Protein AF-A0AA44EPC5-F1 (afdb_monomer)

Organism: NCBI:txid648995

Secondary structure (DSSP, 8-state):
--S-HHHHHHHHHHHHHHHHHH-S-HHHHHHHHHHHHHHHHHTTTT-S--HHHHHHHHHHHHHHHHHH--PPP------HHHHHHHHHTHHHHHHHHHHHHSS--HHHHHHHHT--HHHHHHHHHHTT--HHHHHHHHTS-HHHHHHHHHHHHHTSS-SEEEEEHHHHHHHHHTS-STT--HHHHHHHHHHHHHHHHHHHHTTSSEEEEEETTEEEEEESSPPS-HHHHHHHHHHHHHTT-PPPP-PPPP-----STT-HHHHHHHHHHHHHHH----SGGGGHHHHHHH-S-S--TTTHHHHHHHHT-TT-S-HHHHHHHHHTT--SHHHHHHHHHHHHHHHHHHHHHTT--SHHHHHHHHHHHH-HHHHHHHH-HHHHHHHHHHHHHHHT----HHHHHHHHHHHHHHHHHTSS-PPPHHHHHTTSPP-

Foldseek 3Di:
DQPFVVLLVVLLVQLLVCCVVPNQDLVVSLVSSVVVVVVCVVVCVRPDDDPVSSNVSSVVSSVCCNPPNDRPPPDPPDDPQNLLVLLVCLVVLQVVLCVVVVGSDLVSSCVVSVHDSVSSVVSCVVVVHDPLLVVLLVPDDPLLNQLVVLVCVLPVPHFKFKAFLQQSLCLSVVDHPPPDDPVVVVVSSVVVVVSQVSCCVSPSFKHWDDDDRMIIIGGRDYDPDNVSSVVRNVVCVVVVNGRRGDRDPDVPPCFLLNDLLNVLLLLLLVCLQVVPCPPVVSCVSLCVQQVLGSDCVVVNVLLVCLPPDPPDPHSLVSLCVCLVVDPPVSSSSSSNLVSVLSCQSNVLLNPDFASLSNSVSNCVSRVSLVSCLVPPQLNNLSSVVVSVVSVVPRGGCVVCVVVSVCVVVCCVVVVDPDDDPVSSVVRGDDD

Nearest PDB structures (foldseek):
  8sts-assembly2_A  TM=4.268E-01  e=1.816E+00  Human immunodeficiency virus type 1 BH10
  6c0r-assembly1_A  TM=3.926E-01  e=2.690E+00  Human immunodeficiency virus type 1 BH10
  1lw0-assembly1_B  TM=2.278E-01  e=8.280E-01  Human immunodeficiency virus 1
  6vug-assembly1_B  TM=3.689E-01  e=8.741E+00  Human immunodeficiency virus 1
  4kse-assembly1_B  TM=2.957E-01  e=3.985E+00  HIV-1 M:B_HXB2R

Radius of gyration: 32.88 Å; Cα contacts (8 Å, |Δi|>4): 455; chains: 1; bounding box: 72×62×93 Å

Sequence (431 aa):
MSDNPAAFDALRRVAYDFVKHHGKDPVSLEGACRDFMSISKADGSLGDISDVDVKRLIDEVVRWTIRKYNPPKRRPERHREERAATMILAPEFLEIASERYGKATVRNAARVSGQSKSTLARHLARQGISPRREAKIKQLPANTQKLLRILDETFDRRAEGVLLVAELLEAIWEAPTSGLPRSTLASRRKALGTMLTVVAKSNLGYHSVTKGDFVAVRRGRNFRSLSEAVVRIEDDCRKNRFVGVVVPRAVDKALFWDDPYILHMLEILEMSTTEHFYPPERLNSIFFFKRPLIDLTPLMPWLHRAHFSDYSSSIGYNLALLSDRILDPVVRRAASQVSLQLQKLASYCGPFRICVDAFDMVDYILDVMSHAKQYAPGSFCRLSYLRASLENRDETYEELREELRGMLALEQSGEWQAPDEQTLRCYLPEH

Structure (mmCIF, N/CA/C/O backbone):
data_AF-A0AA44EPC5-F1
#
_entry.id   AF-A0AA44EPC5-F1
#
loop_
_atom_site.group_PDB
_atom_site.id
_atom_site.type_symbol
_atom_site.label_atom_id
_atom_site.label_alt_id
_atom_site.label_comp_id
_atom_site.label_asym_id
_atom_site.label_entity_id
_atom_site.label_seq_id
_atom_site.pdbx_PDB_ins_code
_atom_site.Cartn_x
_atom_site.Cartn_y
_atom_site.Cartn_z
_atom_site.occupancy
_atom_site.B_iso_or_equiv
_atom_site.auth_seq_id
_atom_site.auth_comp_id
_atom_site.auth_asym_id
_atom_site.auth_atom_id
_atom_site.pdbx_PDB_model_num
ATOM 1 N N . MET A 1 1 ? 0.440 -31.750 -47.978 1.00 46.25 1 MET A N 1
ATOM 2 C CA . MET A 1 1 ? 1.541 -31.275 -47.113 1.00 46.25 1 MET A CA 1
ATOM 3 C C . MET A 1 1 ? 2.759 -31.173 -48.014 1.00 46.25 1 MET A C 1
ATOM 5 O O . MET A 1 1 ? 2.933 -32.093 -48.794 1.00 46.25 1 MET A O 1
ATOM 9 N N . SER A 1 2 ? 3.469 -30.039 -48.015 1.00 49.81 2 SER A N 1
ATOM 10 C CA . SER A 1 2 ? 4.598 -29.770 -48.929 1.00 49.81 2 SER A CA 1
ATOM 11 C C . SER A 1 2 ? 5.691 -30.834 -48.796 1.00 49.81 2 SER A C 1
ATOM 13 O O . SER A 1 2 ? 6.098 -31.132 -47.674 1.00 49.81 2 SER A O 1
ATOM 15 N N . ASP A 1 3 ? 6.193 -31.336 -49.925 1.00 61.97 3 ASP A N 1
ATOM 16 C CA . ASP A 1 3 ? 7.302 -32.299 -49.998 1.00 61.97 3 ASP A CA 1
ATOM 17 C C . ASP A 1 3 ? 8.666 -31.673 -49.618 1.00 61.97 3 ASP A C 1
ATOM 19 O O . ASP A 1 3 ? 9.670 -32.371 -49.518 1.00 61.97 3 ASP A O 1
ATOM 23 N N . ASN A 1 4 ? 8.704 -30.362 -49.326 1.00 72.50 4 ASN A N 1
ATOM 24 C CA . ASN A 1 4 ? 9.881 -29.647 -48.824 1.00 72.50 4 ASN A CA 1
ATOM 25 C C . ASN A 1 4 ? 9.519 -28.721 -47.634 1.00 72.50 4 ASN A C 1
ATOM 27 O O . ASN A 1 4 ? 9.103 -27.568 -47.828 1.00 72.50 4 ASN A O 1
ATOM 31 N N . PRO A 1 5 ? 9.648 -29.207 -46.382 1.00 78.88 5 PRO A N 1
ATOM 32 C CA . PRO A 1 5 ? 9.330 -28.444 -45.170 1.00 78.88 5 PRO A CA 1
ATOM 33 C C . PRO A 1 5 ? 10.236 -27.227 -44.943 1.00 78.88 5 PRO A C 1
ATOM 35 O O . PRO A 1 5 ? 9.778 -26.211 -44.420 1.00 78.88 5 PRO A O 1
ATOM 38 N N . ALA A 1 6 ? 11.504 -27.304 -45.359 1.00 79.25 6 ALA A N 1
ATOM 39 C CA . ALA A 1 6 ? 12.469 -26.219 -45.191 1.00 79.25 6 ALA A CA 1
ATOM 40 C C . ALA A 1 6 ? 12.102 -25.004 -46.057 1.00 79.25 6 ALA A C 1
ATOM 42 O O . ALA A 1 6 ? 12.092 -23.874 -45.565 1.00 79.25 6 ALA A O 1
ATOM 43 N N . ALA A 1 7 ? 11.704 -25.247 -47.311 1.00 81.19 7 ALA A N 1
ATOM 44 C CA . ALA A 1 7 ? 11.205 -24.208 -48.209 1.00 81.19 7 ALA A CA 1
ATOM 45 C C . ALA A 1 7 ? 9.929 -23.548 -47.674 1.00 81.19 7 ALA A C 1
ATOM 47 O O . ALA A 1 7 ? 9.804 -22.323 -47.697 1.00 81.19 7 ALA A O 1
ATOM 48 N N . PHE A 1 8 ? 9.004 -24.344 -47.127 1.00 85.88 8 PHE A N 1
ATOM 49 C CA . PHE A 1 8 ? 7.791 -23.820 -46.501 1.00 85.88 8 PHE A CA 1
ATOM 50 C C . PHE A 1 8 ? 8.106 -22.901 -45.314 1.00 85.88 8 PHE A C 1
ATOM 52 O O . PHE A 1 8 ? 7.561 -21.801 -45.223 1.00 85.88 8 PHE A O 1
ATOM 59 N N . ASP A 1 9 ? 8.987 -23.325 -44.405 1.00 86.44 9 ASP A N 1
ATOM 60 C CA . ASP A 1 9 ? 9.321 -22.539 -43.219 1.00 86.44 9 ASP A CA 1
ATOM 61 C C . ASP A 1 9 ? 10.069 -21.246 -43.553 1.00 86.44 9 ASP A C 1
ATOM 63 O O . ASP A 1 9 ? 9.791 -20.208 -42.943 1.00 86.44 9 ASP A O 1
ATOM 67 N N . ALA A 1 10 ? 10.972 -21.284 -44.533 1.00 86.56 10 ALA A N 1
ATOM 68 C CA . ALA A 1 10 ? 11.672 -20.101 -45.016 1.00 86.56 10 ALA A CA 1
ATOM 69 C C . ALA A 1 10 ? 10.694 -19.099 -45.652 1.00 86.56 10 ALA A C 1
ATOM 71 O O . ALA A 1 10 ? 10.638 -17.938 -45.239 1.00 86.56 10 ALA A O 1
ATOM 72 N N . LEU A 1 11 ? 9.837 -19.570 -46.564 1.00 90.50 11 LEU A N 1
ATOM 73 C CA . LEU A 1 11 ? 8.841 -18.737 -47.235 1.00 90.50 11 LEU A CA 1
ATOM 74 C C . LEU A 1 11 ? 7.812 -18.154 -46.254 1.00 90.50 11 LEU A C 1
ATOM 76 O O . LEU A 1 11 ? 7.422 -16.991 -46.361 1.00 90.50 11 LEU A O 1
ATOM 80 N N . ARG A 1 12 ? 7.405 -18.935 -45.247 1.00 92.19 12 ARG A N 1
ATOM 81 C CA . ARG A 1 12 ? 6.508 -18.488 -44.173 1.00 92.19 12 ARG A CA 1
ATOM 82 C C . ARG A 1 12 ? 7.111 -17.348 -43.354 1.00 92.19 12 ARG A C 1
ATOM 84 O O . ARG A 1 12 ? 6.390 -16.410 -43.019 1.00 92.19 12 ARG A O 1
ATOM 91 N N . ARG A 1 13 ? 8.407 -17.409 -43.023 1.00 91.25 13 ARG A N 1
ATOM 92 C CA . ARG A 1 13 ? 9.095 -16.329 -42.288 1.00 91.25 13 ARG A CA 1
ATOM 93 C C . ARG A 1 13 ? 9.107 -15.038 -43.096 1.00 91.25 13 ARG A C 1
ATOM 95 O O . ARG A 1 13 ? 8.700 -14.008 -42.568 1.00 91.25 13 ARG A O 1
ATOM 102 N N . VAL A 1 14 ? 9.455 -15.125 -44.380 1.00 92.44 14 VAL A N 1
ATOM 103 C CA . VAL A 1 14 ? 9.427 -13.985 -45.309 1.00 92.44 14 VAL A CA 1
ATOM 104 C C . VAL A 1 14 ? 8.028 -13.376 -45.383 1.00 92.44 14 VAL A C 1
ATOM 106 O O . VAL A 1 14 ? 7.873 -12.166 -45.235 1.00 92.44 14 VAL A O 1
ATOM 109 N N . ALA A 1 15 ? 6.990 -14.206 -45.517 1.00 91.75 15 ALA A N 1
ATOM 110 C CA . ALA A 1 15 ? 5.612 -13.732 -45.571 1.00 91.75 15 ALA A CA 1
ATOM 111 C C . ALA A 1 15 ? 5.162 -13.034 -44.274 1.00 91.75 15 ALA A C 1
ATOM 113 O O . ALA A 1 15 ? 4.463 -12.018 -44.314 1.00 91.75 15 ALA A O 1
ATOM 114 N N . TYR A 1 16 ? 5.565 -13.550 -43.111 1.00 92.38 16 TYR A N 1
ATOM 115 C CA . TYR A 1 16 ? 5.245 -12.934 -41.820 1.00 92.38 16 TYR A CA 1
ATOM 116 C C . TYR A 1 16 ? 5.973 -11.608 -41.621 1.00 92.38 16 TYR A C 1
ATOM 118 O O . TYR A 1 16 ? 5.355 -10.638 -41.174 1.00 92.38 16 TYR A O 1
ATOM 126 N N . ASP A 1 17 ? 7.257 -11.553 -41.970 1.00 89.31 17 ASP A N 1
ATOM 127 C CA . ASP A 1 17 ? 8.047 -10.330 -41.884 1.00 89.31 17 ASP A CA 1
ATOM 128 C C . ASP A 1 17 ? 7.543 -9.271 -42.864 1.00 89.31 17 ASP A C 1
ATOM 130 O O . ASP A 1 17 ? 7.419 -8.108 -42.474 1.00 89.31 17 ASP A O 1
ATOM 134 N N . PHE A 1 18 ? 7.136 -9.656 -44.076 1.00 92.44 18 PHE A N 1
ATOM 135 C CA . PHE A 1 18 ? 6.484 -8.746 -45.013 1.00 92.44 18 PHE A CA 1
ATOM 136 C C . PHE A 1 18 ? 5.218 -8.134 -44.400 1.00 92.44 18 PHE A C 1
ATOM 138 O O . PHE A 1 18 ? 5.104 -6.911 -44.309 1.00 92.44 18 PHE A O 1
ATOM 145 N N . VAL A 1 19 ? 4.291 -8.958 -43.891 1.00 90.44 19 VAL A N 1
ATOM 146 C CA . VAL A 1 19 ? 3.032 -8.452 -43.309 1.00 90.44 19 VAL A CA 1
ATOM 147 C C . VAL A 1 19 ? 3.266 -7.589 -42.070 1.00 90.44 19 VAL A C 1
ATOM 149 O O . VAL A 1 19 ? 2.511 -6.648 -41.816 1.00 90.44 19 VAL A O 1
ATOM 152 N N . LYS A 1 20 ? 4.320 -7.870 -41.301 1.00 85.31 20 LYS A N 1
ATOM 153 C CA . LYS A 1 20 ? 4.709 -7.066 -40.139 1.00 85.31 20 LYS A CA 1
ATOM 154 C C . LYS A 1 20 ? 5.141 -5.645 -40.520 1.00 85.31 20 LYS A C 1
ATOM 156 O O . LYS A 1 20 ? 4.851 -4.731 -39.750 1.00 85.31 20 LYS A O 1
ATOM 161 N N . HIS A 1 21 ? 5.810 -5.458 -41.658 1.00 85.12 21 HIS A N 1
ATOM 162 C CA . HIS A 1 21 ? 6.338 -4.153 -42.082 1.00 85.12 21 HIS A CA 1
ATOM 163 C C . HIS A 1 21 ? 5.419 -3.413 -43.063 1.00 85.12 21 HIS A C 1
ATOM 165 O O . HIS A 1 21 ? 5.321 -2.191 -42.995 1.00 85.12 21 HIS A O 1
ATOM 171 N N . HIS A 1 22 ? 4.713 -4.140 -43.930 1.00 86.00 22 HIS A N 1
ATOM 172 C CA . HIS A 1 22 ? 3.969 -3.573 -45.061 1.00 86.00 22 HIS A CA 1
ATOM 173 C C . HIS A 1 22 ? 2.454 -3.821 -44.995 1.00 86.00 22 HIS A C 1
ATOM 175 O O . HIS A 1 22 ? 1.702 -3.294 -45.812 1.00 86.00 22 HIS A O 1
ATOM 181 N N . GLY A 1 23 ? 1.968 -4.577 -44.005 1.00 83.50 23 GLY A N 1
ATOM 182 C CA . GLY A 1 23 ? 0.549 -4.906 -43.873 1.00 83.50 23 GLY A CA 1
ATOM 183 C C . GLY A 1 23 ? 0.088 -6.027 -44.812 1.00 83.50 23 GLY A C 1
ATOM 184 O O . GLY A 1 23 ? 0.885 -6.788 -45.352 1.00 83.50 23 GLY A O 1
ATOM 185 N N . LYS A 1 24 ? -1.233 -6.193 -44.954 1.00 87.00 24 LYS A N 1
ATOM 186 C CA . LYS A 1 24 ? -1.844 -7.287 -45.729 1.00 87.00 24 LYS A CA 1
ATOM 187 C C . LYS A 1 24 ? -2.208 -6.838 -47.142 1.00 87.00 24 LYS A C 1
ATOM 189 O O . LYS A 1 24 ? -3.379 -6.588 -47.414 1.00 87.00 24 LYS A O 1
ATOM 194 N N . ASP A 1 25 ? -1.217 -6.779 -48.021 1.00 89.62 25 ASP A N 1
ATOM 195 C CA . ASP A 1 25 ? -1.441 -6.634 -49.459 1.00 89.62 25 ASP A CA 1
ATOM 196 C C . ASP A 1 25 ? -1.135 -7.960 -50.179 1.00 89.62 25 ASP A C 1
ATOM 198 O O . ASP A 1 25 ? 0.026 -8.373 -50.200 1.00 89.62 25 ASP A O 1
ATOM 202 N N . PRO A 1 26 ? -2.143 -8.651 -50.745 1.00 86.56 26 PRO A N 1
ATOM 203 C CA . PRO A 1 26 ? -1.946 -9.929 -51.423 1.00 86.56 26 PRO A CA 1
ATOM 204 C C . PRO A 1 26 ? -0.979 -9.848 -52.605 1.00 86.56 26 PRO A C 1
ATOM 206 O O . PRO A 1 26 ? -0.185 -10.766 -52.779 1.00 86.56 26 PRO A O 1
ATOM 209 N N . VAL A 1 27 ? -1.030 -8.766 -53.390 1.00 88.56 27 VAL A N 1
ATOM 210 C CA . VAL A 1 27 ? -0.265 -8.649 -54.642 1.00 88.56 27 VAL A CA 1
ATOM 211 C C . VAL A 1 27 ? 1.211 -8.405 -54.342 1.00 88.56 27 VAL A C 1
ATOM 213 O O . VAL A 1 27 ? 2.074 -9.116 -54.855 1.00 88.56 27 VAL A O 1
ATOM 216 N N . SER A 1 28 ? 1.508 -7.457 -53.450 1.00 88.88 28 SER A N 1
ATOM 217 C CA . SER A 1 28 ? 2.892 -7.181 -53.049 1.00 88.88 28 SER A CA 1
ATOM 218 C C . SER A 1 28 ? 3.508 -8.323 -52.233 1.00 88.88 28 SER A C 1
ATOM 220 O O . SER A 1 28 ? 4.696 -8.604 -52.380 1.00 88.88 28 SER A O 1
ATOM 222 N N . LEU A 1 29 ? 2.713 -9.024 -51.413 1.00 92.31 29 LEU A N 1
ATOM 223 C CA . LEU A 1 29 ? 3.174 -10.206 -50.678 1.00 92.31 29 LEU A CA 1
ATOM 224 C C . LEU A 1 29 ? 3.515 -11.362 -51.627 1.00 92.31 29 LEU A C 1
ATOM 226 O O . LEU A 1 29 ? 4.531 -12.026 -51.448 1.00 92.31 29 LEU A O 1
ATOM 230 N N . GLU A 1 30 ? 2.681 -11.600 -52.640 1.00 92.38 30 GLU A N 1
ATOM 231 C CA . GLU A 1 30 ? 2.944 -12.614 -53.661 1.00 92.38 30 GLU A CA 1
ATOM 232 C C . GLU A 1 30 ? 4.211 -12.291 -54.464 1.00 92.38 30 GLU A C 1
ATOM 234 O O . GLU A 1 30 ? 5.023 -13.188 -54.691 1.00 92.38 30 GLU A O 1
ATOM 239 N N . GLY A 1 31 ? 4.423 -11.017 -54.819 1.00 90.88 31 GLY A N 1
ATOM 240 C CA . GLY A 1 31 ? 5.669 -10.541 -55.428 1.00 90.88 31 GLY A CA 1
ATOM 241 C C . GLY A 1 31 ? 6.892 -10.845 -54.560 1.00 90.88 31 GLY A C 1
ATOM 242 O O . GLY A 1 31 ? 7.798 -11.543 -55.006 1.00 90.88 31 GLY A O 1
ATOM 243 N N . ALA A 1 32 ? 6.864 -10.448 -53.284 1.00 90.50 32 ALA A N 1
ATOM 244 C CA . ALA A 1 32 ? 7.959 -10.702 -52.345 1.00 90.50 32 ALA A CA 1
ATOM 245 C C . ALA A 1 32 ? 8.253 -12.204 -52.151 1.00 90.50 32 ALA A C 1
ATOM 247 O O . ALA A 1 32 ? 9.409 -12.616 -52.052 1.00 90.50 32 ALA A O 1
ATOM 248 N N . CYS A 1 33 ? 7.212 -13.041 -52.118 1.00 91.94 33 CYS A N 1
ATOM 249 C CA . CYS A 1 33 ? 7.353 -14.492 -52.038 1.00 91.94 33 CYS A CA 1
ATOM 250 C C . CYS A 1 33 ? 7.955 -15.100 -53.317 1.00 91.94 33 CYS A C 1
ATOM 252 O O . CYS A 1 33 ? 8.764 -16.023 -53.219 1.00 91.94 33 CYS A O 1
ATOM 254 N N . ARG A 1 34 ? 7.595 -14.597 -54.506 1.00 92.00 34 ARG A N 1
ATOM 255 C CA . ARG A 1 34 ? 8.180 -15.038 -55.785 1.00 92.00 34 ARG A CA 1
ATOM 256 C C . ARG A 1 34 ? 9.646 -14.645 -55.902 1.00 92.00 34 ARG A C 1
ATOM 258 O O . ARG A 1 34 ? 10.455 -15.497 -56.263 1.00 92.00 34 ARG A O 1
ATOM 265 N N . ASP A 1 35 ? 9.985 -13.410 -55.547 1.00 91.12 35 ASP A N 1
ATOM 266 C CA . ASP A 1 35 ? 11.360 -12.909 -55.602 1.00 91.12 35 ASP A CA 1
ATOM 267 C C . ASP A 1 35 ? 12.271 -13.721 -54.678 1.00 91.12 35 ASP A C 1
ATOM 269 O O . ASP A 1 35 ? 13.325 -14.197 -55.100 1.00 91.12 35 ASP A O 1
ATOM 273 N N . PHE A 1 36 ? 11.816 -13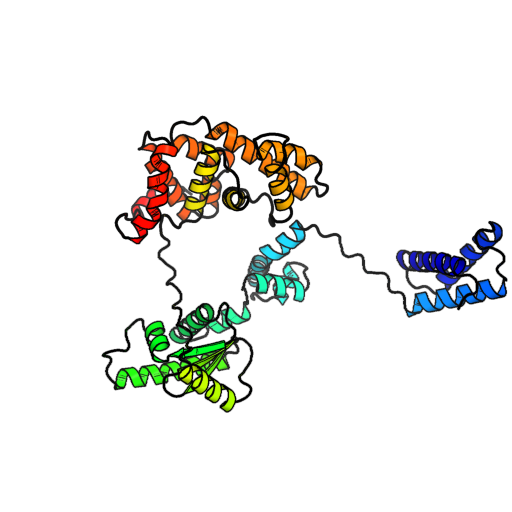.978 -53.446 1.00 92.12 36 PHE A N 1
ATOM 274 C CA . PHE A 1 36 ? 12.530 -14.837 -52.505 1.00 92.12 36 PHE A CA 1
ATOM 275 C C . PHE A 1 36 ? 12.761 -16.244 -53.071 1.00 92.12 36 PHE A C 1
ATO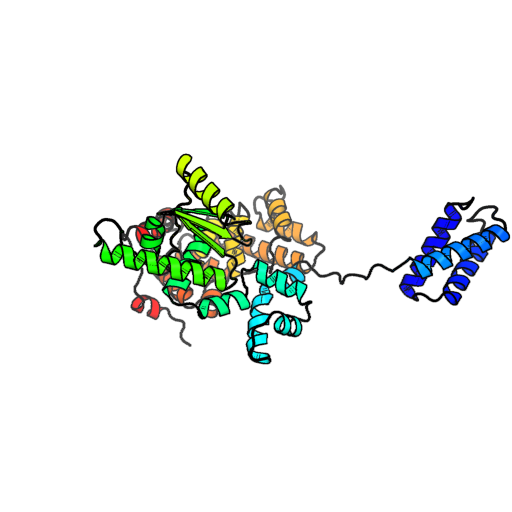M 277 O O . PHE A 1 36 ? 13.894 -16.714 -53.090 1.00 92.12 36 PHE A O 1
ATOM 284 N N . MET A 1 37 ? 11.717 -16.905 -53.583 1.00 88.19 37 MET A N 1
ATOM 285 C CA . MET A 1 37 ? 11.852 -18.260 -54.132 1.00 88.19 37 MET A CA 1
ATOM 286 C C . MET A 1 37 ? 12.751 -18.305 -55.375 1.00 88.19 37 MET A C 1
ATOM 288 O O . MET A 1 37 ? 13.489 -19.272 -55.545 1.00 88.19 37 MET A O 1
ATOM 292 N N . SER A 1 38 ? 12.728 -17.267 -56.219 1.00 87.31 38 SER A N 1
ATOM 293 C CA . SER A 1 38 ? 13.601 -17.159 -57.393 1.00 87.31 38 SER A CA 1
ATOM 294 C C . SER A 1 38 ? 15.074 -17.049 -56.996 1.00 87.31 38 SER A C 1
ATOM 296 O O . SER A 1 38 ? 15.910 -17.762 -57.549 1.00 87.31 38 SER A O 1
ATOM 298 N N . ILE A 1 39 ? 15.389 -16.190 -56.022 1.00 87.75 39 ILE A N 1
ATOM 299 C CA . ILE A 1 39 ? 16.752 -16.015 -55.497 1.00 87.75 39 ILE A CA 1
ATOM 300 C C . ILE A 1 39 ? 17.218 -17.306 -54.819 1.00 87.75 39 ILE A C 1
ATOM 302 O O . ILE A 1 39 ? 18.270 -17.849 -55.139 1.00 87.75 39 ILE A O 1
ATOM 306 N N . SER A 1 40 ? 16.391 -17.868 -53.940 1.00 84.19 40 SER A N 1
ATOM 307 C CA . SER A 1 40 ? 16.738 -19.070 -53.187 1.00 84.19 40 SER A CA 1
ATOM 308 C C . SER A 1 40 ? 16.904 -20.323 -54.058 1.00 84.19 40 SER A C 1
ATOM 310 O O . SER A 1 40 ? 17.662 -21.219 -53.674 1.00 84.19 40 SER A O 1
ATOM 312 N N . LYS A 1 41 ? 16.238 -20.386 -55.222 1.00 83.12 41 LYS A N 1
ATOM 313 C CA . LYS A 1 41 ? 16.443 -21.430 -56.239 1.00 83.12 41 LYS A CA 1
ATOM 314 C C . LYS A 1 41 ? 17.758 -21.232 -56.999 1.00 83.12 41 LYS A C 1
ATOM 316 O O . LYS A 1 41 ? 18.463 -22.210 -57.223 1.00 83.12 41 LYS A O 1
ATOM 321 N N . ALA A 1 42 ? 18.100 -19.992 -57.358 1.00 82.44 42 ALA A N 1
ATOM 322 C CA . ALA A 1 42 ? 19.368 -19.671 -58.019 1.00 82.44 42 ALA A CA 1
ATOM 323 C C . ALA A 1 42 ? 20.583 -19.992 -57.130 1.00 82.44 42 ALA A C 1
ATOM 325 O O . ALA A 1 42 ? 21.574 -20.533 -57.613 1.00 82.44 42 ALA A O 1
ATOM 326 N N . ASP A 1 43 ? 20.461 -19.752 -55.824 1.00 82.75 43 ASP A N 1
ATOM 327 C CA . ASP A 1 43 ? 21.525 -19.992 -54.843 1.00 82.75 43 ASP A CA 1
ATOM 328 C C . ASP A 1 43 ? 21.566 -21.447 -54.325 1.00 82.75 43 ASP A C 1
ATOM 330 O O . ASP A 1 43 ? 22.335 -21.773 -53.421 1.00 82.75 43 ASP A O 1
ATOM 334 N N . GLY A 1 44 ? 20.704 -22.335 -54.839 1.00 76.62 44 GLY A N 1
ATOM 335 C CA . GLY A 1 44 ? 20.649 -23.759 -54.467 1.00 76.62 44 GLY A CA 1
ATOM 336 C C . GLY A 1 44 ? 20.170 -24.051 -53.036 1.00 76.62 44 GLY A C 1
ATOM 337 O O . GLY A 1 44 ? 20.114 -25.206 -52.617 1.00 76.62 44 GLY A O 1
ATOM 338 N N . SER A 1 45 ? 19.784 -23.023 -52.279 1.00 75.12 45 SER A N 1
ATOM 339 C CA . SER A 1 45 ? 19.458 -23.100 -50.845 1.00 75.12 45 SER A CA 1
ATOM 340 C C . SER A 1 45 ? 18.207 -23.922 -50.496 1.00 75.12 45 SER A C 1
ATOM 342 O O . SER A 1 45 ? 18.011 -24.283 -49.336 1.00 75.12 45 SER A O 1
ATOM 344 N N . LEU A 1 46 ? 17.360 -24.225 -51.484 1.00 69.38 46 LEU A N 1
ATOM 345 C CA . LEU A 1 46 ? 16.087 -24.932 -51.301 1.00 69.38 46 LEU A CA 1
ATOM 346 C C . LEU A 1 46 ? 16.079 -26.362 -51.863 1.00 69.38 46 LEU A C 1
ATOM 348 O O . LEU A 1 46 ? 15.056 -27.037 -51.744 1.00 69.38 46 LEU A O 1
ATOM 352 N N . GLY A 1 47 ? 17.196 -26.837 -52.425 1.00 69.25 47 GLY A N 1
ATOM 353 C CA . GLY A 1 47 ? 17.271 -28.125 -53.126 1.00 69.25 47 GLY A CA 1
ATOM 354 C C . GLY A 1 47 ? 16.462 -28.155 -54.431 1.00 69.25 47 GLY A C 1
ATOM 355 O O . GLY A 1 47 ? 15.954 -27.128 -54.885 1.00 69.25 47 GLY A O 1
ATOM 356 N N . ASP A 1 48 ? 16.331 -29.340 -55.033 1.00 70.94 48 ASP A N 1
ATOM 357 C CA . ASP A 1 48 ? 15.563 -29.535 -56.269 1.00 70.94 48 ASP A CA 1
ATOM 358 C C . ASP A 1 48 ? 14.055 -29.456 -55.993 1.00 70.94 48 ASP A C 1
ATOM 360 O O . ASP A 1 48 ? 13.397 -30.441 -55.657 1.00 70.94 48 ASP A O 1
ATOM 364 N N . ILE A 1 49 ? 13.500 -28.252 -56.130 1.00 76.75 49 ILE A N 1
ATOM 365 C CA . ILE A 1 49 ? 12.059 -28.000 -56.101 1.00 76.75 49 ILE A CA 1
ATOM 366 C C . ILE A 1 49 ? 11.559 -27.655 -57.508 1.00 76.75 49 ILE A C 1
ATOM 368 O O . ILE A 1 49 ? 12.135 -26.818 -58.211 1.00 76.75 49 ILE A O 1
ATOM 372 N N . SER A 1 50 ? 10.476 -28.310 -57.932 1.00 81.50 50 SER A N 1
ATOM 373 C CA . SER A 1 50 ? 9.866 -28.057 -59.239 1.00 81.50 50 SER A CA 1
ATOM 374 C C . SER A 1 50 ? 9.190 -26.680 -59.276 1.00 81.50 50 SER A C 1
ATOM 376 O O . SER A 1 50 ? 8.672 -26.202 -58.266 1.00 81.50 50 SER A O 1
ATOM 378 N N . ASP A 1 51 ? 9.124 -26.042 -60.448 1.00 80.75 51 ASP A N 1
ATOM 379 C CA . ASP A 1 51 ? 8.454 -24.735 -60.592 1.00 80.75 51 ASP A CA 1
ATOM 380 C C . ASP A 1 51 ? 6.953 -24.789 -60.263 1.00 80.75 51 ASP A C 1
ATOM 382 O O . ASP A 1 51 ? 6.366 -23.814 -59.785 1.00 80.75 51 ASP A O 1
ATOM 386 N N . VAL A 1 52 ? 6.332 -25.953 -60.467 1.00 82.38 52 VAL A N 1
ATOM 387 C CA . VAL A 1 52 ? 4.930 -26.200 -60.111 1.00 82.38 52 VAL A CA 1
ATOM 388 C C . VAL A 1 52 ? 4.754 -26.206 -58.590 1.00 82.38 52 VAL A C 1
ATOM 390 O O . VAL A 1 52 ? 3.808 -25.602 -58.075 1.00 82.38 52 VAL A O 1
ATOM 393 N N . ASP A 1 53 ? 5.686 -26.823 -57.861 1.00 82.31 53 ASP A N 1
ATOM 394 C CA . ASP A 1 53 ? 5.663 -26.860 -56.399 1.00 82.31 53 ASP A CA 1
ATOM 395 C C . ASP A 1 53 ? 5.967 -25.501 -55.777 1.00 82.31 53 ASP A C 1
ATOM 397 O O . ASP A 1 53 ? 5.301 -25.120 -54.814 1.00 82.31 53 ASP A O 1
ATOM 401 N N . VAL A 1 54 ? 6.892 -24.732 -56.361 1.00 84.69 54 VAL A N 1
ATOM 402 C CA . VAL A 1 54 ? 7.179 -23.350 -55.943 1.00 84.69 54 VAL A CA 1
ATOM 403 C C . VAL A 1 54 ? 5.919 -22.494 -56.018 1.00 84.69 54 VAL A C 1
ATOM 405 O O . VAL A 1 54 ? 5.551 -21.843 -55.038 1.00 84.69 54 VAL A O 1
ATOM 408 N N . LYS A 1 55 ? 5.217 -22.525 -57.157 1.00 86.94 55 LYS A N 1
ATOM 409 C CA . LYS A 1 55 ? 3.991 -21.742 -57.344 1.00 86.94 55 LYS A CA 1
ATOM 410 C C . LYS A 1 55 ? 2.906 -22.140 -56.342 1.00 86.94 55 LYS A C 1
ATOM 412 O O . LYS A 1 55 ? 2.311 -21.272 -55.707 1.00 86.94 55 LYS A O 1
ATOM 417 N N . ARG A 1 56 ? 2.688 -23.445 -56.147 1.00 87.50 56 ARG A N 1
ATOM 418 C CA . ARG A 1 56 ? 1.716 -23.963 -55.171 1.00 87.50 56 ARG A CA 1
ATOM 419 C C . ARG A 1 56 ? 2.049 -23.516 -53.744 1.00 87.50 56 ARG A C 1
ATOM 421 O O . ARG A 1 56 ? 1.151 -23.106 -53.011 1.00 87.50 56 ARG A O 1
ATOM 428 N N . LEU A 1 57 ? 3.325 -23.568 -53.361 1.00 88.25 57 LEU A N 1
ATOM 429 C CA . LEU A 1 57 ? 3.798 -23.175 -52.034 1.00 88.25 57 LEU A CA 1
ATOM 430 C C . LEU A 1 57 ? 3.558 -21.682 -51.765 1.00 88.25 57 LEU A C 1
ATOM 432 O O . LEU A 1 57 ? 3.062 -21.319 -50.697 1.00 88.25 57 LEU A O 1
ATOM 436 N N . ILE A 1 58 ? 3.864 -20.829 -52.748 1.00 90.94 58 ILE A N 1
ATOM 437 C CA . ILE A 1 58 ? 3.604 -19.385 -52.686 1.00 90.94 58 ILE A CA 1
ATOM 438 C C . ILE A 1 58 ? 2.107 -19.128 -52.509 1.00 90.94 58 ILE A C 1
ATOM 440 O O . ILE A 1 58 ? 1.719 -18.452 -51.555 1.00 90.94 58 ILE A O 1
ATOM 444 N N . ASP A 1 59 ? 1.261 -19.727 -53.348 1.00 90.94 59 ASP A N 1
ATOM 445 C CA . ASP A 1 59 ? -0.191 -19.542 -53.280 1.00 90.94 59 ASP A CA 1
ATOM 446 C C . ASP A 1 59 ? -0.765 -19.946 -51.912 1.00 90.94 59 ASP A C 1
ATOM 448 O O . ASP A 1 59 ? -1.635 -19.263 -51.363 1.00 90.94 59 ASP A O 1
ATOM 452 N N . GLU A 1 60 ? -0.289 -21.054 -51.338 1.00 89.56 60 GLU A N 1
ATOM 453 C CA . GLU A 1 60 ? -0.718 -21.533 -50.023 1.00 89.56 60 GLU A CA 1
ATOM 454 C C . GLU A 1 60 ? -0.279 -20.596 -48.890 1.00 89.56 60 GLU A C 1
ATOM 456 O O . GLU A 1 60 ? -1.109 -20.216 -48.051 1.00 89.56 60 GLU A O 1
ATOM 461 N N . VAL A 1 61 ? 0.992 -20.180 -48.876 1.00 91.50 61 VAL A N 1
ATOM 462 C CA . VAL A 1 61 ? 1.548 -19.294 -47.843 1.00 91.50 61 VAL A CA 1
ATOM 463 C C . VAL A 1 61 ? 0.909 -17.909 -47.906 1.00 91.50 61 VAL A C 1
ATOM 465 O O . VAL A 1 61 ? 0.481 -17.392 -46.869 1.00 91.50 61 VAL A O 1
ATOM 468 N N . VAL A 1 62 ? 0.765 -17.324 -49.098 1.00 92.94 62 VAL A N 1
ATOM 469 C CA . VAL A 1 62 ? 0.116 -16.018 -49.300 1.00 92.94 62 VAL A CA 1
ATOM 470 C C . VAL A 1 62 ? -1.337 -16.084 -48.827 1.00 92.94 62 VAL A C 1
ATOM 472 O O . VAL A 1 62 ? -1.766 -15.287 -47.985 1.00 92.94 62 VAL A O 1
ATOM 475 N N . ARG A 1 63 ? -2.098 -17.087 -49.288 1.00 92.38 63 ARG A N 1
ATOM 476 C CA . ARG A 1 63 ? -3.514 -17.256 -48.930 1.00 92.38 63 ARG A CA 1
ATOM 477 C C . ARG A 1 63 ? -3.707 -17.434 -47.428 1.00 92.38 63 ARG A C 1
ATOM 479 O O . ARG A 1 63 ? -4.629 -16.840 -46.859 1.00 92.38 63 ARG A O 1
ATOM 486 N N . TRP A 1 64 ? -2.868 -18.241 -46.777 1.00 92.81 64 TRP A N 1
ATOM 487 C CA . TRP A 1 64 ? -2.943 -18.442 -45.333 1.00 92.81 64 TRP A CA 1
ATOM 488 C C . TRP A 1 64 ? -2.580 -17.164 -44.574 1.00 92.81 64 TRP A C 1
ATOM 490 O O . TRP A 1 64 ? -3.324 -16.750 -43.683 1.00 92.81 64 TRP A O 1
ATOM 500 N N . THR A 1 65 ? -1.493 -16.496 -44.960 1.00 91.19 65 THR A N 1
ATOM 501 C CA . THR A 1 65 ? -0.990 -15.298 -44.275 1.00 91.19 65 THR A CA 1
ATOM 502 C C . THR A 1 65 ? -2.012 -14.162 -44.336 1.00 91.19 65 THR A C 1
ATOM 504 O O . THR A 1 65 ? -2.359 -13.582 -43.306 1.00 91.19 65 THR A O 1
ATOM 507 N N . ILE A 1 66 ? -2.621 -13.915 -45.496 1.00 90.94 66 ILE A N 1
ATOM 508 C CA . ILE A 1 66 ? -3.674 -12.900 -45.627 1.00 90.94 66 ILE A CA 1
ATOM 509 C C . ILE A 1 66 ? -4.897 -13.247 -44.762 1.00 90.94 66 ILE A C 1
ATOM 511 O O . ILE A 1 66 ? -5.399 -12.398 -44.014 1.00 90.94 66 ILE A O 1
ATOM 515 N N . ARG A 1 67 ? -5.364 -14.503 -44.801 1.00 89.69 67 ARG A N 1
ATOM 516 C CA . ARG A 1 67 ? -6.611 -14.912 -44.129 1.00 89.69 67 ARG A CA 1
ATOM 517 C C . ARG A 1 67 ? -6.480 -15.113 -42.620 1.00 89.69 67 ARG A C 1
ATOM 519 O O . ARG A 1 67 ? -7.457 -14.899 -41.906 1.00 89.69 67 ARG A O 1
ATOM 526 N N . LYS A 1 68 ? -5.331 -15.580 -42.129 1.00 89.56 68 LYS A N 1
ATOM 527 C CA . LYS A 1 68 ? -5.193 -16.116 -40.763 1.00 89.56 68 LYS A CA 1
ATOM 528 C C . LYS A 1 68 ? -4.103 -15.451 -39.932 1.00 89.56 68 LYS A C 1
ATOM 530 O O . LYS A 1 68 ? -4.263 -15.384 -38.715 1.00 89.56 68 LYS A O 1
ATOM 535 N N . TYR A 1 69 ? -3.040 -14.927 -40.538 1.00 86.56 69 TYR A N 1
ATOM 536 C CA . TYR A 1 69 ? -1.980 -14.274 -39.773 1.00 86.56 69 TYR A CA 1
ATOM 537 C C . TYR A 1 69 ? -2.428 -12.887 -39.320 1.00 86.56 69 TYR A C 1
ATOM 539 O O . TYR A 1 69 ? -2.813 -12.064 -40.140 1.00 86.56 69 TYR A O 1
ATOM 547 N N . ASN A 1 70 ? -2.374 -12.598 -38.024 1.00 82.81 70 ASN A N 1
ATOM 548 C CA . ASN A 1 70 ? -2.494 -11.237 -37.510 1.00 82.81 70 ASN A CA 1
ATOM 549 C C . ASN A 1 70 ? -1.214 -10.945 -36.729 1.00 82.81 70 ASN A C 1
ATOM 551 O O . ASN A 1 70 ? -0.954 -11.659 -35.755 1.00 82.81 70 ASN A O 1
ATOM 555 N N . PRO A 1 71 ? -0.412 -9.943 -37.132 1.00 74.81 71 PRO A N 1
ATOM 556 C CA . PRO A 1 71 ? 0.830 -9.656 -36.441 1.00 74.81 71 PRO A CA 1
ATOM 557 C C . PRO A 1 71 ? 0.523 -9.336 -34.970 1.00 74.81 71 PRO A C 1
ATOM 559 O O . PRO A 1 71 ? -0.422 -8.586 -34.685 1.00 74.81 71 PRO A O 1
ATOM 562 N N . PRO A 1 72 ? 1.272 -9.914 -34.014 1.00 69.44 72 PRO A N 1
ATOM 563 C CA . PRO A 1 72 ? 1.087 -9.595 -32.611 1.00 69.44 72 PRO A CA 1
ATOM 564 C C . PRO A 1 72 ? 1.296 -8.093 -32.436 1.00 69.44 72 PRO A C 1
ATOM 566 O O . PRO A 1 72 ? 2.353 -7.558 -32.774 1.00 69.44 72 PRO A O 1
ATOM 569 N N . LYS A 1 73 ? 0.277 -7.393 -31.923 1.00 65.81 73 LYS A N 1
ATOM 570 C CA . LYS A 1 73 ? 0.411 -5.973 -31.589 1.00 65.81 73 LYS A CA 1
ATOM 571 C C . LYS A 1 73 ? 1.583 -5.844 -30.622 1.00 65.81 73 LYS A C 1
ATOM 573 O O . LYS A 1 73 ? 1.510 -6.404 -29.524 1.00 65.81 73 LYS A O 1
ATOM 578 N N . ARG A 1 74 ? 2.641 -5.122 -31.020 1.00 54.34 74 ARG A N 1
ATOM 579 C CA . ARG A 1 74 ? 3.720 -4.743 -30.101 1.00 54.34 74 ARG A CA 1
ATOM 580 C C . ARG A 1 74 ? 3.057 -4.058 -28.915 1.00 54.34 74 ARG A C 1
ATOM 582 O O . ARG A 1 74 ? 2.463 -2.989 -29.051 1.00 54.34 74 ARG A O 1
ATOM 589 N N . ARG A 1 75 ? 3.077 -4.727 -27.762 1.00 56.41 75 ARG A N 1
ATOM 590 C CA . ARG A 1 75 ? 2.726 -4.062 -26.514 1.00 56.41 75 ARG A CA 1
ATOM 591 C C . ARG A 1 75 ? 3.830 -3.031 -26.303 1.00 56.41 75 ARG A C 1
ATOM 593 O O . ARG A 1 75 ? 4.988 -3.409 -26.464 1.00 56.41 75 ARG A O 1
ATOM 600 N N . PRO A 1 76 ? 3.507 -1.767 -25.996 1.00 58.38 76 PRO A N 1
ATOM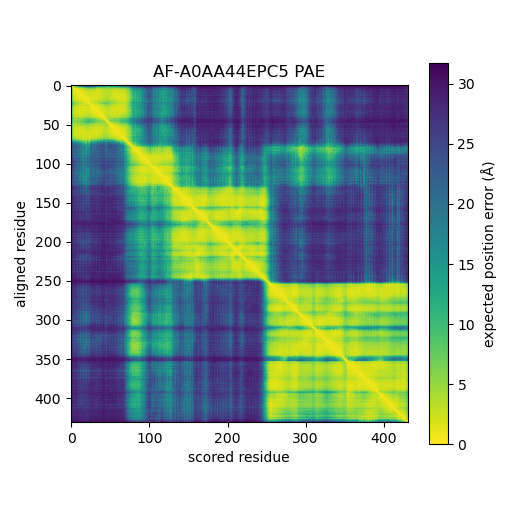 601 C CA . PRO A 1 76 ? 4.541 -0.855 -25.541 1.00 58.38 76 PRO A CA 1
ATOM 602 C C . PRO A 1 76 ? 5.266 -1.544 -24.385 1.00 58.38 76 PRO A C 1
ATOM 604 O O . PRO A 1 76 ? 4.609 -2.071 -23.476 1.00 58.38 76 PRO A O 1
ATOM 607 N N . GLU A 1 77 ? 6.589 -1.621 -24.471 1.00 60.00 77 GLU A N 1
ATOM 608 C CA . GLU A 1 77 ? 7.420 -2.073 -23.363 1.00 60.00 77 GLU A CA 1
ATOM 609 C C . GLU A 1 77 ? 7.251 -1.040 -22.257 1.00 60.00 77 GLU A C 1
ATOM 611 O O . GLU A 1 77 ? 7.848 0.025 -22.281 1.00 60.00 77 GLU A O 1
ATOM 616 N N . ARG A 1 78 ? 6.309 -1.306 -21.351 1.00 63.19 78 ARG A N 1
ATOM 617 C CA . ARG A 1 78 ? 6.080 -0.458 -20.187 1.00 63.19 78 ARG A CA 1
ATOM 618 C C . ARG A 1 78 ? 6.937 -0.965 -19.054 1.00 63.19 78 ARG A C 1
ATOM 620 O O . ARG A 1 78 ? 6.810 -2.145 -18.673 1.00 63.19 78 ARG A O 1
ATOM 627 N N . HIS A 1 79 ? 7.731 -0.070 -18.489 1.00 71.00 79 HIS A N 1
ATOM 628 C CA . HIS A 1 79 ? 8.540 -0.364 -17.318 1.00 71.00 79 HIS A CA 1
ATOM 629 C C . HIS A 1 79 ? 7.641 -0.787 -16.150 1.00 71.00 79 HIS A C 1
ATOM 631 O O . HIS A 1 79 ? 6.435 -0.506 -16.105 1.00 71.00 79 HIS A O 1
ATOM 637 N N . ARG A 1 80 ? 8.203 -1.555 -15.216 1.00 68.50 80 ARG A N 1
ATOM 638 C CA . ARG A 1 80 ? 7.452 -2.026 -14.046 1.00 68.50 80 ARG A CA 1
ATOM 639 C C . ARG A 1 80 ? 7.021 -0.851 -13.160 1.00 68.50 80 ARG A C 1
ATOM 641 O O . ARG A 1 80 ? 5.863 -0.822 -12.753 1.00 68.50 80 ARG A O 1
ATOM 648 N N . GLU A 1 81 ? 7.879 0.158 -13.024 1.00 73.31 81 GLU A N 1
ATOM 649 C CA . GLU A 1 81 ? 7.570 1.419 -12.340 1.00 73.31 81 GLU A CA 1
ATOM 650 C C . GLU A 1 81 ? 6.442 2.201 -13.004 1.00 73.31 81 GLU A C 1
ATOM 652 O O . GLU A 1 81 ? 5.533 2.658 -12.326 1.00 73.31 81 GLU A O 1
ATOM 657 N N . GLU A 1 82 ? 6.405 2.287 -14.334 1.00 73.81 82 GLU A N 1
ATOM 658 C CA . GLU A 1 82 ? 5.299 2.958 -15.032 1.00 73.81 82 GLU A CA 1
ATOM 659 C C . GLU A 1 82 ? 3.953 2.266 -14.769 1.00 73.81 82 GLU A C 1
ATOM 661 O O . GLU A 1 82 ? 2.901 2.904 -14.648 1.00 73.81 82 GLU A O 1
ATOM 666 N N . ARG A 1 83 ? 3.964 0.932 -14.658 1.00 72.00 83 ARG A N 1
ATOM 667 C CA . ARG A 1 83 ? 2.771 0.153 -14.298 1.00 72.00 83 ARG A CA 1
ATOM 668 C C . ARG A 1 83 ? 2.366 0.365 -12.840 1.00 72.00 83 ARG A C 1
ATOM 670 O O . ARG A 1 83 ? 1.171 0.424 -12.564 1.00 72.00 83 ARG A O 1
ATOM 677 N N . ALA A 1 84 ? 3.331 0.493 -11.936 1.00 70.75 84 ALA A N 1
ATOM 678 C CA . ALA A 1 84 ? 3.078 0.814 -10.539 1.00 70.75 84 ALA A CA 1
ATOM 679 C C . ALA A 1 84 ? 2.534 2.241 -10.384 1.00 70.75 84 ALA A C 1
ATOM 681 O O . ALA A 1 84 ? 1.482 2.422 -9.780 1.00 70.75 84 ALA A O 1
ATOM 682 N N . ALA A 1 85 ? 3.154 3.229 -11.034 1.00 73.31 85 ALA A N 1
ATOM 683 C CA . ALA A 1 85 ? 2.730 4.628 -11.038 1.00 73.31 85 ALA A CA 1
ATOM 684 C C . ALA A 1 85 ? 1.279 4.768 -11.500 1.00 73.31 85 ALA A C 1
ATOM 686 O O . ALA A 1 85 ? 0.435 5.329 -10.812 1.00 73.31 85 ALA A O 1
ATOM 687 N N . THR A 1 86 ? 0.946 4.158 -12.639 1.00 76.06 86 THR A N 1
ATOM 688 C CA . THR A 1 86 ? -0.422 4.179 -13.178 1.00 76.06 86 THR A CA 1
ATOM 689 C C . THR A 1 86 ? -1.454 3.467 -12.299 1.00 76.06 86 THR A C 1
ATOM 691 O O . THR A 1 86 ? -2.655 3.712 -12.466 1.00 76.06 86 THR A O 1
ATOM 694 N N . MET A 1 87 ? -1.016 2.583 -11.398 1.00 74.44 87 MET A N 1
ATOM 695 C CA . MET A 1 87 ? -1.853 1.965 -10.374 1.00 74.44 87 MET A CA 1
ATOM 696 C C . MET A 1 87 ? -2.011 2.877 -9.157 1.00 74.44 87 MET A C 1
ATOM 698 O O . MET A 1 87 ? -3.145 3.117 -8.760 1.00 74.44 87 MET A O 1
ATOM 702 N N . ILE A 1 88 ? -0.917 3.408 -8.601 1.00 70.69 88 ILE A N 1
ATOM 703 C CA . ILE A 1 88 ? -0.947 4.278 -7.416 1.00 70.69 88 ILE A CA 1
ATOM 704 C C . ILE A 1 88 ? -1.724 5.562 -7.688 1.00 70.69 88 ILE A C 1
ATOM 706 O O . ILE A 1 88 ? -2.573 5.905 -6.882 1.00 70.69 88 ILE A O 1
ATOM 710 N N . LEU A 1 89 ? -1.534 6.187 -8.851 1.00 79.31 89 LEU A N 1
ATOM 711 C CA . LEU A 1 89 ? -2.206 7.433 -9.241 1.00 79.31 89 LEU A CA 1
ATOM 712 C C . LEU A 1 89 ? -3.688 7.239 -9.624 1.00 79.31 89 LEU A C 1
ATOM 714 O O . LEU A 1 89 ? -4.384 8.192 -9.967 1.00 79.31 89 LEU A O 1
ATOM 718 N N . ALA A 1 90 ? -4.204 6.004 -9.613 1.00 76.44 90 ALA A N 1
ATOM 719 C CA . ALA A 1 90 ? -5.592 5.726 -9.979 1.00 76.44 90 ALA A CA 1
ATOM 720 C C . ALA A 1 90 ? -6.646 6.519 -9.167 1.00 76.44 90 ALA A C 1
ATOM 722 O O . ALA A 1 90 ? -7.615 6.968 -9.794 1.00 76.44 90 ALA A O 1
ATOM 723 N N . PRO A 1 91 ? -6.496 6.723 -7.840 1.00 75.12 91 PRO A N 1
ATOM 724 C CA . PRO A 1 91 ? -7.378 7.567 -7.033 1.00 75.12 91 PRO A CA 1
ATOM 725 C C . PRO A 1 91 ? -7.264 9.045 -7.403 1.00 75.12 91 PRO A C 1
ATOM 727 O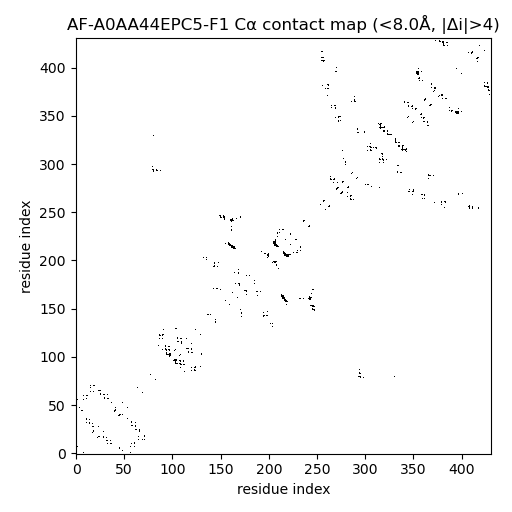 O . PRO A 1 91 ? -8.286 9.691 -7.601 1.00 75.12 91 PRO A O 1
ATOM 730 N N . GLU A 1 92 ? -6.052 9.560 -7.611 1.00 75.62 92 GLU A N 1
ATOM 731 C CA . GLU A 1 92 ? -5.836 10.957 -8.018 1.00 75.62 92 GLU A CA 1
ATOM 732 C C . GLU A 1 92 ? -6.523 11.253 -9.357 1.00 75.62 92 GLU A C 1
ATOM 734 O O . GLU A 1 92 ? -7.178 12.277 -9.538 1.00 75.62 92 GLU A O 1
ATOM 739 N N . PHE A 1 93 ? -6.501 10.302 -10.298 1.00 81.06 93 PHE A N 1
ATOM 740 C CA . PHE A 1 93 ? -7.256 10.447 -11.542 1.00 81.06 93 PHE A CA 1
ATOM 741 C C . PHE A 1 93 ? -8.778 10.511 -11.329 1.00 81.06 93 PHE A C 1
ATOM 743 O O . PHE A 1 93 ? -9.471 11.070 -12.184 1.00 81.06 93 PHE A O 1
ATOM 750 N N . LEU A 1 94 ? -9.325 9.948 -10.241 1.00 73.38 94 LEU A N 1
ATOM 751 C CA . LEU A 1 94 ? -10.733 10.135 -9.864 1.00 73.38 94 LEU A CA 1
ATOM 752 C C . LEU A 1 94 ? -10.996 11.524 -9.290 1.00 73.38 94 LEU A C 1
ATOM 754 O O . LEU A 1 94 ? -12.040 12.093 -9.616 1.00 73.38 94 LEU A O 1
ATOM 758 N N . GLU A 1 95 ? -10.085 12.052 -8.479 1.00 71.38 95 GLU A N 1
ATOM 759 C CA . GLU A 1 95 ? -10.173 13.400 -7.905 1.00 71.38 95 GLU A CA 1
ATOM 760 C C . GLU A 1 95 ? -10.113 14.455 -9.010 1.00 71.38 95 GLU A C 1
ATOM 762 O O . GLU A 1 95 ? -11.079 15.194 -9.205 1.00 71.38 95 GLU A O 1
ATOM 767 N N . ILE A 1 96 ? -9.094 14.386 -9.872 1.00 71.50 96 ILE A N 1
ATOM 768 C CA . ILE A 1 96 ? -8.955 15.248 -11.056 1.00 71.50 96 ILE A CA 1
ATOM 769 C C . ILE A 1 96 ? -10.169 15.097 -11.986 1.00 71.50 96 ILE A C 1
ATOM 771 O O . ILE A 1 96 ? -10.632 16.055 -12.606 1.00 71.50 96 ILE A O 1
ATOM 775 N N . ALA A 1 97 ? -10.736 13.891 -12.109 1.00 76.31 97 ALA A N 1
ATOM 776 C CA . ALA A 1 97 ? -11.958 13.693 -12.883 1.00 76.31 97 ALA A CA 1
ATOM 777 C C . ALA A 1 97 ? -13.198 14.328 -12.232 1.00 76.31 97 ALA A C 1
ATOM 779 O O . ALA A 1 97 ? -14.118 14.732 -12.950 1.00 76.31 97 ALA A O 1
ATOM 780 N N . SER A 1 98 ? -13.244 14.394 -10.902 1.00 69.50 98 SER A N 1
ATOM 781 C CA . SER A 1 98 ? -14.276 15.108 -10.154 1.00 69.50 98 SER A CA 1
ATOM 782 C C . SER A 1 98 ? -14.181 16.608 -10.397 1.00 69.50 98 SER A C 1
ATOM 784 O O . SER A 1 98 ? -15.188 17.224 -10.721 1.00 69.50 98 SER A O 1
ATOM 786 N N . GLU A 1 99 ? -12.976 17.168 -10.346 1.00 73.06 99 GLU A N 1
ATOM 787 C CA . GLU A 1 99 ? -12.724 18.590 -10.599 1.00 73.06 99 GLU A CA 1
ATOM 788 C C . GLU A 1 99 ? -13.020 18.966 -12.054 1.00 73.06 99 GLU A C 1
ATOM 790 O O . GLU A 1 99 ? -13.756 19.909 -12.334 1.00 73.06 99 GLU A O 1
ATOM 795 N N . ARG A 1 100 ? -12.511 18.178 -13.008 1.00 76.88 100 ARG A N 1
ATOM 796 C CA . ARG A 1 100 ? -12.597 18.494 -14.440 1.00 76.88 100 ARG A CA 1
ATOM 797 C C . ARG A 1 100 ? -13.962 18.211 -15.064 1.00 76.88 100 ARG A C 1
ATOM 799 O O . ARG A 1 100 ? -14.328 18.849 -16.047 1.00 76.88 100 ARG A O 1
ATOM 806 N N . TYR A 1 101 ? -14.695 17.219 -14.555 1.00 75.88 101 TYR A N 1
ATOM 807 C CA . TYR A 1 101 ? -15.966 16.768 -15.141 1.00 75.88 101 TYR A CA 1
ATOM 808 C C . TYR A 1 101 ? -17.142 16.784 -14.151 1.00 75.88 101 TYR A C 1
ATOM 810 O O . TYR A 1 101 ? -18.212 16.256 -14.469 1.00 75.88 101 TYR A O 1
ATOM 818 N N . GLY A 1 102 ? -16.949 17.311 -12.939 1.00 74.56 102 GLY A N 1
ATOM 819 C CA . GLY A 1 102 ? -17.953 17.374 -11.871 1.00 74.56 102 GLY A CA 1
ATOM 820 C C . GLY A 1 102 ? -18.339 16.021 -11.260 1.00 74.56 102 GLY A C 1
ATOM 821 O O . GLY A 1 102 ? -19.262 15.961 -10.449 1.00 74.56 102 GLY A O 1
ATOM 822 N N . LYS A 1 103 ? -17.726 14.905 -11.698 1.00 77.69 103 LYS A N 1
ATOM 823 C CA . LYS A 1 103 ? -18.094 13.538 -11.279 1.00 77.69 103 LYS A CA 1
ATOM 824 C C . LYS A 1 103 ? -16.897 12.580 -11.276 1.00 77.69 103 LYS A C 1
ATOM 826 O O . LYS A 1 103 ? -16.406 12.195 -12.346 1.00 77.69 103 LYS A O 1
ATOM 831 N N . ALA A 1 104 ? -16.550 12.076 -10.089 1.00 76.62 104 ALA A N 1
ATOM 832 C CA . ALA A 1 104 ? -15.560 11.019 -9.854 1.00 76.62 104 ALA A CA 1
ATOM 833 C C . ALA A 1 104 ? -16.038 9.644 -10.372 1.00 76.62 104 ALA A C 1
ATOM 835 O O . ALA A 1 104 ? -16.543 8.796 -9.632 1.00 76.62 104 ALA A O 1
ATOM 836 N N . THR A 1 105 ? -15.921 9.406 -11.683 1.00 81.06 105 THR A N 1
ATOM 837 C CA . THR A 1 105 ? -16.263 8.112 -12.296 1.00 81.06 105 THR A CA 1
ATOM 838 C C . THR A 1 105 ? -15.056 7.458 -12.950 1.00 81.06 105 THR A C 1
ATOM 840 O O . THR A 1 105 ? -14.243 8.129 -13.579 1.00 81.06 105 THR A O 1
ATOM 843 N N . VAL A 1 106 ? -15.004 6.120 -12.923 1.00 82.44 106 VAL A N 1
ATOM 844 C CA . VAL A 1 106 ? -13.959 5.327 -13.603 1.00 82.44 106 VAL A CA 1
ATOM 845 C C . VAL A 1 106 ? -13.840 5.682 -15.092 1.00 82.44 106 VAL A C 1
ATOM 847 O O . VAL A 1 106 ? -12.758 5.634 -15.661 1.00 82.44 106 VAL A O 1
ATOM 850 N N . ARG A 1 107 ? -14.946 6.055 -15.751 1.00 86.19 107 ARG A N 1
ATOM 851 C CA . ARG A 1 107 ? -14.923 6.465 -17.165 1.00 86.19 107 ARG A CA 1
ATOM 852 C C . ARG A 1 107 ? -14.205 7.803 -17.353 1.00 86.19 107 ARG A C 1
ATOM 854 O O . ARG A 1 107 ? -13.418 7.925 -18.285 1.00 86.19 107 ARG A O 1
ATOM 861 N N . ASN A 1 108 ? -14.478 8.778 -16.491 1.00 83.44 108 ASN A N 1
ATOM 862 C CA . ASN A 1 108 ? -13.852 10.097 -16.561 1.00 83.44 108 ASN A CA 1
ATOM 863 C C . ASN A 1 108 ? -12.376 10.018 -16.167 1.00 83.44 108 ASN A C 1
ATOM 865 O O . ASN A 1 108 ? -11.531 10.530 -16.888 1.00 83.44 108 ASN A O 1
ATOM 869 N N . ALA A 1 109 ? -12.056 9.278 -15.110 1.00 82.94 109 ALA A N 1
ATOM 870 C CA . ALA A 1 109 ? -10.682 9.064 -14.675 1.00 82.94 109 ALA A CA 1
ATOM 871 C C . ALA A 1 109 ? -9.850 8.272 -15.706 1.00 82.94 109 ALA A C 1
ATOM 873 O O . ALA A 1 109 ? -8.666 8.541 -15.902 1.00 82.94 109 ALA A O 1
ATOM 874 N N . ALA A 1 110 ? -10.467 7.356 -16.465 1.00 87.19 110 ALA A N 1
ATOM 875 C CA . ALA A 1 110 ? -9.800 6.680 -17.585 1.00 87.19 110 ALA A CA 1
ATOM 876 C C . ALA A 1 110 ? -9.475 7.664 -18.722 1.00 87.19 110 ALA A C 1
ATOM 878 O O . ALA A 1 110 ? -8.443 7.549 -19.376 1.00 87.19 110 ALA A O 1
ATOM 879 N N . ARG A 1 111 ? -10.334 8.672 -18.920 1.00 84.94 111 ARG A N 1
ATOM 880 C CA . ARG A 1 111 ? -10.117 9.752 -19.888 1.00 84.94 111 ARG A CA 1
ATOM 881 C C . ARG A 1 111 ? -9.001 10.702 -19.453 1.00 84.94 111 ARG A C 1
ATOM 883 O O . ARG A 1 111 ? -8.236 11.124 -20.306 1.00 84.94 111 ARG A O 1
ATOM 890 N N . VAL A 1 112 ? -8.908 11.015 -18.156 1.00 82.19 112 VAL A N 1
ATOM 891 C CA . VAL A 1 112 ? -7.815 11.822 -17.579 1.00 82.19 112 VAL A CA 1
ATOM 892 C C . VAL A 1 112 ? -6.476 11.101 -17.721 1.00 82.19 112 VAL A C 1
ATOM 894 O O . VAL A 1 112 ? -5.511 11.685 -18.191 1.00 82.19 112 VAL A O 1
ATOM 897 N N . SER A 1 113 ? -6.434 9.819 -17.365 1.00 79.94 113 SER A N 1
ATOM 898 C CA . SER A 1 113 ? -5.195 9.033 -17.316 1.00 79.94 113 SER A CA 1
ATOM 899 C C . SER A 1 113 ? -4.730 8.473 -18.665 1.00 79.94 113 SER A C 1
ATOM 901 O O . SER A 1 113 ? -3.669 7.857 -18.737 1.00 79.94 113 SER A O 1
ATOM 903 N N . GLY A 1 114 ? -5.541 8.589 -19.724 1.00 81.44 114 GLY A N 1
ATOM 904 C CA . GLY A 1 114 ? -5.282 7.944 -21.018 1.00 81.44 114 GLY A CA 1
ATOM 905 C C . GLY A 1 114 ? -5.313 6.406 -20.972 1.00 81.44 114 GLY A C 1
ATOM 906 O O . GLY A 1 114 ? -4.907 5.738 -21.925 1.00 81.44 114 GLY A O 1
ATOM 907 N N . GLN A 1 115 ? -5.781 5.816 -19.867 1.00 84.19 115 GLN A N 1
ATOM 908 C CA . GLN A 1 115 ? -5.857 4.370 -19.681 1.00 84.19 115 GLN A CA 1
ATOM 909 C C . GLN A 1 115 ? -7.184 3.796 -20.189 1.00 84.19 115 GLN A C 1
ATOM 911 O O . GLN A 1 115 ? -8.196 4.481 -20.331 1.00 84.19 115 GLN A O 1
ATOM 916 N N . SER A 1 116 ? -7.219 2.477 -20.409 1.00 85.31 116 SER A N 1
ATOM 917 C CA . SER A 1 116 ? -8.491 1.799 -20.664 1.00 85.31 116 SER A CA 1
ATOM 918 C C . SER A 1 116 ? -9.371 1.806 -19.407 1.00 85.31 116 SER A C 1
ATOM 920 O O . SER A 1 116 ? -8.880 1.630 -18.288 1.00 85.31 116 SER A O 1
ATOM 922 N N . LYS A 1 117 ? -10.695 1.909 -19.586 1.00 89.25 117 LYS A N 1
ATOM 923 C CA . LYS A 1 117 ? -11.676 1.829 -18.486 1.00 89.25 117 LYS A CA 1
ATOM 924 C C . LYS A 1 117 ? -11.488 0.571 -17.628 1.00 89.25 117 LYS A C 1
ATOM 926 O O . LYS A 1 117 ? -11.621 0.636 -16.411 1.00 89.25 117 LYS A O 1
ATOM 931 N N . SER A 1 118 ? -11.194 -0.570 -18.254 1.00 78.06 118 SER A N 1
ATOM 932 C CA . SER A 1 118 ? -10.961 -1.844 -17.563 1.00 78.06 118 SER A CA 1
ATOM 933 C C . SER A 1 118 ? -9.684 -1.849 -16.728 1.00 78.06 118 SER A C 1
ATOM 935 O O . SER A 1 118 ? -9.676 -2.434 -15.648 1.00 78.06 118 SER A O 1
ATOM 937 N N . THR A 1 119 ? -8.618 -1.205 -17.211 1.00 80.44 119 THR A N 1
ATOM 938 C CA . THR A 1 119 ? -7.352 -1.092 -16.474 1.00 80.44 119 THR A CA 1
ATOM 939 C C . THR A 1 119 ? -7.557 -0.256 -15.221 1.00 80.44 119 THR A C 1
ATOM 941 O O . THR A 1 119 ? -7.268 -0.725 -14.124 1.00 80.44 119 THR A O 1
ATOM 944 N N . LEU A 1 120 ? -8.167 0.922 -15.366 1.00 81.81 120 LEU A N 1
ATOM 945 C CA . LEU A 1 120 ? -8.384 1.811 -14.235 1.00 81.81 120 LEU A CA 1
ATOM 946 C C . LEU A 1 120 ? -9.362 1.226 -13.206 1.00 81.81 120 LEU A C 1
ATOM 948 O O . LEU A 1 120 ? -9.112 1.304 -12.009 1.00 81.81 120 LEU A O 1
ATOM 952 N N . ALA A 1 121 ? -10.437 0.565 -13.657 1.00 74.94 121 ALA A N 1
ATOM 953 C CA . ALA A 1 121 ? -11.351 -0.150 -12.762 1.00 74.94 121 ALA A CA 1
ATOM 954 C C . ALA A 1 121 ? -10.618 -1.190 -11.902 1.00 74.94 121 ALA A C 1
ATOM 956 O O . ALA A 1 121 ? -10.924 -1.349 -10.724 1.00 74.94 121 ALA A O 1
ATOM 957 N N . ARG A 1 122 ? -9.651 -1.901 -12.495 1.00 73.06 122 ARG A N 1
ATOM 958 C CA . ARG A 1 122 ? -8.852 -2.912 -11.801 1.00 73.06 122 ARG A CA 1
ATOM 959 C C . ARG A 1 122 ? -7.887 -2.283 -10.797 1.00 73.06 122 ARG A C 1
ATOM 961 O O . ARG A 1 122 ? -7.721 -2.850 -9.725 1.00 73.06 122 ARG A O 1
ATOM 968 N N . HIS A 1 123 ? -7.264 -1.154 -11.134 1.00 77.69 123 HIS A N 1
ATOM 969 C CA . HIS A 1 123 ? -6.372 -0.436 -10.217 1.00 77.69 123 HIS A CA 1
ATOM 970 C C . HIS A 1 123 ? -7.136 0.079 -8.992 1.00 77.69 123 HIS A C 1
ATOM 972 O O . HIS A 1 123 ? -6.759 -0.240 -7.870 1.00 77.69 123 HIS A O 1
ATOM 978 N N . LEU A 1 124 ? -8.282 0.732 -9.208 1.00 69.44 124 LEU A N 1
ATOM 979 C CA . LEU A 1 124 ? -9.151 1.216 -8.130 1.00 69.44 124 LEU A CA 1
ATOM 980 C C . LEU A 1 124 ? -9.673 0.079 -7.242 1.00 69.44 124 LEU A C 1
ATOM 982 O O . LEU A 1 124 ? -9.598 0.162 -6.022 1.00 69.44 124 LEU A O 1
ATOM 986 N N . ALA A 1 125 ? -10.128 -1.028 -7.842 1.00 64.12 125 ALA A N 1
ATOM 987 C CA . ALA A 1 125 ? -10.606 -2.185 -7.086 1.00 64.12 125 ALA A CA 1
ATOM 988 C C . ALA A 1 125 ? -9.513 -2.836 -6.220 1.00 64.12 125 ALA A C 1
ATOM 990 O O . ALA A 1 125 ? -9.815 -3.319 -5.133 1.00 64.12 125 ALA A O 1
ATOM 991 N N . ARG A 1 126 ? -8.251 -2.841 -6.674 1.00 61.81 126 ARG A N 1
ATOM 992 C CA . ARG A 1 126 ? -7.108 -3.331 -5.880 1.00 61.81 126 ARG A CA 1
ATOM 993 C C . ARG A 1 126 ? -6.802 -2.453 -4.671 1.00 61.81 126 ARG A C 1
ATOM 995 O O . ARG A 1 126 ? -6.264 -2.960 -3.700 1.00 61.81 126 ARG A O 1
ATOM 1002 N N . GLN A 1 127 ? -7.162 -1.178 -4.733 1.00 60.19 127 GLN A N 1
ATOM 1003 C CA . GLN A 1 127 ? -7.041 -0.231 -3.627 1.00 60.19 127 GLN A CA 1
ATOM 1004 C C . GLN A 1 127 ? -8.317 -0.172 -2.773 1.00 60.19 127 GLN A C 1
ATOM 1006 O O . GLN A 1 127 ? -8.459 0.712 -1.941 1.00 60.19 127 GLN A O 1
ATOM 1011 N N . GLY A 1 128 ? -9.279 -1.077 -2.996 1.00 57.22 128 GLY A N 1
ATOM 1012 C CA . GLY A 1 128 ? -10.556 -1.087 -2.278 1.00 57.22 128 GLY A CA 1
ATOM 1013 C C . GLY A 1 128 ? -11.515 0.045 -2.668 1.00 57.22 128 GLY A C 1
ATOM 1014 O O . GLY A 1 128 ? -12.632 0.100 -2.158 1.00 57.22 128 GLY A O 1
ATOM 1015 N N . ILE A 1 129 ? -11.133 0.909 -3.613 1.00 62.72 129 ILE A N 1
ATOM 1016 C CA . ILE A 1 129 ? -11.891 2.104 -3.978 1.00 62.72 129 ILE A CA 1
ATOM 1017 C C . ILE A 1 129 ? -12.964 1.740 -4.997 1.00 62.72 129 ILE A C 1
ATOM 1019 O O . ILE A 1 129 ? -12.706 1.291 -6.120 1.00 62.72 129 ILE A O 1
ATOM 1023 N N . SER A 1 130 ? -14.214 1.981 -4.611 1.00 68.94 130 SER A N 1
ATOM 1024 C CA . SER A 1 130 ? -15.371 1.820 -5.484 1.00 68.94 130 SER A CA 1
ATOM 1025 C C . SER A 1 130 ? -16.295 3.023 -5.307 1.00 68.94 130 SER A C 1
ATOM 1027 O O . SER A 1 130 ? -17.207 2.985 -4.479 1.00 68.94 130 SER A O 1
ATOM 1029 N N . PRO A 1 131 ? -16.140 4.083 -6.126 1.00 62.62 131 PRO A N 1
ATOM 1030 C CA . PRO A 1 131 ? -16.848 5.352 -5.922 1.00 62.62 131 PRO A CA 1
ATOM 1031 C C . PRO A 1 131 ? -18.374 5.199 -5.936 1.00 62.62 131 PRO A C 1
ATOM 1033 O O . PRO A 1 131 ? -19.104 5.871 -5.212 1.00 62.62 131 PRO A O 1
ATOM 1036 N N . ARG A 1 132 ? -18.883 4.252 -6.736 1.00 69.56 132 ARG A N 1
ATOM 1037 C CA . ARG A 1 132 ? -20.316 3.915 -6.768 1.00 69.56 132 ARG A CA 1
ATOM 1038 C C . ARG A 1 132 ? -20.791 3.224 -5.493 1.00 69.56 132 ARG A C 1
ATOM 1040 O O . ARG A 1 132 ? -21.956 3.376 -5.141 1.00 69.56 132 ARG A O 1
ATOM 1047 N N . ARG A 1 133 ? -19.934 2.430 -4.848 1.00 71.38 133 ARG A N 1
ATOM 1048 C CA . ARG A 1 133 ? -20.237 1.766 -3.578 1.00 71.38 133 ARG A CA 1
ATOM 1049 C C . ARG A 1 133 ? -20.255 2.799 -2.458 1.00 71.38 133 ARG A C 1
ATOM 1051 O O . ARG A 1 133 ? -21.263 2.911 -1.781 1.00 71.38 133 ARG A O 1
ATOM 1058 N N . GLU A 1 134 ? -19.213 3.611 -2.332 1.00 69.19 134 GLU A N 1
ATOM 1059 C CA . GLU A 1 134 ? -19.112 4.638 -1.285 1.00 69.19 134 GLU A CA 1
ATOM 1060 C C . GLU A 1 134 ? -20.229 5.682 -1.359 1.00 69.19 134 GLU A C 1
ATOM 1062 O O . GLU A 1 134 ? -20.838 6.000 -0.339 1.00 69.19 134 GLU A O 1
ATOM 1067 N N . ALA A 1 135 ? -20.574 6.162 -2.559 1.00 73.75 135 ALA A N 1
ATOM 1068 C CA . ALA A 1 135 ? -21.694 7.087 -2.734 1.00 73.75 135 ALA A CA 1
ATOM 1069 C C . ALA A 1 135 ? -23.027 6.481 -2.264 1.00 73.75 135 ALA A C 1
ATOM 1071 O O . ALA A 1 135 ? -23.817 7.157 -1.611 1.00 73.75 135 ALA A O 1
ATOM 1072 N N . LYS A 1 136 ? -23.259 5.192 -2.546 1.00 78.00 136 LYS A N 1
ATOM 1073 C CA . LYS A 1 136 ? -24.438 4.471 -2.050 1.00 78.00 136 LYS A CA 1
ATOM 1074 C C . LYS A 1 136 ? -24.416 4.314 -0.532 1.00 78.00 136 LYS A C 1
ATOM 1076 O O . LYS A 1 136 ? -25.462 4.455 0.083 1.00 78.00 136 LYS A O 1
ATOM 1081 N N . ILE A 1 137 ? -23.253 4.048 0.068 1.00 80.75 137 ILE A N 1
ATOM 1082 C CA . ILE A 1 137 ? -23.107 3.924 1.527 1.00 80.75 137 ILE A CA 1
ATOM 1083 C C . ILE A 1 137 ? -23.452 5.247 2.212 1.00 80.75 137 ILE A C 1
ATOM 1085 O O . ILE A 1 137 ? -24.236 5.246 3.155 1.00 80.75 137 ILE A O 1
ATOM 1089 N N . LYS A 1 138 ? -22.943 6.377 1.704 1.00 80.75 138 LYS A N 1
ATOM 1090 C CA . LYS A 1 138 ? -23.220 7.714 2.261 1.00 80.75 138 LYS A CA 1
ATOM 1091 C C . LYS A 1 138 ? -24.709 8.090 2.243 1.00 80.75 138 LYS A C 1
ATOM 1093 O O . LYS A 1 138 ? -25.131 8.895 3.062 1.00 80.75 138 LYS A O 1
ATOM 1098 N N . GLN A 1 139 ? -25.504 7.506 1.342 1.00 85.38 139 GLN A N 1
ATOM 1099 C CA . GLN A 1 139 ? -26.956 7.725 1.260 1.00 85.38 139 GLN A CA 1
ATOM 1100 C C . GLN A 1 139 ? -27.766 6.884 2.265 1.00 85.38 139 GLN A C 1
ATOM 1102 O O . GLN A 1 139 ? -28.975 7.077 2.383 1.00 85.38 139 GLN A O 1
ATOM 1107 N N . LEU A 1 140 ? -27.140 5.938 2.976 1.00 87.38 140 LEU A N 1
ATOM 1108 C CA . LEU A 1 140 ? -27.826 5.088 3.951 1.00 87.38 140 LEU A CA 1
ATOM 1109 C C . LEU A 1 140 ? -27.994 5.792 5.308 1.00 87.38 140 LEU A C 1
ATOM 1111 O O . LEU A 1 140 ? -27.158 6.618 5.672 1.00 87.38 140 LEU A O 1
ATOM 1115 N N . PRO A 1 141 ? -29.002 5.419 6.118 1.00 90.44 141 PRO A N 1
ATOM 1116 C CA . PRO A 1 141 ? -29.111 5.881 7.502 1.00 90.44 141 PRO A CA 1
ATOM 1117 C C . PRO A 1 141 ? -27.881 5.505 8.342 1.00 90.44 141 PRO A C 1
ATOM 1119 O O . PRO A 1 141 ? -27.309 4.434 8.140 1.00 90.44 141 PRO A O 1
ATOM 1122 N N . ALA A 1 142 ? -27.518 6.326 9.334 1.00 86.19 142 ALA A N 1
ATOM 1123 C CA . ALA A 1 142 ? -26.299 6.160 10.140 1.00 86.19 142 ALA A CA 1
ATOM 1124 C C . ALA A 1 142 ? -26.128 4.743 10.727 1.00 86.19 142 ALA A C 1
ATOM 1126 O O . ALA A 1 142 ? -25.093 4.108 10.531 1.00 86.19 142 ALA A O 1
ATOM 1127 N N . ASN A 1 143 ? -27.173 4.183 11.344 1.00 86.75 143 ASN A N 1
ATOM 1128 C CA . ASN A 1 143 ? -27.114 2.822 11.898 1.00 86.75 143 ASN A CA 1
ATOM 1129 C C . ASN A 1 143 ? -26.982 1.740 10.813 1.00 86.75 143 ASN A C 1
ATOM 1131 O O . ASN A 1 143 ? -26.387 0.693 11.049 1.00 86.75 143 ASN A O 1
ATOM 1135 N N . THR A 1 144 ? -27.491 1.991 9.602 1.00 90.94 144 THR A N 1
ATOM 1136 C CA . THR A 1 144 ? -27.317 1.083 8.455 1.00 90.94 144 THR A CA 1
ATOM 1137 C C . THR A 1 144 ? -25.900 1.175 7.884 1.00 90.94 144 THR A C 1
ATOM 1139 O O . THR A 1 144 ? -25.335 0.152 7.505 1.00 90.94 144 THR A O 1
ATOM 1142 N N . GLN A 1 145 ? -25.295 2.369 7.873 1.00 88.31 145 GLN A N 1
ATOM 1143 C CA . GLN A 1 145 ? -23.872 2.531 7.556 1.00 88.31 145 GLN A CA 1
ATOM 1144 C C . GLN A 1 145 ? -23.000 1.782 8.570 1.00 88.31 145 GLN A C 1
ATOM 1146 O O . GLN A 1 145 ? -22.095 1.054 8.170 1.00 88.31 145 GLN A O 1
ATOM 1151 N N . LYS A 1 146 ? -23.309 1.908 9.869 1.00 88.56 146 LYS A N 1
ATOM 1152 C CA . LYS A 1 146 ? -22.613 1.196 10.950 1.00 88.56 146 LYS A CA 1
ATOM 1153 C C . LYS A 1 146 ? -22.731 -0.322 10.799 1.00 88.56 146 LYS A C 1
ATOM 1155 O O . LYS A 1 146 ? -21.711 -1.003 10.809 1.00 88.56 146 LYS A O 1
ATOM 1160 N N . LEU A 1 147 ? -23.941 -0.837 10.558 1.00 92.56 147 LEU A N 1
ATOM 1161 C CA . LEU A 1 147 ? -24.162 -2.253 10.246 1.00 92.56 147 LEU A CA 1
ATOM 1162 C C . LEU A 1 147 ? -23.312 -2.706 9.053 1.00 92.56 147 LEU A C 1
ATOM 1164 O O . LEU A 1 147 ? -22.688 -3.757 9.118 1.00 92.56 147 LEU A O 1
ATOM 1168 N N . LEU A 1 148 ? -23.262 -1.929 7.970 1.00 89.56 148 LEU A N 1
ATOM 1169 C CA . LEU A 1 148 ? -22.467 -2.305 6.804 1.00 89.56 148 LEU A CA 1
ATOM 1170 C C . LEU A 1 148 ? -20.965 -2.360 7.112 1.00 89.56 148 LEU A C 1
ATOM 1172 O O . LEU A 1 148 ? -20.309 -3.279 6.642 1.00 89.56 148 LEU A O 1
ATOM 1176 N N . ARG A 1 149 ? -20.432 -1.432 7.918 1.00 86.69 149 ARG A N 1
ATOM 1177 C CA . ARG A 1 149 ? -19.027 -1.472 8.362 1.00 86.69 149 ARG A CA 1
ATOM 1178 C C . ARG A 1 149 ? -18.734 -2.706 9.217 1.00 86.69 149 ARG A C 1
ATOM 1180 O O . ARG A 1 149 ? -17.730 -3.364 8.987 1.00 86.69 149 ARG A O 1
ATOM 1187 N N . ILE A 1 150 ? -19.641 -3.059 10.133 1.00 90.00 150 ILE A N 1
ATOM 1188 C CA . ILE A 1 150 ? -19.565 -4.309 10.910 1.00 90.00 150 ILE A CA 1
ATOM 1189 C C . ILE A 1 150 ? -19.521 -5.523 9.973 1.00 90.00 150 ILE A C 1
ATOM 1191 O O . ILE A 1 150 ? -18.709 -6.423 10.165 1.00 90.00 150 ILE A O 1
ATOM 1195 N N . LEU A 1 151 ? -20.362 -5.554 8.935 1.00 89.75 151 LEU A N 1
ATOM 1196 C CA . LEU A 1 151 ? -20.370 -6.643 7.954 1.00 89.75 151 LEU A CA 1
ATOM 1197 C C . LEU A 1 151 ? -19.121 -6.659 7.056 1.00 89.75 151 LEU A C 1
ATOM 1199 O O . LEU A 1 151 ? -18.671 -7.744 6.690 1.00 89.75 151 LEU A O 1
ATOM 1203 N N . ASP A 1 152 ? -18.576 -5.498 6.688 1.00 84.06 152 ASP A N 1
ATOM 1204 C CA . ASP A 1 152 ? -17.320 -5.386 5.935 1.00 84.06 152 ASP A CA 1
ATOM 1205 C C . ASP A 1 152 ? -16.163 -5.995 6.736 1.00 84.06 152 ASP A C 1
ATOM 1207 O O . ASP A 1 152 ? -15.460 -6.854 6.208 1.00 84.06 152 ASP A O 1
ATOM 1211 N N . GLU A 1 153 ? -16.049 -5.655 8.021 1.00 82.44 153 GLU A N 1
ATOM 1212 C CA . GLU A 1 153 ? -14.992 -6.164 8.903 1.00 82.44 153 GLU A CA 1
ATOM 1213 C C . GLU A 1 153 ? -15.180 -7.655 9.234 1.00 82.44 153 GLU A C 1
ATOM 1215 O O . GLU A 1 153 ? -14.272 -8.474 9.091 1.00 82.44 153 GLU A O 1
ATOM 1220 N N . THR A 1 154 ? -16.405 -8.054 9.592 1.00 83.06 154 THR A N 1
ATOM 1221 C CA . THR A 1 154 ? -16.728 -9.445 9.960 1.00 83.06 154 THR A CA 1
ATOM 1222 C C . THR A 1 154 ? -16.545 -10.416 8.779 1.00 83.06 154 THR A C 1
ATOM 1224 O O . THR A 1 154 ? -16.197 -11.585 8.971 1.00 83.06 154 THR A O 1
ATOM 1227 N N . PHE A 1 155 ? -16.762 -9.950 7.542 1.00 81.12 155 PHE A N 1
ATOM 1228 C CA . PHE A 1 155 ? -16.674 -10.750 6.312 1.00 81.12 155 PHE A CA 1
ATOM 1229 C C . PHE A 1 155 ? -15.557 -10.289 5.361 1.00 81.12 155 PHE A C 1
ATOM 1231 O O . PHE A 1 155 ? -15.652 -10.504 4.146 1.00 81.12 155 PHE A O 1
ATOM 1238 N N . ASP A 1 156 ? -14.477 -9.705 5.888 1.00 73.50 156 ASP A N 1
ATOM 1239 C CA . ASP A 1 156 ? -13.323 -9.308 5.073 1.00 73.50 156 ASP A CA 1
ATOM 1240 C C . ASP A 1 156 ? -12.724 -10.527 4.347 1.00 73.50 156 ASP A C 1
ATOM 1242 O O . ASP A 1 156 ? -12.659 -10.579 3.115 1.00 73.50 156 ASP A O 1
ATOM 1246 N N . ARG A 1 157 ? -12.427 -11.585 5.115 1.00 64.19 157 ARG A N 1
ATOM 1247 C CA . ARG A 1 157 ? -11.816 -12.836 4.624 1.00 64.19 157 ARG A CA 1
ATOM 1248 C C . ARG A 1 157 ? -12.806 -13.983 4.404 1.00 64.19 157 ARG A C 1
ATOM 1250 O O . ARG A 1 157 ? -12.405 -15.069 3.989 1.00 64.19 157 ARG A O 1
ATOM 1257 N N . ARG A 1 158 ? -14.094 -13.784 4.709 1.00 71.69 158 ARG A N 1
ATOM 1258 C CA . ARG A 1 158 ? -15.132 -14.832 4.669 1.00 71.69 158 ARG A CA 1
ATOM 1259 C C . ARG A 1 158 ? -16.241 -14.471 3.689 1.00 71.69 158 ARG A C 1
ATOM 1261 O O . ARG A 1 158 ? -16.736 -13.353 3.678 1.00 71.69 158 ARG A O 1
ATOM 1268 N N . ALA A 1 159 ? -16.670 -15.440 2.884 1.00 74.69 159 ALA A N 1
ATOM 1269 C CA . ALA A 1 159 ? -17.733 -15.223 1.902 1.00 74.69 159 ALA A CA 1
ATOM 1270 C C . ALA A 1 159 ? -19.150 -15.350 2.493 1.00 74.69 159 ALA A C 1
ATOM 1272 O O . ALA A 1 159 ? -20.096 -14.812 1.923 1.00 74.69 159 ALA A O 1
ATOM 1273 N N . GLU A 1 160 ? -19.320 -16.073 3.602 1.00 87.44 160 GLU A N 1
ATOM 1274 C CA . GLU A 1 160 ? -20.623 -16.351 4.218 1.00 87.44 160 GLU A CA 1
ATOM 1275 C C . GLU A 1 160 ? -20.484 -16.805 5.677 1.00 87.44 160 GLU A C 1
ATOM 1277 O O . GLU A 1 160 ? -19.400 -17.213 6.103 1.00 87.44 160 GLU A O 1
ATOM 1282 N N . GLY A 1 161 ? -21.580 -16.741 6.437 1.00 88.75 161 GLY A N 1
ATOM 1283 C CA . GLY A 1 161 ? -21.640 -17.212 7.822 1.00 88.75 161 GLY A CA 1
ATOM 1284 C C . GLY A 1 161 ? -22.971 -16.913 8.514 1.00 88.75 161 GLY A C 1
ATOM 1285 O O . GLY A 1 161 ? -23.790 -16.152 7.998 1.00 88.75 161 GLY A O 1
ATOM 1286 N N . VAL A 1 162 ? -23.181 -17.521 9.684 1.00 91.88 162 VAL A N 1
ATOM 1287 C CA . VAL A 1 162 ? -24.344 -17.283 10.553 1.00 91.88 162 VAL A CA 1
ATOM 1288 C C . VAL A 1 162 ? -23.902 -16.478 11.775 1.00 91.88 162 VAL A C 1
ATOM 1290 O O . VAL A 1 162 ? -22.938 -16.849 12.441 1.00 91.88 162 VAL A O 1
ATOM 1293 N N . LEU A 1 163 ? -24.603 -15.378 12.043 1.00 92.94 163 LEU A N 1
ATOM 1294 C CA . LEU A 1 163 ? -24.378 -14.465 13.165 1.00 92.94 163 LEU A CA 1
ATOM 1295 C C . LEU A 1 163 ? -25.512 -14.575 14.184 1.00 92.94 163 LEU A C 1
ATOM 1297 O O . LEU A 1 163 ? -26.666 -14.817 13.811 1.00 92.94 163 LEU A O 1
ATOM 1301 N N . LEU A 1 164 ? -25.201 -14.316 15.452 1.00 92.94 164 LEU A N 1
ATOM 1302 C CA . LEU A 1 164 ? -26.207 -14.137 16.493 1.00 92.94 164 LEU A CA 1
ATOM 1303 C C . LEU A 1 164 ? -26.823 -12.736 16.400 1.00 92.94 164 LEU A C 1
ATOM 1305 O O . LEU A 1 164 ? -26.128 -11.725 16.302 1.00 92.94 164 LEU A O 1
ATOM 1309 N N . VAL A 1 165 ? -28.154 -12.665 16.467 1.00 92.81 165 VAL A N 1
ATOM 1310 C CA . VAL A 1 165 ? -28.886 -11.391 16.497 1.00 92.81 165 VAL A CA 1
ATOM 1311 C C . VAL A 1 165 ? -28.478 -10.575 17.719 1.00 92.81 165 VAL A C 1
ATOM 1313 O O . VAL A 1 165 ? -28.318 -9.367 17.595 1.00 92.81 165 VAL A O 1
ATOM 1316 N N . ALA A 1 166 ? -28.292 -11.214 18.878 1.00 89.62 166 ALA A N 1
ATOM 1317 C CA . ALA A 1 166 ? -27.868 -10.532 20.100 1.00 89.62 166 ALA A CA 1
ATOM 1318 C C . ALA A 1 166 ? -26.528 -9.802 19.905 1.00 89.62 166 ALA A C 1
ATOM 1320 O O . ALA A 1 166 ? -26.481 -8.592 20.101 1.00 89.62 166 ALA A O 1
ATOM 1321 N N . GLU A 1 167 ? -25.502 -10.488 19.392 1.00 90.69 167 GLU A N 1
ATOM 1322 C CA . GLU A 1 167 ? -24.181 -9.896 19.125 1.00 90.69 167 GLU A CA 1
ATOM 1323 C C . GLU A 1 167 ? -24.251 -8.731 18.126 1.00 90.69 167 GLU A C 1
ATOM 1325 O O . GLU A 1 167 ? -23.626 -7.691 18.322 1.00 90.69 167 GLU A O 1
ATOM 1330 N N . LEU A 1 168 ? -25.065 -8.855 17.070 1.00 90.56 168 LEU A N 1
ATOM 1331 C CA . LEU A 1 168 ? -25.281 -7.759 16.118 1.00 90.56 168 LEU A CA 1
ATOM 1332 C C . LEU A 1 168 ? -25.954 -6.544 16.770 1.00 90.56 168 LEU A C 1
ATOM 1334 O O . LEU A 1 168 ? -25.616 -5.404 16.450 1.00 90.56 168 LEU A O 1
ATOM 1338 N N . LEU A 1 169 ? -26.924 -6.764 17.662 1.00 91.38 169 LEU A N 1
ATOM 1339 C CA . LEU A 1 169 ? -27.580 -5.678 18.390 1.00 91.38 169 LEU A CA 1
ATOM 1340 C C . LEU A 1 169 ? -26.609 -4.991 19.358 1.00 91.38 169 LEU A C 1
ATOM 1342 O O . LEU A 1 169 ? -26.617 -3.764 19.445 1.00 91.38 169 LEU A O 1
ATOM 1346 N N . GLU A 1 170 ? -25.769 -5.753 20.049 1.00 90.62 170 GLU A N 1
ATOM 1347 C CA . GLU A 1 170 ? -24.743 -5.210 20.945 1.00 90.62 170 GLU A CA 1
ATOM 1348 C C . GLU A 1 170 ? -23.715 -4.386 20.168 1.00 90.62 170 GLU A C 1
ATOM 1350 O O . GLU A 1 170 ? -23.441 -3.250 20.542 1.00 90.62 170 GLU A O 1
ATOM 1355 N N . ALA A 1 171 ? -23.249 -4.879 19.019 1.00 87.81 171 ALA A N 1
ATOM 1356 C CA . ALA A 1 171 ? -22.301 -4.171 18.160 1.00 87.81 171 ALA A CA 1
ATOM 1357 C C . ALA A 1 171 ? -22.854 -2.854 17.581 1.00 87.81 171 ALA A C 1
ATOM 1359 O O . ALA A 1 171 ? -22.136 -1.861 17.453 1.00 87.81 171 ALA A O 1
ATOM 1360 N N . ILE A 1 172 ? -24.137 -2.815 17.205 1.00 89.19 172 ILE A N 1
ATOM 1361 C CA . ILE A 1 172 ? -24.740 -1.608 16.617 1.00 89.19 172 ILE A CA 1
ATOM 1362 C C . ILE A 1 172 ? -25.020 -0.553 17.692 1.00 89.19 172 ILE A C 1
ATOM 1364 O O . ILE A 1 172 ? -24.765 0.630 17.454 1.00 89.19 172 ILE A O 1
ATOM 1368 N N . TRP A 1 173 ? -25.544 -0.959 18.852 1.00 87.62 173 TRP A N 1
ATOM 1369 C CA . TRP A 1 173 ? -25.983 -0.043 19.912 1.00 87.62 173 TRP A CA 1
ATOM 1370 C C . TRP A 1 173 ? -24.992 0.125 21.070 1.00 87.62 173 TRP A C 1
ATOM 1372 O O . TRP A 1 173 ? -25.318 0.864 21.993 1.00 87.62 173 TRP A O 1
ATOM 1382 N N . GLU A 1 174 ? -23.827 -0.530 21.024 1.00 81.69 174 GLU A N 1
ATOM 1383 C CA . GLU A 1 174 ? -22.744 -0.429 22.023 1.00 81.69 174 GLU A CA 1
ATOM 1384 C C . GLU A 1 174 ? -23.227 -0.644 23.465 1.00 81.69 174 GLU A C 1
ATOM 1386 O O . GLU A 1 174 ? -22.749 -0.032 24.414 1.00 81.69 174 GLU A O 1
ATOM 1391 N N . ALA A 1 175 ? -24.229 -1.505 23.634 1.00 78.31 175 ALA A N 1
ATOM 1392 C CA . ALA A 1 175 ? -24.836 -1.772 24.927 1.00 78.31 175 ALA A CA 1
ATOM 1393 C C . ALA A 1 175 ? -25.226 -3.247 25.014 1.00 78.31 175 ALA A C 1
ATOM 1395 O O . ALA A 1 175 ? -25.845 -3.743 24.062 1.00 78.31 175 ALA A O 1
ATOM 1396 N N . PRO A 1 176 ? -24.929 -3.923 26.140 1.00 79.00 176 PRO A N 1
ATOM 1397 C CA . PRO A 1 176 ? -25.292 -5.316 26.328 1.00 79.00 176 PRO A CA 1
ATOM 1398 C C . PRO A 1 176 ? -26.805 -5.486 26.206 1.00 79.00 176 PRO A C 1
ATOM 1400 O O . PRO A 1 176 ? -27.602 -4.650 26.646 1.00 79.00 176 PRO A O 1
ATOM 1403 N N . THR A 1 177 ? -27.214 -6.581 25.579 1.00 78.19 177 THR A N 1
ATOM 1404 C CA . THR A 1 177 ? -28.632 -6.908 25.425 1.00 78.19 177 THR A CA 1
ATOM 1405 C C . THR A 1 177 ? -29.217 -7.528 26.691 1.00 78.19 177 THR A C 1
ATOM 1407 O O . THR A 1 177 ? -30.432 -7.452 26.904 1.00 78.19 177 THR A O 1
ATOM 1410 N N . SER A 1 178 ? -28.366 -8.078 27.562 1.00 72.38 178 SER A N 1
ATOM 1411 C CA . SER A 1 178 ? -28.739 -8.579 28.883 1.00 72.38 178 SER A CA 1
ATOM 1412 C C . SER A 1 178 ? -29.245 -7.443 29.777 1.00 72.38 178 SER A C 1
ATOM 1414 O O . SER A 1 178 ? -28.523 -6.488 30.045 1.00 72.38 178 SER A O 1
ATOM 1416 N N . GLY A 1 179 ? -30.486 -7.553 30.256 1.00 70.50 179 GLY A N 1
ATOM 1417 C CA . GLY A 1 179 ? -31.091 -6.572 31.167 1.00 70.50 179 GLY A CA 1
ATOM 1418 C C . GLY A 1 179 ? -31.905 -5.463 30.492 1.00 70.50 179 GLY A C 1
ATOM 1419 O O . GLY A 1 179 ? -32.515 -4.654 31.189 1.00 70.50 179 GLY A O 1
ATOM 1420 N N . LEU A 1 180 ? -31.993 -5.431 29.155 1.00 79.12 180 LEU A N 1
ATOM 1421 C CA . LEU A 1 180 ? -32.885 -4.494 28.466 1.00 79.12 180 LEU A CA 1
ATOM 1422 C C . LEU A 1 180 ? -34.367 -4.879 28.647 1.00 79.12 180 LEU A C 1
ATOM 1424 O O . LEU A 1 180 ? -34.711 -6.064 28.580 1.00 79.12 180 LEU A O 1
ATOM 1428 N N . PRO A 1 181 ? -35.283 -3.896 28.765 1.00 85.88 181 PRO A N 1
ATOM 1429 C CA . PRO A 1 181 ? -36.715 -4.163 28.720 1.00 85.88 181 PRO A CA 1
ATOM 1430 C C . PRO A 1 181 ? -37.111 -4.901 27.434 1.00 85.88 181 PRO A C 1
ATOM 1432 O O . PRO A 1 181 ? -36.640 -4.573 26.339 1.00 85.88 181 PRO A O 1
ATOM 1435 N N . ARG A 1 182 ? -38.036 -5.866 27.546 1.00 82.19 182 ARG A N 1
ATOM 1436 C CA . ARG A 1 182 ? -38.511 -6.679 26.406 1.00 82.19 182 ARG A CA 1
ATOM 1437 C C . ARG A 1 182 ? -39.015 -5.824 25.235 1.00 82.19 182 ARG A C 1
ATOM 1439 O O . ARG A 1 182 ? -38.773 -6.168 24.080 1.00 82.19 182 ARG A O 1
ATOM 1446 N N . SER A 1 183 ? -39.670 -4.699 25.522 1.00 83.75 183 SER A N 1
ATOM 1447 C CA . SER A 1 183 ? -40.165 -3.740 24.522 1.00 83.75 183 SER A CA 1
ATOM 1448 C C . SER A 1 183 ? -39.034 -3.079 23.721 1.00 83.75 183 SER A C 1
ATOM 1450 O O . SER A 1 183 ? -39.112 -2.984 22.491 1.00 83.75 183 SER A O 1
ATOM 1452 N N . THR A 1 184 ? -37.950 -2.682 24.390 1.00 84.88 184 THR A N 1
ATOM 1453 C CA . THR A 1 184 ? -36.753 -2.102 23.765 1.00 84.88 184 THR A CA 1
ATOM 1454 C C . THR A 1 184 ? -36.045 -3.125 22.882 1.00 84.88 184 THR A C 1
ATOM 1456 O O . THR A 1 184 ? -35.682 -2.820 21.745 1.00 84.88 184 THR A O 1
ATOM 1459 N N . LEU A 1 185 ? -35.905 -4.364 23.361 1.00 85.81 185 LEU A N 1
ATOM 1460 C CA . LEU A 1 185 ? -35.261 -5.447 22.618 1.00 85.81 185 LEU A CA 1
ATOM 1461 C C . LEU A 1 185 ? -36.059 -5.832 21.361 1.00 85.81 185 LEU A C 1
ATOM 1463 O O . LEU A 1 185 ? -35.482 -5.951 20.278 1.00 85.81 185 LEU A O 1
ATOM 1467 N N . ALA A 1 186 ? -37.388 -5.935 21.461 1.00 86.94 186 ALA A N 1
ATOM 1468 C CA . ALA A 1 186 ? -38.263 -6.165 20.310 1.00 86.94 186 ALA A CA 1
ATOM 1469 C C . ALA A 1 186 ? -38.155 -5.037 19.266 1.00 86.94 186 ALA A C 1
ATOM 1471 O O . ALA A 1 186 ? -38.055 -5.301 18.064 1.00 86.94 186 ALA A O 1
ATOM 1472 N N . SER A 1 187 ? -38.103 -3.782 19.722 1.00 89.94 187 SER A N 1
ATOM 1473 C CA . SER A 1 187 ? -37.946 -2.613 18.846 1.00 89.94 187 SER A CA 1
ATOM 1474 C C . SER A 1 187 ? -36.599 -2.624 18.115 1.00 89.94 187 SER A C 1
ATOM 1476 O O . SER A 1 187 ? -36.555 -2.420 16.900 1.00 89.94 187 SER A O 1
ATOM 1478 N N . ARG A 1 188 ? -35.504 -2.944 18.821 1.00 89.88 188 ARG A N 1
ATOM 1479 C CA . ARG A 1 188 ? -34.162 -3.077 18.230 1.00 89.88 188 ARG A CA 1
ATOM 1480 C C . ARG A 1 188 ? -34.082 -4.225 17.218 1.00 89.88 188 ARG A C 1
ATOM 1482 O O . ARG A 1 188 ? -33.545 -4.026 16.131 1.00 89.88 188 ARG A O 1
ATOM 1489 N N . ARG A 1 189 ? -34.688 -5.387 17.501 1.00 91.31 189 ARG A N 1
ATOM 1490 C CA . ARG A 1 189 ? -34.783 -6.511 16.542 1.00 91.31 189 ARG A CA 1
ATOM 1491 C C . ARG A 1 189 ? -35.525 -6.120 15.267 1.00 91.31 189 ARG A C 1
ATOM 1493 O O . ARG A 1 189 ? -35.051 -6.404 14.167 1.00 91.31 189 ARG A O 1
ATOM 1500 N N . LYS A 1 190 ? -36.658 -5.422 15.400 1.00 91.62 190 LYS A N 1
ATOM 1501 C CA . LYS A 1 190 ? -37.415 -4.906 14.251 1.00 91.62 190 LYS A CA 1
ATOM 1502 C C . LYS A 1 190 ? -36.571 -3.926 13.429 1.00 91.62 190 LYS A C 1
ATOM 1504 O O . LYS A 1 190 ? -36.532 -4.037 12.206 1.00 91.62 190 LYS A O 1
ATOM 1509 N N . ALA A 1 191 ? -35.857 -3.013 14.090 1.00 92.06 191 ALA A N 1
ATOM 1510 C CA . ALA A 1 191 ? -34.961 -2.069 13.427 1.00 92.06 191 ALA A CA 1
ATOM 1511 C C . ALA A 1 191 ? -33.817 -2.777 12.680 1.00 92.06 191 ALA A C 1
ATOM 1513 O O . ALA A 1 191 ? -33.555 -2.440 11.526 1.00 92.06 191 ALA A O 1
ATOM 1514 N N . LEU A 1 192 ? -33.181 -3.786 13.287 1.00 93.56 192 LEU A N 1
ATOM 1515 C CA . LEU A 1 192 ? -32.140 -4.593 12.641 1.00 93.56 192 LEU A CA 1
ATOM 1516 C C . LEU A 1 192 ? -32.659 -5.278 11.367 1.00 93.56 192 LEU A C 1
ATOM 1518 O O . LEU A 1 192 ? -32.002 -5.209 10.330 1.00 93.56 192 LEU A O 1
ATOM 1522 N N . GLY A 1 193 ? -33.854 -5.878 11.411 1.00 91.88 193 GLY A N 1
ATOM 1523 C CA . GLY A 1 193 ? -34.484 -6.485 10.231 1.00 91.88 193 GLY A CA 1
ATOM 1524 C C . GLY A 1 193 ? -34.688 -5.485 9.086 1.00 91.88 193 GLY A C 1
ATOM 1525 O O . GLY A 1 193 ? -34.386 -5.786 7.925 1.00 91.88 193 GLY A O 1
ATOM 1526 N N . THR A 1 194 ? -35.116 -4.261 9.408 1.00 93.19 194 THR A N 1
ATOM 1527 C CA . THR A 1 194 ? -35.225 -3.167 8.433 1.00 93.19 194 THR A CA 1
ATOM 1528 C C . THR A 1 194 ? -33.860 -2.800 7.848 1.00 93.19 194 THR A C 1
ATOM 1530 O O . THR A 1 194 ? -33.731 -2.710 6.628 1.00 93.19 194 THR A O 1
ATOM 1533 N N . MET A 1 195 ? -32.826 -2.642 8.681 1.00 93.81 195 MET A N 1
ATOM 1534 C CA . MET A 1 195 ? -31.474 -2.295 8.220 1.00 93.81 195 MET A CA 1
ATOM 1535 C C . MET A 1 195 ? -30.884 -3.368 7.297 1.00 93.81 195 MET A C 1
ATOM 1537 O O . MET A 1 195 ? -30.373 -3.040 6.228 1.00 93.81 195 MET A O 1
ATOM 1541 N N . LEU A 1 196 ? -31.015 -4.648 7.657 1.00 92.38 196 LEU A N 1
ATOM 1542 C CA . LEU A 1 196 ? -30.581 -5.777 6.827 1.00 92.38 196 LEU A CA 1
ATOM 1543 C C . LEU A 1 196 ? -31.286 -5.783 5.462 1.00 92.38 196 LEU A C 1
ATOM 1545 O O . LEU A 1 196 ? -30.645 -5.972 4.428 1.00 92.38 196 LEU A O 1
ATOM 1549 N N . THR A 1 197 ? -32.589 -5.490 5.445 1.00 91.00 197 THR A N 1
ATOM 1550 C CA . THR A 1 197 ? -33.368 -5.370 4.204 1.00 91.00 197 THR A CA 1
ATOM 1551 C C . THR A 1 197 ? -32.878 -4.208 3.336 1.00 91.00 197 THR A C 1
ATOM 1553 O O . THR A 1 197 ? -32.763 -4.349 2.117 1.00 91.00 197 THR A O 1
ATOM 1556 N N . VAL A 1 198 ? -32.568 -3.058 3.944 1.00 90.94 198 VAL A N 1
ATOM 1557 C CA . VAL A 1 198 ? -32.021 -1.888 3.240 1.00 90.94 198 VAL A CA 1
ATOM 1558 C C . VAL A 1 198 ? -30.654 -2.210 2.631 1.00 90.94 198 VAL A C 1
ATOM 1560 O O . VAL A 1 198 ? -30.435 -1.920 1.452 1.00 90.94 198 VAL A O 1
ATOM 1563 N N . VAL A 1 199 ? -29.758 -2.863 3.379 1.00 88.88 199 VAL A N 1
ATOM 1564 C CA . VAL A 1 199 ? -28.442 -3.297 2.876 1.00 88.88 199 VAL A CA 1
ATOM 1565 C C . VAL A 1 199 ? -28.596 -4.230 1.671 1.00 88.88 199 VAL A C 1
ATOM 1567 O O . VAL A 1 199 ? -27.982 -3.986 0.629 1.00 88.88 199 VAL A O 1
ATOM 1570 N N . ALA A 1 200 ? -29.472 -5.236 1.770 1.00 86.06 200 ALA A N 1
ATOM 1571 C CA . ALA A 1 200 ? -29.720 -6.187 0.688 1.00 86.06 200 ALA A CA 1
ATOM 1572 C C . ALA A 1 200 ? -30.266 -5.509 -0.584 1.00 86.06 200 ALA A C 1
ATOM 1574 O O . ALA A 1 200 ? -29.807 -5.792 -1.692 1.00 86.06 200 ALA A O 1
ATOM 1575 N N . LYS A 1 201 ? -31.199 -4.555 -0.442 1.00 85.88 201 LYS A N 1
ATOM 1576 C CA . LYS A 1 201 ? -31.778 -3.803 -1.573 1.00 85.88 201 LYS A CA 1
ATOM 1577 C C . LYS A 1 201 ? -30.809 -2.802 -2.208 1.00 85.88 201 LYS A C 1
ATOM 1579 O O . LYS A 1 201 ? -30.943 -2.486 -3.388 1.00 85.88 201 LYS A O 1
ATOM 1584 N N . SER A 1 202 ? -29.811 -2.329 -1.464 1.00 81.56 202 SER A N 1
ATOM 1585 C CA . SER A 1 202 ? -28.852 -1.317 -1.938 1.00 81.56 202 SER A CA 1
ATOM 1586 C C . SER A 1 202 ? -27.825 -1.860 -2.945 1.00 81.56 202 SER A C 1
ATOM 1588 O O . SER A 1 202 ? -27.079 -1.092 -3.570 1.00 81.56 202 SER A O 1
ATOM 1590 N N . ASN A 1 203 ? -27.804 -3.183 -3.153 1.00 77.19 203 ASN A N 1
ATOM 1591 C CA . ASN A 1 203 ? -26.876 -3.883 -4.041 1.00 77.19 203 ASN A CA 1
ATOM 1592 C C . ASN A 1 203 ? -25.409 -3.522 -3.724 1.00 77.19 203 ASN A C 1
ATOM 1594 O O . ASN A 1 203 ? -24.638 -3.117 -4.598 1.00 77.19 203 ASN A O 1
ATOM 1598 N N . LEU A 1 204 ? -25.075 -3.587 -2.430 1.00 79.62 204 LEU A N 1
ATOM 1599 C CA . LEU A 1 204 ? -23.742 -3.336 -1.865 1.00 79.62 204 LEU A CA 1
ATOM 1600 C C . LEU A 1 204 ? -22.940 -4.630 -1.652 1.00 79.62 204 LEU A C 1
ATOM 1602 O O . LEU A 1 204 ? -21.846 -4.589 -1.091 1.00 79.62 204 LEU A O 1
ATOM 1606 N N . GLY A 1 205 ? -23.472 -5.757 -2.138 1.00 79.19 205 GLY A N 1
ATOM 1607 C CA . GLY A 1 205 ? -22.808 -7.056 -2.118 1.00 79.19 205 GLY A CA 1
ATOM 1608 C C . GLY A 1 205 ? -23.037 -7.872 -0.849 1.00 79.19 205 GLY A C 1
ATOM 1609 O O . GLY A 1 205 ? -22.247 -8.771 -0.602 1.00 79.19 205 GLY A O 1
ATOM 1610 N N . TYR A 1 206 ? -24.084 -7.593 -0.070 1.00 87.44 206 TYR A N 1
ATOM 1611 C CA . TYR A 1 206 ? -24.485 -8.417 1.073 1.00 87.44 206 TYR A CA 1
ATOM 1612 C C . TYR A 1 206 ? -25.933 -8.862 0.943 1.00 87.44 206 TYR A C 1
ATOM 1614 O O . TYR A 1 206 ? -26.809 -8.074 0.585 1.00 87.44 206 TYR A O 1
ATOM 1622 N N . HIS A 1 207 ? -26.170 -10.120 1.286 1.00 89.06 207 HIS A N 1
ATOM 1623 C CA . HIS A 1 207 ? -27.481 -10.743 1.327 1.00 89.06 207 HIS A CA 1
ATOM 1624 C C . HIS A 1 207 ? -27.661 -11.413 2.675 1.00 89.06 207 HIS A C 1
ATOM 1626 O O . HIS A 1 207 ? -26.734 -12.052 3.173 1.00 89.06 207 HIS A O 1
ATOM 1632 N N . SER A 1 208 ? -28.840 -11.269 3.268 1.00 91.38 208 SER A N 1
ATOM 1633 C CA . SER A 1 208 ? -29.108 -11.803 4.595 1.00 91.38 208 SER A CA 1
ATOM 1634 C C . SER A 1 208 ? -30.502 -12.401 4.710 1.00 91.38 208 SER A C 1
ATOM 1636 O O . SER A 1 208 ? -31.445 -11.959 4.053 1.00 91.38 208 SER A O 1
ATOM 1638 N N . VAL A 1 209 ? -30.614 -13.430 5.547 1.00 91.19 209 VAL A N 1
ATOM 1639 C CA . VAL A 1 209 ? -31.871 -14.087 5.913 1.00 91.19 209 VAL A CA 1
ATOM 1640 C C . VAL A 1 209 ? -31.875 -14.275 7.422 1.00 91.19 209 VAL A C 1
ATOM 1642 O O . VAL A 1 209 ? -30.910 -14.780 7.993 1.00 91.19 209 VAL A O 1
ATOM 1645 N N . THR A 1 210 ? -32.954 -13.857 8.072 1.00 90.62 210 THR A N 1
ATOM 1646 C CA . THR A 1 210 ? -33.123 -13.962 9.522 1.00 90.62 210 THR A CA 1
ATOM 1647 C C . THR A 1 210 ? -34.032 -15.140 9.872 1.00 90.62 210 THR A C 1
ATOM 1649 O O . THR A 1 210 ? -35.045 -15.374 9.213 1.00 90.62 210 THR A O 1
ATOM 1652 N N . LYS A 1 211 ? -33.689 -15.886 10.928 1.00 90.06 211 LYS A N 1
ATOM 1653 C CA . LYS A 1 211 ? -34.549 -16.918 11.523 1.00 90.06 211 LYS A CA 1
ATOM 1654 C C . LYS A 1 211 ? -34.341 -16.948 13.033 1.00 90.06 211 LYS A C 1
ATOM 1656 O O . LYS A 1 211 ? -33.265 -17.310 13.500 1.00 90.06 211 LYS A O 1
ATOM 1661 N N . GLY A 1 212 ? -35.384 -16.604 13.788 1.00 87.88 212 GLY A N 1
ATOM 1662 C CA . GLY A 1 212 ? -35.306 -16.520 15.248 1.00 87.88 212 GLY A CA 1
ATOM 1663 C C . GLY A 1 212 ? -34.211 -15.545 15.687 1.00 87.88 212 GLY A C 1
ATOM 1664 O O . GLY A 1 212 ? -34.222 -14.384 15.282 1.00 87.88 212 GLY A O 1
ATOM 1665 N N . ASP A 1 213 ? -33.254 -16.046 16.466 1.00 90.19 213 ASP A N 1
ATOM 1666 C CA . ASP A 1 213 ? -32.126 -15.274 16.999 1.00 90.19 213 ASP A CA 1
ATOM 1667 C C . ASP A 1 213 ? -30.864 -15.343 16.122 1.00 90.19 213 ASP A C 1
ATOM 1669 O O . ASP A 1 213 ? -29.780 -14.963 16.563 1.00 90.19 213 ASP A O 1
ATOM 1673 N N . PHE A 1 214 ? -30.995 -15.782 14.867 1.00 92.31 214 PHE A N 1
ATOM 1674 C CA . PHE A 1 214 ? -29.874 -15.976 13.948 1.00 92.31 214 PHE A CA 1
ATOM 1675 C C . PHE A 1 214 ? -30.057 -15.212 12.636 1.00 92.31 214 PHE A C 1
ATOM 1677 O O . PHE A 1 214 ? -31.171 -15.060 12.120 1.00 92.31 214 PHE A O 1
ATOM 1684 N N . VAL A 1 215 ? -28.937 -14.774 12.062 1.00 93.38 215 VAL A N 1
ATOM 1685 C CA . VAL A 1 215 ? -28.869 -14.129 10.747 1.00 93.38 215 VAL A CA 1
ATOM 1686 C C . VAL A 1 215 ? -27.839 -14.849 9.888 1.00 93.38 215 VAL A C 1
ATOM 1688 O O . VAL A 1 215 ? -26.645 -14.781 10.163 1.00 93.38 215 VAL A O 1
ATOM 1691 N N . ALA A 1 216 ? -28.278 -15.507 8.817 1.00 92.25 216 ALA A N 1
ATOM 1692 C CA . ALA A 1 216 ? -27.369 -15.961 7.772 1.00 92.25 216 ALA A CA 1
ATOM 1693 C C . ALA A 1 216 ? -27.004 -14.779 6.877 1.00 92.25 216 ALA A C 1
ATOM 1695 O O . ALA A 1 216 ? -27.893 -14.084 6.385 1.00 92.25 216 ALA A O 1
ATOM 1696 N N . VAL A 1 217 ? -25.711 -14.569 6.640 1.00 91.12 217 VAL A N 1
ATOM 1697 C CA . VAL A 1 217 ? -25.178 -13.514 5.776 1.00 91.12 217 VAL A CA 1
ATOM 1698 C C . VAL A 1 217 ? -24.287 -14.128 4.700 1.00 91.12 217 VAL A C 1
ATOM 1700 O O . VAL A 1 217 ? -23.499 -15.036 4.964 1.00 91.12 217 VAL A O 1
ATOM 1703 N N . ARG A 1 218 ? -24.404 -13.615 3.475 1.00 87.38 218 ARG A N 1
ATOM 1704 C CA . ARG A 1 218 ? -23.586 -13.994 2.322 1.00 87.38 218 ARG A CA 1
ATOM 1705 C C . ARG A 1 218 ? -23.111 -12.759 1.567 1.00 87.38 218 ARG A C 1
ATOM 1707 O O . ARG A 1 218 ? -23.905 -11.871 1.252 1.00 87.38 218 ARG A O 1
ATOM 1714 N N . ARG A 1 219 ? -21.818 -12.721 1.251 1.00 81.75 219 ARG A N 1
ATOM 1715 C CA . ARG A 1 219 ? -21.173 -11.678 0.453 1.00 81.75 219 ARG A CA 1
ATOM 1716 C C . ARG A 1 219 ? -21.200 -12.056 -1.034 1.00 81.75 219 ARG A C 1
ATOM 1718 O O . ARG A 1 219 ? -20.941 -13.193 -1.426 1.00 81.75 219 ARG A O 1
ATOM 1725 N N . GLY A 1 220 ? -21.511 -11.089 -1.889 1.00 79.00 220 GLY A N 1
ATOM 1726 C CA . GLY A 1 220 ? -21.489 -11.187 -3.347 1.00 79.00 220 GLY A CA 1
ATOM 1727 C C . GLY A 1 220 ? -22.710 -11.864 -3.975 1.00 79.00 220 GLY A C 1
ATOM 1728 O O . GLY A 1 220 ? -23.399 -11.235 -4.772 1.00 79.00 220 GLY A O 1
ATOM 1729 N N . ARG A 1 221 ? -22.957 -13.147 -3.679 1.00 76.25 221 ARG A N 1
ATOM 1730 C CA . ARG A 1 221 ? -24.051 -13.923 -4.298 1.00 76.25 221 ARG A CA 1
ATOM 1731 C C . ARG A 1 221 ? -25.260 -14.043 -3.374 1.00 76.25 221 ARG A C 1
ATOM 1733 O O . ARG A 1 221 ? -25.106 -14.174 -2.165 1.00 76.25 221 ARG A O 1
ATOM 1740 N N . ASN A 1 222 ? -26.454 -14.080 -3.965 1.00 81.56 222 ASN A N 1
ATOM 1741 C CA . ASN A 1 222 ? -27.689 -14.428 -3.262 1.00 81.56 222 ASN A CA 1
ATOM 1742 C C . ASN A 1 222 ? -27.651 -15.875 -2.732 1.00 81.56 222 ASN A C 1
ATOM 1744 O O . ASN A 1 222 ? -26.968 -16.743 -3.286 1.00 81.56 222 ASN A O 1
ATOM 1748 N N . PHE A 1 223 ? -28.447 -16.152 -1.698 1.00 83.88 223 PHE A N 1
ATOM 1749 C CA . PHE A 1 223 ? -28.900 -17.517 -1.419 1.00 83.88 223 PHE A CA 1
ATOM 1750 C C . PHE A 1 223 ? -29.771 -17.998 -2.589 1.00 83.88 223 PHE A C 1
ATOM 1752 O O . PHE A 1 223 ? -30.532 -17.207 -3.151 1.00 83.88 223 PHE A O 1
ATOM 1759 N N . ARG A 1 224 ? -29.660 -19.270 -2.987 1.00 82.50 224 ARG A N 1
ATOM 1760 C CA . ARG A 1 224 ? -30.458 -19.831 -4.091 1.00 82.50 224 ARG A CA 1
ATOM 1761 C C . ARG A 1 224 ? -31.933 -19.909 -3.712 1.00 82.50 224 ARG A C 1
ATOM 1763 O O . ARG A 1 224 ? -32.786 -19.759 -4.578 1.00 82.50 224 ARG A O 1
ATOM 1770 N N . SER A 1 225 ? -32.231 -20.120 -2.431 1.00 87.81 225 SER A N 1
ATOM 1771 C CA . SER A 1 225 ? -33.588 -20.081 -1.886 1.00 87.81 225 SER A CA 1
ATOM 1772 C C . SER A 1 225 ? -33.595 -19.692 -0.406 1.00 87.81 225 SER A C 1
ATOM 1774 O O . SER A 1 225 ? -32.580 -19.791 0.287 1.00 87.81 225 SER A O 1
ATOM 1776 N N . LEU A 1 226 ? -34.762 -19.280 0.099 1.00 87.12 226 LEU A N 1
ATOM 1777 C CA . LEU A 1 226 ? -34.969 -19.086 1.539 1.00 87.12 226 LEU A CA 1
ATOM 1778 C C . LEU A 1 226 ? -34.750 -20.393 2.312 1.00 87.12 226 LEU A C 1
ATOM 1780 O O . LEU A 1 226 ? -34.159 -20.374 3.387 1.00 87.12 226 LEU A O 1
ATOM 1784 N N . SER A 1 227 ? -35.157 -21.529 1.739 1.00 88.06 227 SER A N 1
ATOM 1785 C CA . SER A 1 227 ? -34.957 -22.852 2.333 1.00 88.06 227 SER A CA 1
ATOM 1786 C C . SER A 1 227 ? -33.474 -23.188 2.514 1.00 88.06 227 SER A C 1
ATOM 1788 O O . SER A 1 227 ? -33.110 -23.696 3.567 1.00 88.06 227 SER A O 1
ATOM 1790 N N . GLU A 1 228 ? -32.605 -22.853 1.550 1.00 89.31 228 GLU A N 1
ATOM 1791 C CA . GLU A 1 228 ? -31.148 -23.036 1.683 1.00 89.31 228 GLU A CA 1
ATOM 1792 C C . GLU A 1 228 ? -30.600 -22.247 2.877 1.00 89.31 228 GLU A C 1
ATOM 1794 O O . GLU A 1 228 ? -29.879 -22.797 3.707 1.00 89.31 228 GLU A O 1
ATOM 1799 N N . ALA A 1 229 ? -30.970 -20.969 2.993 1.00 86.81 229 ALA A N 1
ATOM 1800 C CA . ALA A 1 229 ? -30.518 -20.126 4.094 1.00 86.81 229 ALA A CA 1
ATOM 1801 C C . ALA A 1 229 ? -31.023 -20.636 5.454 1.00 86.81 229 ALA A C 1
ATOM 1803 O O . ALA A 1 229 ? -30.283 -20.627 6.434 1.00 86.81 229 ALA A O 1
ATOM 1804 N N . VAL A 1 230 ? -32.262 -21.129 5.510 1.00 90.12 230 VAL A N 1
ATOM 1805 C CA . VAL A 1 230 ? -32.854 -21.699 6.726 1.00 90.12 230 VAL A CA 1
ATOM 1806 C C . VAL A 1 230 ? -32.167 -23.001 7.138 1.00 90.12 230 VAL A C 1
ATOM 1808 O O . VAL A 1 230 ? -31.822 -23.140 8.310 1.00 90.12 230 VAL A O 1
ATOM 1811 N N . VAL A 1 231 ? -31.930 -23.922 6.198 1.00 90.25 231 VAL A N 1
ATOM 1812 C CA . VAL A 1 231 ? -31.186 -25.169 6.455 1.00 90.25 231 VAL A CA 1
ATOM 1813 C C . VAL A 1 231 ? -29.779 -24.848 6.945 1.00 90.25 231 VAL A C 1
ATOM 1815 O O . VAL A 1 231 ? -29.297 -25.465 7.889 1.00 90.25 231 VAL A O 1
ATOM 1818 N N . ARG A 1 232 ? -29.138 -23.828 6.364 1.00 86.44 232 ARG A N 1
ATOM 1819 C CA . ARG A 1 232 ? -27.811 -23.382 6.790 1.00 86.44 232 ARG A CA 1
ATOM 1820 C C . ARG A 1 232 ? -27.799 -22.884 8.232 1.00 86.44 232 ARG A C 1
ATOM 1822 O O . ARG A 1 232 ? -26.912 -23.278 8.983 1.00 86.44 232 ARG A O 1
ATOM 1829 N N . ILE A 1 233 ? -28.780 -22.060 8.611 1.00 90.50 233 ILE A N 1
ATOM 1830 C CA . ILE A 1 233 ? -28.950 -21.605 9.998 1.00 90.50 233 ILE A CA 1
ATOM 1831 C C . ILE A 1 233 ? -29.119 -22.811 10.918 1.00 90.50 233 ILE A C 1
ATOM 1833 O O . ILE A 1 233 ? -28.389 -22.926 11.890 1.00 90.50 233 ILE A O 1
ATOM 1837 N N . GLU A 1 234 ? -30.022 -23.739 10.599 1.00 91.12 234 GLU A N 1
ATOM 1838 C CA . GLU A 1 234 ? -30.242 -24.930 11.428 1.00 91.12 234 GLU A CA 1
ATOM 1839 C C . GLU A 1 234 ? -28.983 -25.788 11.588 1.00 91.12 234 GLU A C 1
ATOM 1841 O O . GLU A 1 234 ? -28.674 -26.221 12.697 1.00 91.12 234 GLU A O 1
ATOM 1846 N N . ASP A 1 235 ? -28.241 -26.017 10.506 1.00 89.69 235 ASP A N 1
ATOM 1847 C CA . ASP A 1 235 ? -27.027 -26.828 10.525 1.00 89.69 235 ASP A CA 1
ATOM 1848 C C . ASP A 1 235 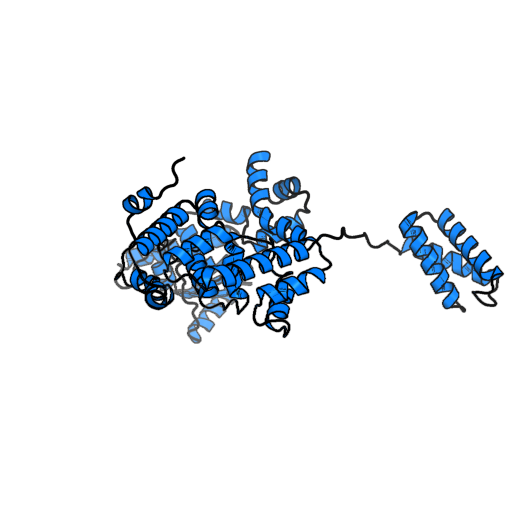? -25.897 -26.190 11.330 1.00 89.69 235 ASP A C 1
ATOM 1850 O O . ASP A 1 235 ? -25.194 -26.890 12.065 1.00 89.69 235 ASP A O 1
ATOM 1854 N N . ASP A 1 236 ? -25.704 -24.879 11.201 1.00 88.25 236 ASP A N 1
ATOM 1855 C CA . ASP A 1 236 ? -24.680 -24.172 11.964 1.00 88.25 236 ASP A CA 1
ATOM 1856 C C . ASP A 1 236 ? -25.106 -23.978 13.428 1.00 88.25 236 ASP A C 1
ATOM 1858 O O . ASP A 1 236 ? -24.249 -24.080 14.305 1.00 88.25 236 ASP A O 1
ATOM 1862 N N . CYS A 1 237 ? -26.410 -23.870 13.721 1.00 87.94 237 CYS A N 1
ATOM 1863 C CA . CYS A 1 237 ? -26.938 -23.951 15.085 1.00 87.94 237 CYS A CA 1
ATOM 1864 C C . CYS A 1 237 ? -26.680 -25.321 15.723 1.00 87.94 237 CYS A C 1
ATOM 1866 O O . CYS A 1 237 ? -26.161 -25.384 16.834 1.00 87.94 237 CYS A O 1
ATOM 1868 N N . ARG A 1 238 ? -26.976 -26.427 15.021 1.00 88.25 238 ARG A N 1
ATOM 1869 C CA . ARG A 1 238 ? -26.710 -27.795 15.516 1.00 88.25 238 ARG A CA 1
ATOM 1870 C C . ARG A 1 238 ? -25.232 -28.026 15.823 1.00 88.25 238 ARG A C 1
ATOM 1872 O O . ARG A 1 238 ? -24.906 -28.792 16.720 1.00 88.25 238 ARG A O 1
ATOM 1879 N N . LYS A 1 239 ? -24.343 -27.393 15.053 1.00 88.50 239 LYS A N 1
ATOM 1880 C CA . LYS A 1 239 ? -22.887 -27.557 15.164 1.00 88.50 239 LYS A CA 1
ATOM 1881 C C . LYS A 1 239 ? -22.221 -26.472 16.016 1.00 88.50 239 LYS A C 1
ATOM 1883 O O . LYS A 1 239 ? -21.003 -26.504 16.147 1.00 88.50 239 LYS A O 1
ATOM 1888 N N . ASN A 1 240 ? -22.993 -25.530 16.563 1.00 85.44 240 ASN A N 1
ATOM 1889 C CA . ASN A 1 240 ? -22.503 -24.372 17.314 1.00 85.44 240 ASN A CA 1
ATOM 1890 C C . ASN A 1 240 ? -21.418 -23.570 16.558 1.00 85.44 240 ASN A C 1
ATOM 1892 O O . ASN A 1 240 ? -20.403 -23.170 17.125 1.00 85.44 240 ASN A O 1
ATOM 1896 N N . ARG A 1 241 ? -21.594 -23.388 15.239 1.00 85.38 241 ARG A N 1
ATOM 1897 C CA . ARG A 1 241 ? -20.626 -22.722 14.348 1.00 85.38 241 ARG A CA 1
ATOM 1898 C C . ARG A 1 241 ? -21.124 -21.339 13.952 1.00 85.38 241 ARG A C 1
ATOM 1900 O O . ARG A 1 241 ? -21.631 -21.148 12.849 1.00 85.38 241 ARG A O 1
ATOM 1907 N N . PHE A 1 242 ? -20.948 -20.378 14.847 1.00 86.88 242 PHE A N 1
ATOM 1908 C CA . PHE A 1 242 ? -21.290 -18.981 14.594 1.00 86.88 242 PHE A CA 1
ATOM 1909 C C . PHE A 1 242 ? -20.046 -18.167 14.244 1.00 86.88 242 PHE A C 1
ATOM 1911 O O . PHE A 1 242 ? -18.930 -18.474 14.670 1.00 86.88 242 PHE A O 1
ATOM 1918 N N . VAL A 1 243 ? -20.226 -17.140 13.420 1.00 86.00 243 VAL A N 1
ATOM 1919 C CA . VAL A 1 243 ? -19.183 -16.144 13.179 1.00 86.00 243 VAL A CA 1
ATOM 1920 C C . VAL A 1 243 ? -19.307 -15.088 14.273 1.00 86.00 243 VAL A C 1
ATOM 1922 O O . VAL A 1 243 ? -20.383 -14.531 14.448 1.00 86.00 243 VAL A O 1
ATOM 1925 N N . GLY A 1 244 ? -18.226 -14.828 15.010 1.00 84.75 244 GLY A N 1
ATOM 1926 C CA . GLY A 1 244 ? -18.212 -13.739 15.985 1.00 84.75 244 GLY A CA 1
ATOM 1927 C C . GLY A 1 244 ? -18.293 -12.391 15.273 1.00 84.75 244 GLY A C 1
ATOM 1928 O O . GLY A 1 244 ? -17.584 -12.170 14.286 1.00 84.75 244 GLY A O 1
ATOM 1929 N N . VAL A 1 245 ? -19.170 -11.509 15.748 1.00 87.75 245 VAL A N 1
ATOM 1930 C CA . VAL A 1 245 ? -19.301 -10.151 15.207 1.00 87.75 245 VAL A CA 1
ATOM 1931 C C . VAL A 1 245 ? -18.038 -9.343 15.513 1.00 87.75 245 VAL A C 1
ATOM 1933 O O . VAL A 1 245 ? -17.646 -9.209 16.670 1.00 87.75 245 VAL A O 1
ATOM 1936 N N . VAL A 1 246 ? -17.417 -8.767 14.480 1.00 82.06 246 VAL A N 1
ATOM 1937 C CA . VAL A 1 246 ? -16.279 -7.854 14.638 1.00 82.06 246 VAL A CA 1
ATOM 1938 C C . VAL A 1 246 ? -16.796 -6.424 14.585 1.00 82.06 246 VAL A C 1
ATOM 1940 O O . VAL A 1 246 ? -17.291 -5.962 13.554 1.00 82.06 246 VAL A O 1
ATOM 1943 N N . VAL A 1 247 ? -16.713 -5.723 15.716 1.00 79.69 247 VAL A N 1
ATOM 1944 C CA . VAL A 1 247 ? -17.020 -4.293 15.773 1.00 79.69 247 VAL A CA 1
ATOM 1945 C C . VAL A 1 247 ? -15.874 -3.558 15.077 1.00 79.69 247 VAL A C 1
ATOM 1947 O O . VAL A 1 247 ? -14.722 -3.757 15.467 1.00 79.69 247 VAL A O 1
ATOM 1950 N N . PRO A 1 248 ? -16.148 -2.738 14.044 1.00 65.12 248 PRO A N 1
ATOM 1951 C CA . PRO A 1 248 ? -15.112 -1.924 13.438 1.00 65.12 248 PRO A CA 1
ATOM 1952 C C . PRO A 1 248 ? -14.569 -1.033 14.545 1.00 65.12 248 PRO A C 1
ATOM 1954 O O . PRO A 1 248 ? -15.361 -0.384 15.237 1.00 65.12 248 PRO A O 1
ATOM 1957 N N . ARG A 1 249 ? -13.244 -1.033 14.735 1.00 56.72 249 ARG A N 1
ATOM 1958 C CA . ARG A 1 249 ? -12.620 -0.124 15.697 1.00 56.72 249 ARG A CA 1
ATOM 1959 C C . ARG A 1 249 ? -13.170 1.272 15.415 1.00 56.72 249 ARG A C 1
ATOM 1961 O O . ARG A 1 249 ? -13.334 1.654 14.246 1.00 56.72 249 ARG A O 1
ATOM 1968 N N . ALA A 1 250 ? -13.515 2.011 16.474 1.00 49.91 250 ALA A N 1
ATOM 1969 C CA . ALA A 1 250 ? -13.652 3.452 16.324 1.00 49.91 250 ALA A CA 1
ATOM 1970 C C . ALA A 1 250 ? -12.401 3.920 15.572 1.00 49.91 250 ALA A C 1
ATOM 1972 O O . ALA A 1 250 ? -11.357 3.279 15.672 1.00 49.91 250 ALA A O 1
ATOM 1973 N N . VAL A 1 251 ? -12.495 4.963 14.754 1.00 46.16 251 VAL A N 1
ATOM 1974 C CA . VAL A 1 251 ? -11.260 5.583 14.268 1.00 46.16 251 VAL A CA 1
ATOM 1975 C C . VAL A 1 251 ? -10.553 6.032 15.544 1.00 46.16 251 VAL A C 1
ATOM 1977 O O . VAL A 1 251 ? -11.001 6.999 16.160 1.00 46.16 251 VAL A O 1
ATOM 1980 N N . ASP A 1 252 ? -9.614 5.212 16.026 1.00 45.03 252 ASP A N 1
ATOM 1981 C CA . ASP A 1 252 ? -8.995 5.350 17.333 1.00 45.03 252 ASP A CA 1
ATOM 1982 C C . ASP A 1 252 ? -8.451 6.779 17.384 1.00 45.03 252 ASP A C 1
ATOM 1984 O O . ASP A 1 252 ? -8.003 7.312 16.360 1.00 45.03 252 ASP A O 1
ATOM 1988 N N . LYS A 1 253 ? -8.518 7.449 18.545 1.00 54.34 253 LYS A N 1
ATOM 1989 C CA . LYS A 1 253 ? -7.624 8.593 18.751 1.00 54.34 253 LYS A CA 1
ATOM 1990 C C . LYS A 1 253 ? -6.242 8.036 18.446 1.00 54.34 253 LYS A C 1
ATOM 1992 O O . LYS A 1 253 ? -5.786 7.180 19.194 1.00 54.34 253 LYS A O 1
ATOM 1997 N N . ALA A 1 254 ? -5.666 8.428 17.311 1.00 66.75 254 ALA A N 1
ATOM 1998 C CA . ALA A 1 254 ? -4.412 7.864 16.850 1.00 66.75 254 ALA A CA 1
ATOM 1999 C C . ALA A 1 254 ? -3.410 8.036 17.988 1.00 66.75 254 ALA A C 1
ATOM 2001 O O . ALA A 1 254 ? -3.104 9.179 18.350 1.00 66.75 254 ALA A O 1
ATOM 2002 N N . LEU A 1 255 ? -2.987 6.919 18.580 1.00 84.88 255 LEU A N 1
ATOM 2003 C CA . LEU A 1 255 ? -2.038 6.916 19.684 1.00 84.88 255 LEU A CA 1
ATOM 2004 C C . LEU A 1 255 ? -0.777 7.657 19.224 1.00 84.88 255 LEU A C 1
ATOM 2006 O O . LEU A 1 255 ? -0.475 7.720 18.024 1.00 84.88 255 LEU A O 1
ATOM 2010 N N . PHE A 1 256 ? -0.079 8.293 20.155 1.00 90.75 256 PHE A N 1
ATOM 2011 C CA . PHE A 1 256 ? 1.160 8.991 19.846 1.00 90.75 256 PHE A CA 1
ATOM 2012 C C . PHE A 1 256 ? 2.197 8.000 19.316 1.00 90.75 256 PHE A C 1
ATOM 2014 O O . PHE A 1 256 ? 2.755 8.223 18.245 1.00 90.75 256 PHE A O 1
ATOM 2021 N N . TRP A 1 257 ? 2.393 6.876 20.010 1.00 91.75 257 TRP A N 1
ATOM 2022 C CA . TRP A 1 257 ? 3.411 5.882 19.660 1.00 91.75 257 TRP A CA 1
ATOM 2023 C C . TRP A 1 257 ? 3.004 4.936 18.526 1.00 91.75 257 TRP A C 1
ATOM 2025 O O . TRP A 1 257 ? 3.862 4.250 17.981 1.00 91.75 257 TRP A O 1
ATOM 2035 N N . ASP A 1 258 ? 1.728 4.928 18.128 1.00 89.31 258 ASP A N 1
ATOM 2036 C CA . A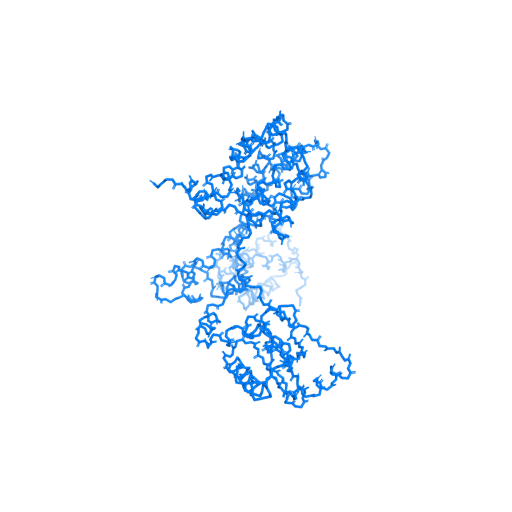SP A 1 258 ? 1.246 4.213 16.931 1.00 89.31 258 ASP A CA 1
ATOM 2037 C C . ASP A 1 258 ? 1.351 5.080 15.658 1.00 89.31 258 ASP A C 1
ATOM 2039 O O . ASP A 1 258 ? 0.887 4.702 14.581 1.00 89.31 258 ASP A O 1
ATOM 2043 N N . ASP A 1 259 ? 1.947 6.276 15.759 1.00 87.81 259 ASP A N 1
ATOM 2044 C CA . ASP A 1 259 ? 2.196 7.128 14.603 1.00 87.81 259 ASP A CA 1
ATOM 2045 C C . ASP A 1 259 ? 3.206 6.468 13.642 1.00 87.81 259 ASP A C 1
ATOM 2047 O O . ASP A 1 259 ? 4.338 6.176 14.046 1.00 87.81 259 ASP A O 1
ATOM 2051 N N . PRO A 1 260 ? 2.864 6.282 12.352 1.00 84.56 260 PRO A N 1
ATOM 2052 C CA . PRO A 1 260 ? 3.759 5.642 11.393 1.00 84.56 260 PRO A CA 1
ATOM 2053 C C . PRO A 1 260 ? 5.121 6.332 11.254 1.00 84.56 260 PRO A C 1
ATOM 2055 O O . PRO A 1 260 ? 6.122 5.656 11.030 1.00 84.56 260 PRO A O 1
ATOM 2058 N N . TYR A 1 261 ? 5.188 7.660 11.392 1.00 90.31 261 TYR A N 1
ATOM 2059 C CA . TYR A 1 261 ? 6.452 8.388 11.300 1.00 90.31 261 TYR A CA 1
ATOM 2060 C C . TYR A 1 261 ? 7.341 8.116 12.514 1.00 90.31 261 TYR A C 1
ATOM 2062 O O . TYR A 1 261 ? 8.548 7.955 12.340 1.00 90.31 261 TYR A O 1
ATOM 2070 N N . ILE A 1 262 ? 6.759 8.018 13.715 1.00 93.44 262 ILE A N 1
ATOM 2071 C CA . ILE A 1 262 ? 7.498 7.646 14.930 1.00 93.44 262 ILE A CA 1
ATOM 2072 C C . ILE A 1 262 ? 8.017 6.216 14.803 1.00 93.44 262 ILE A C 1
ATOM 2074 O O . ILE A 1 262 ? 9.215 5.990 14.961 1.00 93.44 262 ILE A O 1
ATOM 2078 N N . LEU A 1 263 ? 7.149 5.266 14.447 1.00 91.56 263 LEU A N 1
ATOM 2079 C CA . LEU A 1 263 ? 7.530 3.859 14.304 1.00 91.56 263 LEU A CA 1
ATOM 2080 C C . LEU A 1 263 ? 8.653 3.673 13.277 1.00 91.56 263 LEU A C 1
ATOM 2082 O O . LEU A 1 263 ? 9.649 3.007 13.558 1.00 91.56 263 LEU A O 1
ATOM 2086 N N . HIS A 1 264 ? 8.535 4.297 12.101 1.00 92.75 264 HIS A N 1
ATOM 2087 C CA . HIS A 1 264 ? 9.572 4.208 11.078 1.00 92.75 264 HIS A CA 1
ATOM 2088 C C . HIS A 1 264 ? 10.870 4.913 11.490 1.00 92.75 264 HIS A C 1
ATOM 2090 O O . HIS A 1 264 ? 11.940 4.397 11.177 1.00 92.75 264 HIS A O 1
ATOM 2096 N N . MET A 1 265 ? 10.807 6.039 12.209 1.00 93.19 265 MET A N 1
ATOM 2097 C CA . MET A 1 265 ? 12.001 6.707 12.735 1.00 93.19 265 MET A CA 1
ATOM 2098 C C . MET A 1 265 ? 12.744 5.822 13.745 1.00 93.19 265 MET A C 1
ATOM 2100 O O . MET A 1 265 ? 13.943 5.602 13.593 1.00 93.19 265 MET A O 1
ATOM 2104 N N . LEU A 1 266 ? 12.038 5.255 14.730 1.00 92.19 266 LEU A N 1
ATOM 2105 C CA . LEU A 1 266 ? 12.631 4.366 15.736 1.00 92.19 266 LEU A CA 1
ATOM 2106 C C . LEU A 1 266 ? 13.255 3.116 15.108 1.00 92.19 266 LEU A C 1
ATOM 2108 O O . LEU A 1 266 ? 14.349 2.716 15.497 1.00 92.19 266 LEU A O 1
ATOM 2112 N N . GLU A 1 267 ? 12.595 2.533 14.106 1.00 92.31 267 GLU A N 1
ATOM 2113 C CA . GLU A 1 267 ? 13.121 1.383 13.369 1.00 92.31 267 GLU A CA 1
ATOM 2114 C C . GLU A 1 267 ? 14.410 1.736 12.607 1.00 92.31 267 GLU A C 1
ATOM 2116 O O . GLU A 1 267 ? 15.345 0.938 12.561 1.00 92.31 267 GLU A O 1
ATOM 2121 N N . ILE A 1 268 ? 14.492 2.934 12.015 1.00 91.88 268 ILE A N 1
ATOM 2122 C CA . ILE A 1 268 ? 15.704 3.391 11.319 1.00 91.88 268 ILE A CA 1
ATOM 2123 C C . ILE A 1 268 ? 16.826 3.669 12.310 1.00 91.88 268 ILE A C 1
ATOM 2125 O O . ILE A 1 268 ? 17.960 3.275 12.038 1.00 91.88 268 ILE A O 1
ATOM 2129 N N . LEU A 1 269 ? 16.524 4.282 13.456 1.00 90.00 269 LEU A N 1
ATOM 2130 C CA . LEU A 1 269 ? 17.494 4.460 14.534 1.00 90.00 269 LEU A CA 1
ATOM 2131 C C . LEU A 1 269 ? 18.066 3.113 14.966 1.00 90.00 269 LEU A C 1
ATOM 2133 O O . LEU A 1 269 ? 19.285 2.947 14.968 1.00 90.00 269 LEU A O 1
ATOM 2137 N N . GLU A 1 270 ? 17.208 2.118 15.192 1.00 89.38 270 GLU A N 1
ATOM 2138 C CA . GLU A 1 270 ? 17.639 0.766 15.531 1.00 89.38 270 GLU A CA 1
ATOM 2139 C C . GLU A 1 270 ? 18.532 0.149 14.447 1.00 89.38 270 GLU A C 1
ATOM 2141 O O . GLU A 1 270 ? 19.616 -0.351 14.741 1.00 89.38 270 GLU A O 1
ATOM 2146 N N . MET A 1 271 ? 18.106 0.191 13.181 1.00 88.81 271 MET A N 1
ATOM 2147 C CA . MET A 1 271 ? 18.887 -0.353 12.065 1.00 88.81 271 MET A CA 1
ATOM 2148 C C . MET A 1 271 ? 20.240 0.343 11.910 1.00 88.81 271 MET A C 1
ATOM 2150 O O . MET A 1 271 ? 21.232 -0.313 11.610 1.00 88.81 271 MET A O 1
ATOM 2154 N N . SER A 1 272 ? 20.271 1.663 12.076 1.00 86.31 272 SER A N 1
ATOM 2155 C CA . SER A 1 272 ? 21.457 2.487 11.847 1.00 86.31 272 SER A CA 1
ATOM 2156 C C . SER A 1 272 ? 22.502 2.350 12.956 1.00 86.31 272 SER A C 1
ATOM 2158 O O . SER A 1 272 ? 23.690 2.343 12.659 1.00 86.31 272 SER A O 1
ATOM 2160 N N . THR A 1 273 ? 22.063 2.174 14.206 1.00 82.94 273 THR A N 1
ATOM 2161 C CA . THR A 1 273 ? 22.936 1.977 15.376 1.00 82.94 273 THR A CA 1
ATOM 2162 C C . THR A 1 273 ? 23.449 0.547 15.469 1.00 82.94 273 THR A C 1
ATOM 2164 O O . THR A 1 273 ? 24.621 0.324 15.741 1.00 82.94 273 THR A O 1
ATOM 2167 N N . THR A 1 274 ? 22.596 -0.436 15.180 1.00 81.25 274 THR A N 1
ATOM 2168 C CA . THR A 1 274 ? 22.997 -1.850 15.195 1.00 81.25 274 THR A CA 1
ATOM 2169 C C . THR A 1 274 ? 23.671 -2.300 13.899 1.00 81.25 274 THR A C 1
ATOM 2171 O O . THR A 1 274 ? 24.200 -3.404 13.853 1.00 81.25 274 THR A O 1
ATOM 2174 N N . GLU A 1 275 ? 23.598 -1.514 12.823 1.00 82.06 275 GLU A N 1
ATOM 2175 C CA . GLU A 1 275 ? 23.951 -1.901 11.446 1.00 82.06 275 GLU A CA 1
ATOM 2176 C C . GLU A 1 275 ? 23.146 -3.104 10.889 1.00 82.06 275 GLU A C 1
ATOM 2178 O O . GLU A 1 275 ? 23.479 -3.676 9.845 1.00 82.06 275 GLU A O 1
ATOM 2183 N N . HIS A 1 276 ? 22.038 -3.490 11.537 1.00 84.69 276 HIS A N 1
ATOM 2184 C CA . HIS A 1 276 ? 21.216 -4.640 11.144 1.00 84.69 276 HIS A CA 1
ATOM 2185 C C . HIS A 1 276 ? 20.039 -4.240 10.242 1.00 84.69 276 HIS A C 1
ATOM 2187 O O . HIS A 1 276 ? 18.890 -4.157 10.673 1.00 84.69 276 HIS A O 1
ATOM 2193 N N . PHE A 1 277 ? 20.299 -4.093 8.945 1.00 86.00 277 PHE A N 1
ATOM 2194 C CA . PHE A 1 277 ? 19.291 -3.738 7.931 1.00 86.00 277 PHE A CA 1
ATOM 2195 C C . PHE A 1 277 ? 18.474 -4.928 7.370 1.00 86.00 277 PHE A C 1
ATOM 2197 O O . PHE A 1 277 ? 17.826 -4.800 6.330 1.00 86.00 277 PHE A O 1
ATOM 2204 N N . TYR A 1 278 ? 18.532 -6.102 8.008 1.00 80.69 278 TYR A N 1
ATOM 2205 C CA . TYR A 1 278 ? 17.847 -7.330 7.576 1.00 80.69 278 TYR A CA 1
ATOM 2206 C C . TYR A 1 278 ? 16.876 -7.821 8.669 1.00 80.69 278 TYR A C 1
ATOM 2208 O O . TYR A 1 278 ? 17.183 -7.644 9.850 1.00 80.69 278 TYR A O 1
ATOM 2216 N N . PRO A 1 279 ? 15.731 -8.447 8.326 1.00 84.06 279 PRO A N 1
ATOM 2217 C CA . PRO A 1 279 ? 15.252 -8.813 6.984 1.00 84.06 279 PRO A CA 1
ATOM 2218 C C . PRO A 1 279 ? 14.810 -7.606 6.139 1.00 84.06 279 PRO A C 1
ATOM 2220 O O . PRO A 1 279 ? 14.649 -6.518 6.690 1.00 84.06 279 PRO A O 1
ATOM 2223 N N . PRO A 1 280 ? 14.693 -7.720 4.797 1.00 73.94 280 PRO A N 1
ATOM 2224 C CA . PRO A 1 280 ? 14.536 -6.563 3.912 1.00 73.94 280 PRO A CA 1
ATOM 2225 C C . PRO A 1 280 ? 13.240 -5.794 4.164 1.00 73.94 280 PRO A C 1
ATOM 2227 O O . PRO A 1 280 ? 13.118 -4.642 3.767 1.00 73.94 280 PRO A O 1
ATOM 2230 N N . GLU A 1 281 ? 12.278 -6.405 4.849 1.00 80.44 281 GLU A N 1
ATOM 2231 C CA . GLU A 1 281 ? 11.069 -5.758 5.337 1.00 80.44 281 GLU A CA 1
ATOM 2232 C C . GLU A 1 281 ? 11.379 -4.605 6.302 1.00 80.44 281 GLU A C 1
ATOM 2234 O O . GLU A 1 281 ? 10.620 -3.638 6.321 1.00 80.44 281 GLU A O 1
ATOM 2239 N N . ARG A 1 282 ? 12.502 -4.638 7.038 1.00 84.81 282 ARG A N 1
ATOM 2240 C CA . ARG A 1 282 ? 12.947 -3.509 7.877 1.00 84.81 282 ARG A CA 1
ATOM 2241 C C . ARG A 1 282 ? 13.260 -2.265 7.040 1.00 84.81 282 ARG A C 1
ATOM 2243 O O . ARG A 1 282 ? 12.994 -1.138 7.456 1.00 84.81 282 ARG A O 1
ATOM 2250 N N . LEU A 1 283 ? 13.726 -2.455 5.801 1.00 86.62 283 LEU A N 1
ATOM 2251 C CA . LEU A 1 283 ? 14.002 -1.362 4.864 1.00 86.62 283 LEU A CA 1
ATOM 2252 C C . LEU A 1 283 ? 12.738 -0.607 4.440 1.00 86.62 283 LEU A C 1
ATOM 2254 O O . LEU A 1 283 ? 12.854 0.514 3.941 1.00 86.62 283 LEU A O 1
ATOM 2258 N N . ASN A 1 284 ? 11.541 -1.161 4.677 1.00 83.06 284 ASN A N 1
ATOM 2259 C CA . ASN A 1 284 ? 10.287 -0.440 4.455 1.00 83.06 284 ASN A CA 1
ATOM 2260 C C . ASN A 1 284 ? 10.258 0.894 5.207 1.00 83.06 284 ASN A C 1
ATOM 2262 O O . ASN A 1 284 ? 9.698 1.848 4.678 1.00 83.06 284 ASN A O 1
ATOM 2266 N N . SER A 1 285 ? 10.910 0.998 6.370 1.00 88.62 285 SER A N 1
ATOM 2267 C CA . SER A 1 285 ? 11.014 2.261 7.105 1.00 88.62 285 SER A CA 1
ATOM 2268 C C . SER A 1 285 ? 11.828 3.312 6.351 1.00 88.62 285 SER A C 1
ATOM 2270 O O . SER A 1 285 ? 11.409 4.458 6.247 1.00 88.62 285 SER A O 1
ATOM 2272 N N . ILE A 1 286 ? 12.934 2.926 5.711 1.00 89.25 286 ILE A N 1
ATOM 2273 C CA . ILE A 1 286 ? 13.708 3.837 4.848 1.00 89.25 286 ILE A CA 1
ATOM 2274 C C . ILE A 1 286 ? 12.892 4.205 3.601 1.00 89.25 286 ILE A C 1
ATOM 2276 O O . ILE A 1 286 ? 12.842 5.366 3.179 1.00 89.25 286 ILE A O 1
ATOM 2280 N N . PHE A 1 287 ? 12.219 3.219 3.007 1.00 84.38 287 PHE A N 1
ATOM 2281 C CA . PHE A 1 287 ? 11.420 3.430 1.805 1.00 84.38 287 PHE A CA 1
ATOM 2282 C C . PHE A 1 287 ? 10.164 4.258 2.050 1.00 84.38 287 PHE A C 1
ATOM 2284 O O . PHE A 1 287 ? 9.717 4.931 1.123 1.00 84.38 287 PHE A O 1
ATOM 2291 N N . PHE A 1 288 ? 9.630 4.262 3.270 1.00 82.75 288 PHE A N 1
ATOM 2292 C CA . PHE A 1 288 ? 8.517 5.115 3.664 1.00 82.75 288 PHE A CA 1
ATOM 2293 C C . PHE A 1 288 ? 8.832 6.595 3.400 1.00 82.75 288 PHE A C 1
ATOM 2295 O O . PHE A 1 288 ? 8.004 7.283 2.799 1.00 82.75 288 PHE A O 1
ATOM 2302 N N . PHE A 1 289 ? 10.046 7.042 3.751 1.00 80.56 289 PHE A N 1
ATOM 2303 C CA . PHE A 1 289 ? 10.486 8.436 3.611 1.00 80.56 289 PHE A CA 1
ATOM 2304 C C . PHE A 1 289 ? 11.061 8.771 2.237 1.00 80.56 289 PHE A C 1
ATOM 2306 O O . PHE A 1 289 ? 10.759 9.819 1.673 1.00 80.56 289 PHE A O 1
ATOM 2313 N N . LYS A 1 290 ? 11.908 7.900 1.677 1.00 78.19 290 LYS A N 1
ATOM 2314 C CA . LYS A 1 290 ? 12.648 8.231 0.449 1.00 78.19 290 LYS A CA 1
ATOM 2315 C C . LYS A 1 290 ? 12.022 7.719 -0.834 1.00 78.19 290 LYS A C 1
ATOM 2317 O O . LYS A 1 290 ? 12.452 8.171 -1.892 1.00 78.19 290 LYS A O 1
ATOM 2322 N N . ARG A 1 291 ? 11.057 6.790 -0.744 1.00 73.88 291 ARG A N 1
ATOM 2323 C CA . ARG A 1 291 ? 10.332 6.155 -1.864 1.00 73.88 291 ARG A CA 1
ATOM 2324 C C . ARG A 1 291 ? 11.149 6.129 -3.167 1.00 73.88 291 ARG A C 1
ATOM 2326 O O . ARG A 1 291 ? 10.759 6.756 -4.151 1.00 73.88 291 ARG A O 1
ATOM 2333 N N . PRO A 1 292 ? 12.301 5.428 -3.185 1.00 76.56 292 PRO A N 1
ATOM 2334 C CA . PRO A 1 292 ? 13.202 5.426 -4.341 1.00 76.56 292 PRO A CA 1
ATOM 2335 C C . PRO A 1 292 ? 12.544 4.807 -5.584 1.00 76.56 292 PRO A C 1
ATOM 2337 O O . PRO A 1 292 ? 12.945 5.094 -6.709 1.00 76.56 292 PRO A O 1
ATOM 2340 N N . LEU A 1 293 ? 11.529 3.964 -5.367 1.00 73.62 293 LEU A N 1
ATOM 2341 C CA . LEU A 1 293 ? 10.631 3.411 -6.373 1.00 73.62 293 LEU A CA 1
ATOM 2342 C C . LEU A 1 293 ? 9.188 3.487 -5.875 1.00 73.62 293 LEU A C 1
ATOM 2344 O O . LEU A 1 293 ? 8.927 3.508 -4.670 1.00 73.62 293 LEU A O 1
ATOM 2348 N N . ILE A 1 294 ? 8.258 3.469 -6.825 1.00 68.81 294 ILE A N 1
ATOM 2349 C CA . ILE A 1 294 ? 6.820 3.386 -6.573 1.00 68.81 294 ILE A CA 1
ATOM 2350 C C . ILE A 1 294 ? 6.439 1.933 -6.250 1.00 68.81 294 ILE A C 1
ATOM 2352 O O . ILE A 1 294 ? 5.593 1.693 -5.390 1.00 68.81 294 ILE A O 1
ATOM 2356 N N . ASP A 1 295 ? 7.074 0.960 -6.917 1.00 74.19 295 ASP A N 1
ATOM 2357 C CA . ASP A 1 295 ? 7.027 -0.464 -6.569 1.00 74.19 295 ASP A CA 1
ATOM 2358 C C . ASP A 1 295 ? 8.432 -0.933 -6.180 1.00 74.19 295 ASP A C 1
ATOM 2360 O O . ASP A 1 295 ? 9.349 -0.929 -6.986 1.00 74.19 295 ASP A O 1
ATOM 2364 N N . LEU A 1 296 ? 8.617 -1.381 -4.940 1.00 77.12 296 LEU A N 1
ATOM 2365 C CA . LEU A 1 296 ? 9.918 -1.869 -4.469 1.00 77.12 296 LEU A CA 1
ATOM 2366 C C . LEU A 1 296 ? 10.206 -3.309 -4.903 1.00 77.12 296 LEU A C 1
ATOM 2368 O O . LEU A 1 296 ? 11.351 -3.755 -4.861 1.00 77.12 296 LEU A O 1
ATOM 2372 N N . THR A 1 297 ? 9.200 -4.049 -5.377 1.00 81.50 297 THR A N 1
ATOM 2373 C CA . THR A 1 297 ? 9.354 -5.451 -5.789 1.00 81.50 297 THR A CA 1
ATOM 2374 C C . THR A 1 297 ? 10.470 -5.708 -6.821 1.00 81.50 297 THR A C 1
ATOM 2376 O O . THR A 1 297 ? 11.090 -6.768 -6.745 1.00 81.50 297 THR A O 1
ATOM 2379 N N . PRO A 1 298 ? 10.766 -4.830 -7.805 1.00 83.25 298 PRO A N 1
ATOM 2380 C CA . PRO A 1 298 ? 11.906 -5.012 -8.703 1.00 83.25 298 PRO A CA 1
ATOM 2381 C C . PRO A 1 298 ? 13.260 -4.922 -7.984 1.00 83.25 298 PRO A C 1
ATOM 2383 O O . PRO A 1 298 ? 14.228 -5.509 -8.462 1.00 83.25 298 PRO A O 1
ATOM 2386 N N . LEU A 1 299 ? 13.329 -4.204 -6.860 1.00 85.88 299 LEU A N 1
ATOM 2387 C CA . LEU A 1 299 ? 14.542 -4.011 -6.070 1.00 85.88 299 LEU A CA 1
ATOM 2388 C C . LEU A 1 299 ? 14.776 -5.159 -5.074 1.00 85.88 299 LEU A C 1
ATOM 2390 O O . LEU A 1 299 ? 15.925 -5.513 -4.819 1.00 85.88 299 LEU A O 1
ATOM 2394 N N . MET A 1 300 ? 13.711 -5.800 -4.577 1.00 86.94 300 MET A N 1
ATOM 2395 C CA . MET A 1 300 ? 13.799 -6.872 -3.569 1.00 86.94 300 MET A CA 1
ATOM 2396 C C . MET A 1 300 ? 14.793 -7.998 -3.910 1.00 86.94 300 MET A C 1
ATOM 2398 O O . MET A 1 300 ? 15.601 -8.338 -3.045 1.00 86.94 300 MET A O 1
ATOM 2402 N N . PRO A 1 301 ? 14.838 -8.564 -5.137 1.00 88.25 301 PRO A N 1
ATOM 2403 C CA . PRO A 1 301 ? 15.808 -9.612 -5.465 1.00 88.25 301 PRO A CA 1
ATOM 2404 C C . PRO A 1 301 ? 17.264 -9.149 -5.339 1.00 88.25 301 PRO A C 1
ATOM 2406 O O . PRO A 1 301 ? 18.138 -9.944 -4.996 1.00 88.25 301 PRO A O 1
ATOM 2409 N N . TRP A 1 302 ? 17.527 -7.868 -5.606 1.00 90.56 302 TRP A N 1
ATOM 2410 C CA . TRP A 1 302 ? 18.857 -7.276 -5.486 1.00 90.56 302 TRP A CA 1
ATOM 2411 C C . TRP A 1 302 ? 19.232 -7.026 -4.030 1.00 90.56 302 TRP A C 1
ATOM 2413 O O . TRP A 1 302 ? 20.372 -7.286 -3.668 1.00 90.56 302 TRP A O 1
ATOM 2423 N N . LEU A 1 303 ? 18.276 -6.620 -3.191 1.00 89.06 303 LEU A N 1
ATOM 2424 C CA . LEU A 1 303 ? 18.470 -6.488 -1.743 1.00 89.06 303 LEU A CA 1
ATOM 2425 C C . LEU A 1 303 ? 18.755 -7.841 -1.083 1.00 89.06 303 LEU A C 1
ATOM 2427 O O . LEU A 1 303 ? 19.724 -7.964 -0.339 1.00 89.06 303 LEU A O 1
ATOM 2431 N N . HIS A 1 304 ? 17.985 -8.880 -1.421 1.00 88.88 304 HIS A N 1
ATOM 2432 C CA . HIS A 1 304 ? 18.271 -10.239 -0.953 1.00 88.88 304 HIS A CA 1
ATOM 2433 C C . HIS A 1 304 ? 19.652 -10.713 -1.419 1.00 88.88 304 HIS A C 1
ATOM 2435 O O . HIS A 1 304 ? 20.424 -11.233 -0.620 1.00 88.88 304 HIS A O 1
ATOM 2441 N N . ARG A 1 305 ? 20.001 -10.505 -2.696 1.00 89.00 305 ARG A N 1
ATOM 2442 C CA . ARG A 1 305 ? 21.325 -10.881 -3.210 1.00 89.00 305 ARG A CA 1
ATOM 2443 C C . ARG A 1 305 ? 22.456 -10.090 -2.546 1.00 89.00 305 ARG A C 1
ATOM 2445 O O . ARG A 1 305 ? 23.513 -10.662 -2.320 1.00 89.00 305 ARG A O 1
ATOM 2452 N N . ALA A 1 306 ? 22.246 -8.811 -2.243 1.00 89.69 306 ALA A N 1
ATOM 2453 C CA . ALA A 1 306 ? 23.216 -7.984 -1.534 1.00 89.69 306 ALA A CA 1
ATOM 2454 C C . ALA A 1 306 ? 23.435 -8.467 -0.093 1.00 89.69 306 ALA A C 1
ATOM 2456 O O . ALA A 1 306 ? 24.558 -8.419 0.396 1.00 89.69 306 ALA A O 1
ATOM 2457 N N . HIS A 1 307 ? 22.387 -8.960 0.570 1.00 85.88 307 HIS A N 1
ATOM 2458 C CA . HIS A 1 307 ? 22.494 -9.524 1.913 1.00 85.88 307 HIS A CA 1
ATOM 2459 C C . HIS A 1 307 ? 23.288 -10.838 1.941 1.00 85.88 307 HIS A C 1
ATOM 2461 O O . HIS A 1 307 ? 24.190 -10.984 2.754 1.00 85.88 307 HIS A O 1
ATOM 2467 N N . PHE A 1 308 ? 22.998 -11.768 1.026 1.00 84.62 308 PHE A N 1
ATOM 2468 C CA . PHE A 1 308 ? 23.677 -13.073 0.941 1.00 84.62 308 PHE A CA 1
ATOM 2469 C C . PHE A 1 308 ? 24.977 -13.046 0.125 1.00 84.62 308 PHE A C 1
ATOM 2471 O O . PHE A 1 308 ? 25.417 -14.071 -0.388 1.00 84.62 308 PHE A O 1
ATOM 2478 N N . SER A 1 309 ? 25.545 -11.865 -0.088 1.00 80.69 309 SER A N 1
ATOM 2479 C CA . SER A 1 309 ? 26.748 -11.698 -0.889 1.00 80.69 309 SER A CA 1
ATOM 2480 C C . SER A 1 309 ? 27.979 -11.682 0.012 1.00 80.69 309 SER A C 1
ATOM 2482 O O . SER A 1 309 ? 28.049 -10.873 0.930 1.00 80.69 309 SER A O 1
ATOM 2484 N N . ASP A 1 310 ? 28.997 -12.461 -0.346 1.00 71.88 310 ASP A N 1
ATOM 2485 C CA . ASP A 1 310 ? 30.273 -12.515 0.382 1.00 71.88 310 ASP A CA 1
ATOM 2486 C C . ASP A 1 310 ? 31.219 -11.332 0.069 1.00 71.88 310 ASP A C 1
ATOM 2488 O O . ASP A 1 310 ? 32.363 -11.321 0.516 1.00 71.88 310 ASP A O 1
ATOM 2492 N N . TYR A 1 311 ? 30.790 -10.334 -0.722 1.00 70.38 311 TYR A N 1
ATOM 2493 C CA . TYR A 1 311 ? 31.650 -9.203 -1.111 1.00 70.38 311 TYR A CA 1
ATOM 2494 C C . TYR A 1 311 ? 32.041 -8.286 0.070 1.00 70.38 311 TYR A C 1
ATOM 2496 O O . TYR A 1 311 ? 33.125 -7.708 0.054 1.00 70.38 311 TYR A O 1
ATOM 2504 N N . SER A 1 312 ? 31.174 -8.125 1.073 1.00 76.25 312 SER A N 1
ATOM 2505 C CA . SER A 1 312 ? 31.376 -7.300 2.276 1.00 76.25 312 SER A CA 1
ATOM 2506 C C . SER A 1 312 ? 30.335 -7.661 3.341 1.00 76.25 312 SER A C 1
ATOM 2508 O O . SER A 1 312 ? 29.257 -8.155 3.007 1.00 76.25 312 SER A O 1
ATOM 2510 N N . SER A 1 313 ? 30.618 -7.349 4.611 1.00 75.00 313 SER A N 1
ATOM 2511 C CA . SER A 1 313 ? 29.631 -7.385 5.700 1.00 75.00 313 SER A CA 1
ATOM 2512 C C . SER A 1 313 ? 28.544 -6.307 5.565 1.00 75.00 313 SER A C 1
ATOM 2514 O O . SER A 1 313 ? 27.469 -6.447 6.143 1.00 75.00 313 SER A O 1
ATOM 2516 N N . SER A 1 314 ? 28.782 -5.247 4.780 1.00 83.81 314 SER A N 1
ATOM 2517 C CA . SER A 1 314 ? 27.814 -4.169 4.564 1.00 83.81 314 SER A CA 1
ATOM 2518 C C . SER A 1 314 ? 26.906 -4.451 3.366 1.00 83.81 314 SER A C 1
ATOM 2520 O O . SER A 1 314 ? 27.328 -4.406 2.205 1.00 83.81 314 SER A O 1
ATOM 2522 N N . ILE A 1 315 ? 25.609 -4.634 3.631 1.00 87.25 315 ILE A N 1
ATOM 2523 C CA . ILE A 1 315 ? 24.583 -4.765 2.583 1.00 87.25 315 ILE A CA 1
ATOM 2524 C C . ILE A 1 315 ? 24.554 -3.549 1.643 1.00 87.25 315 ILE A C 1
ATOM 2526 O O . ILE A 1 315 ? 24.342 -3.702 0.439 1.00 87.25 315 ILE A O 1
ATOM 2530 N N . GLY A 1 316 ? 24.805 -2.346 2.169 1.00 89.50 316 GLY A N 1
ATOM 2531 C CA . GLY A 1 316 ? 24.858 -1.121 1.377 1.00 89.50 316 GLY A CA 1
ATOM 2532 C C . GLY A 1 316 ? 26.003 -1.148 0.367 1.00 89.50 316 GLY A C 1
ATOM 2533 O O . GLY A 1 316 ? 25.820 -0.747 -0.781 1.00 89.50 316 GLY A O 1
ATOM 2534 N N . TYR A 1 317 ? 27.168 -1.668 0.752 1.00 89.62 317 TYR A N 1
ATOM 2535 C CA . TYR A 1 317 ? 28.300 -1.834 -0.159 1.00 89.62 317 TYR A CA 1
ATOM 2536 C C . TYR A 1 317 ? 28.020 -2.902 -1.226 1.00 89.62 317 TYR A C 1
ATOM 2538 O O . TYR A 1 317 ? 28.191 -2.658 -2.423 1.00 89.62 317 TYR A O 1
ATOM 2546 N N . ASN A 1 318 ? 27.486 -4.054 -0.812 1.00 91.12 318 ASN A N 1
ATOM 2547 C CA . ASN A 1 318 ? 27.136 -5.144 -1.723 1.00 91.12 318 ASN A CA 1
ATOM 2548 C C . ASN A 1 318 ? 26.094 -4.711 -2.765 1.00 91.12 318 ASN A C 1
ATOM 2550 O O . ASN A 1 318 ? 26.214 -5.043 -3.946 1.00 91.12 318 ASN A O 1
ATOM 2554 N N . LEU A 1 319 ? 25.085 -3.936 -2.355 1.00 92.62 319 LEU A N 1
ATOM 2555 C CA . LEU A 1 319 ? 24.064 -3.423 -3.265 1.00 92.62 319 LEU A CA 1
ATOM 2556 C C . LEU A 1 319 ? 24.644 -2.428 -4.278 1.00 92.62 319 LEU A C 1
ATOM 2558 O O . LEU A 1 319 ? 24.245 -2.469 -5.442 1.00 92.62 319 LEU A O 1
ATOM 2562 N N . ALA A 1 320 ? 25.600 -1.584 -3.873 1.00 91.94 320 ALA A N 1
ATOM 2563 C CA . ALA A 1 320 ? 26.265 -0.653 -4.785 1.00 91.94 320 ALA A CA 1
ATOM 2564 C C . ALA A 1 320 ? 26.979 -1.406 -5.919 1.00 91.94 320 ALA A C 1
ATOM 2566 O O . ALA A 1 320 ? 26.727 -1.121 -7.089 1.00 91.94 320 ALA A O 1
ATOM 2567 N N . LEU A 1 321 ? 27.764 -2.438 -5.584 1.00 91.12 321 LEU A N 1
ATOM 2568 C CA . LEU A 1 321 ? 28.451 -3.286 -6.569 1.00 91.12 321 LEU A CA 1
ATOM 2569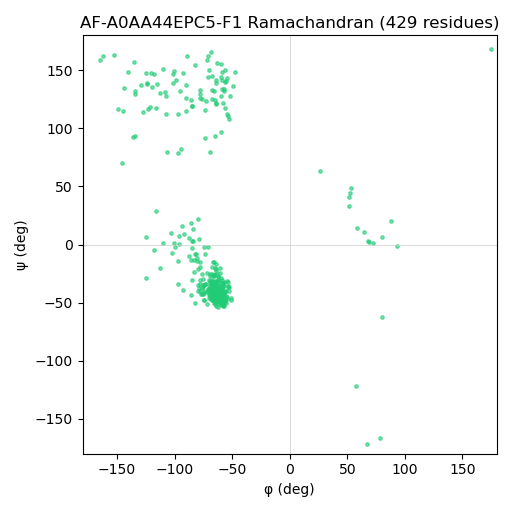 C C . LEU A 1 321 ? 27.483 -4.020 -7.508 1.00 91.12 321 LEU A C 1
ATOM 2571 O O . LEU A 1 321 ? 27.765 -4.220 -8.690 1.00 91.12 321 LEU A O 1
ATOM 2575 N N . LEU A 1 322 ? 26.334 -4.452 -6.987 1.00 91.38 322 LEU A N 1
ATOM 2576 C CA . LEU A 1 322 ? 25.318 -5.139 -7.781 1.00 91.38 322 LEU A CA 1
ATOM 2577 C C . LEU A 1 322 ? 24.514 -4.186 -8.672 1.00 91.38 322 LEU A C 1
ATOM 2579 O O . LEU A 1 322 ? 24.003 -4.632 -9.702 1.00 91.38 322 LEU A O 1
ATOM 2583 N N . SER A 1 323 ? 24.408 -2.905 -8.307 1.00 90.88 323 SER A N 1
ATOM 2584 C CA . SER A 1 323 ? 23.580 -1.929 -9.022 1.00 90.88 323 SER A CA 1
ATOM 2585 C C . SER A 1 323 ? 24.002 -1.761 -10.486 1.00 90.88 323 SER A C 1
ATOM 2587 O O . SER A 1 323 ? 23.143 -1.729 -11.368 1.00 90.88 323 SER A O 1
ATOM 2589 N N . ASP A 1 324 ? 25.302 -1.807 -10.785 1.00 87.56 324 ASP A N 1
ATOM 2590 C CA . ASP A 1 324 ? 25.828 -1.693 -12.153 1.00 87.56 324 ASP A CA 1
ATOM 2591 C C . ASP A 1 324 ? 25.400 -2.844 -13.076 1.00 87.56 324 ASP A C 1
ATOM 2593 O O . ASP A 1 324 ? 25.373 -2.697 -14.299 1.00 87.56 324 ASP A O 1
ATOM 2597 N N . ARG A 1 325 ? 25.004 -3.987 -12.502 1.00 87.56 325 ARG A N 1
ATOM 2598 C CA . ARG A 1 325 ? 24.520 -5.161 -13.246 1.00 87.56 325 ARG A CA 1
ATOM 2599 C C . ARG A 1 325 ? 23.024 -5.085 -13.576 1.00 87.56 325 ARG A C 1
ATOM 2601 O O . ARG A 1 325 ? 22.495 -5.991 -14.222 1.00 87.56 325 ARG A O 1
ATOM 2608 N N . ILE A 1 326 ? 22.326 -4.039 -13.130 1.00 89.69 326 ILE A N 1
ATOM 2609 C CA . ILE A 1 326 ? 20.893 -3.849 -13.363 1.00 89.69 326 ILE A CA 1
ATOM 2610 C C . ILE A 1 326 ? 20.676 -3.174 -14.722 1.00 89.69 326 ILE A C 1
ATOM 2612 O O . ILE A 1 326 ? 21.107 -2.046 -14.954 1.00 89.69 326 ILE A O 1
ATOM 2616 N N . LEU A 1 327 ? 19.961 -3.868 -15.614 1.00 86.81 327 LEU A N 1
ATOM 2617 C CA . LEU A 1 327 ? 19.665 -3.379 -16.966 1.00 86.81 327 LEU A CA 1
ATOM 2618 C C . LEU A 1 327 ? 18.583 -2.292 -16.996 1.00 86.81 327 LEU A C 1
ATOM 2620 O O . LEU A 1 327 ? 18.651 -1.397 -17.834 1.00 86.81 327 LEU A O 1
ATOM 2624 N N . ASP A 1 328 ? 17.582 -2.363 -16.109 1.00 84.31 328 ASP A N 1
ATOM 2625 C CA . ASP A 1 328 ? 16.548 -1.327 -16.030 1.00 84.31 328 ASP A CA 1
ATOM 2626 C C . ASP A 1 328 ? 17.151 -0.062 -15.387 1.00 84.31 328 ASP A C 1
ATOM 2628 O O . ASP A 1 328 ? 17.541 -0.101 -14.215 1.00 84.31 328 ASP A O 1
ATOM 2632 N N . PRO A 1 329 ? 17.243 1.065 -16.118 1.00 86.31 329 PRO A N 1
ATOM 2633 C CA . PRO A 1 329 ? 17.931 2.258 -15.638 1.00 86.31 329 PRO A CA 1
ATOM 2634 C C . PRO A 1 329 ? 17.245 2.906 -14.428 1.00 86.31 329 PRO A C 1
ATOM 2636 O O . PRO A 1 329 ? 17.927 3.558 -13.635 1.00 86.31 329 PRO A O 1
ATOM 2639 N N . VAL A 1 330 ? 15.928 2.727 -14.269 1.00 84.88 330 VAL A N 1
ATOM 2640 C CA . VAL A 1 330 ? 15.169 3.262 -13.130 1.00 84.88 330 VAL A CA 1
ATOM 2641 C C . VAL A 1 330 ? 15.474 2.440 -11.884 1.00 84.88 330 VAL A C 1
ATOM 2643 O O . VAL A 1 330 ? 15.837 2.997 -10.849 1.00 84.88 330 VAL A O 1
ATOM 2646 N N . VAL A 1 331 ? 15.426 1.110 -12.008 1.00 88.31 331 VAL A N 1
ATOM 2647 C CA . VAL A 1 331 ? 15.753 0.196 -10.902 1.00 88.31 331 VAL A CA 1
ATOM 2648 C C . VAL A 1 331 ? 17.225 0.320 -10.510 1.00 88.31 331 VAL A C 1
ATOM 2650 O O . VAL A 1 331 ? 17.535 0.329 -9.323 1.00 88.31 331 VAL A O 1
ATOM 2653 N N . ARG A 1 332 ? 18.131 0.485 -11.483 1.00 92.00 332 ARG A N 1
ATOM 2654 C CA . ARG A 1 332 ? 19.555 0.742 -11.230 1.00 92.00 332 ARG A CA 1
ATOM 2655 C C . ARG A 1 332 ? 19.753 1.996 -10.389 1.00 92.00 332 ARG A C 1
ATOM 2657 O O . ARG A 1 332 ? 20.413 1.932 -9.361 1.00 92.00 332 ARG A O 1
ATOM 2664 N N . ARG A 1 333 ? 19.152 3.120 -10.799 1.00 90.56 333 ARG A N 1
ATOM 2665 C CA . ARG A 1 333 ? 19.256 4.389 -10.065 1.00 90.56 333 ARG A CA 1
ATOM 2666 C C . ARG A 1 333 ? 18.726 4.252 -8.639 1.00 90.56 333 ARG A C 1
ATOM 2668 O O . ARG A 1 333 ? 19.380 4.718 -7.711 1.00 90.56 333 ARG A O 1
ATOM 2675 N N . ALA A 1 334 ? 17.584 3.591 -8.469 1.00 89.19 334 ALA A N 1
ATOM 2676 C CA . ALA A 1 334 ? 17.031 3.326 -7.149 1.00 89.19 334 ALA A CA 1
ATOM 2677 C C . ALA A 1 334 ? 17.955 2.448 -6.296 1.00 89.19 334 ALA A C 1
ATOM 2679 O O . ALA A 1 334 ? 18.185 2.773 -5.137 1.00 89.19 334 ALA A O 1
ATOM 2680 N N . ALA A 1 335 ? 18.535 1.386 -6.863 1.00 92.12 335 ALA A N 1
ATOM 2681 C CA . ALA A 1 335 ? 19.497 0.541 -6.160 1.00 92.12 335 ALA A CA 1
ATOM 2682 C C . ALA A 1 335 ? 20.725 1.337 -5.701 1.00 92.12 335 ALA A C 1
ATOM 2684 O O . ALA A 1 335 ? 21.103 1.227 -4.539 1.00 92.12 335 ALA A O 1
ATOM 2685 N N . SER A 1 336 ? 21.289 2.188 -6.567 1.00 91.44 336 SER A N 1
ATOM 2686 C CA . SER A 1 336 ? 22.422 3.055 -6.220 1.00 91.44 336 SER A CA 1
ATOM 2687 C C . SER A 1 336 ? 22.063 4.086 -5.137 1.00 91.44 336 SER A C 1
ATOM 2689 O O . SER A 1 336 ? 22.859 4.367 -4.239 1.00 91.44 336 SER A O 1
ATOM 2691 N N . GLN A 1 337 ? 20.850 4.645 -5.183 1.00 90.50 337 GLN A N 1
ATOM 2692 C CA . GLN A 1 337 ? 20.373 5.581 -4.165 1.00 90.50 337 GLN A CA 1
ATOM 2693 C C . GLN A 1 337 ? 20.189 4.891 -2.809 1.00 90.50 337 GLN A C 1
ATOM 2695 O O . GLN A 1 337 ? 20.661 5.401 -1.794 1.00 90.50 337 GLN A O 1
ATOM 2700 N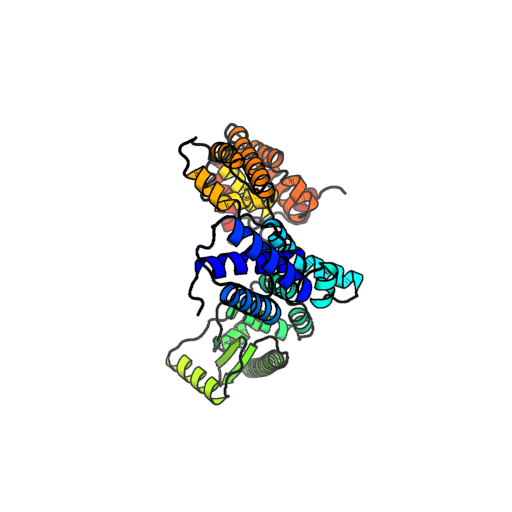 N . VAL A 1 338 ? 19.546 3.721 -2.792 1.00 91.50 338 VAL A N 1
ATOM 2701 C CA . VAL A 1 338 ? 19.347 2.930 -1.573 1.00 91.50 338 VAL A CA 1
ATOM 2702 C C . VAL A 1 338 ? 20.687 2.481 -1.006 1.00 91.50 338 VAL A C 1
ATOM 2704 O O . VAL A 1 338 ? 20.912 2.635 0.189 1.00 91.50 338 VAL A O 1
ATOM 2707 N N . SER A 1 339 ? 21.619 2.011 -1.841 1.00 92.25 339 SER A N 1
ATOM 2708 C CA . SER A 1 339 ? 22.950 1.623 -1.372 1.00 92.25 339 SER A CA 1
ATOM 2709 C C . SER A 1 339 ? 23.676 2.779 -0.695 1.00 92.25 339 SER A C 1
ATOM 2711 O O . SER A 1 339 ? 24.261 2.589 0.367 1.00 92.25 339 SER A O 1
ATOM 2713 N N . LEU A 1 340 ? 23.591 3.985 -1.270 1.00 91.19 340 LEU A N 1
ATOM 2714 C CA . LEU A 1 340 ? 24.199 5.175 -0.685 1.00 91.19 340 LEU A CA 1
ATOM 2715 C C . LEU A 1 340 ? 23.555 5.524 0.662 1.00 91.19 340 LEU A C 1
ATOM 2717 O O . LEU A 1 340 ? 24.266 5.845 1.604 1.00 91.19 340 LEU A O 1
ATOM 2721 N N . GLN A 1 341 ? 22.228 5.440 0.772 1.00 90.56 341 GLN A N 1
ATOM 2722 C CA . GLN A 1 341 ? 21.517 5.703 2.028 1.00 90.56 341 GLN A CA 1
ATOM 2723 C C . GLN A 1 341 ? 21.907 4.709 3.123 1.00 90.56 341 GLN A C 1
ATOM 2725 O O . GLN A 1 341 ? 22.209 5.132 4.231 1.00 90.56 341 GLN A O 1
ATOM 2730 N N . LEU A 1 342 ? 21.970 3.414 2.806 1.00 90.25 342 LEU A N 1
ATOM 2731 C CA . LEU A 1 342 ? 22.376 2.378 3.760 1.00 90.25 342 LEU A CA 1
ATOM 2732 C C . LEU A 1 342 ? 23.815 2.574 4.235 1.00 90.25 342 LEU A C 1
ATOM 2734 O O . LEU A 1 342 ? 24.082 2.475 5.427 1.00 90.25 342 LEU A O 1
ATOM 2738 N N . GLN A 1 343 ? 24.730 2.900 3.318 1.00 89.12 343 GLN A N 1
ATOM 2739 C CA . GLN A 1 343 ? 26.118 3.201 3.673 1.00 89.12 343 GLN A CA 1
ATOM 2740 C C . GLN A 1 343 ? 26.204 4.432 4.576 1.00 89.12 343 GLN A C 1
ATOM 2742 O O . GLN A 1 343 ? 26.868 4.380 5.602 1.00 89.12 343 GLN A O 1
ATOM 2747 N N . LYS A 1 344 ? 25.492 5.516 4.241 1.00 88.88 344 LYS A N 1
ATOM 2748 C CA . LYS A 1 344 ? 25.459 6.724 5.073 1.00 88.88 344 LYS A CA 1
ATOM 2749 C C . LYS A 1 344 ? 24.894 6.442 6.465 1.00 88.88 344 LYS A C 1
ATOM 2751 O O . LYS A 1 344 ? 25.493 6.874 7.438 1.00 88.88 344 LYS A O 1
ATOM 2756 N N . LEU A 1 345 ? 23.786 5.710 6.568 1.00 88.88 345 LEU A N 1
ATOM 2757 C CA . LEU A 1 345 ? 23.186 5.373 7.861 1.00 88.88 345 LEU A CA 1
ATOM 2758 C C . LEU A 1 345 ? 24.143 4.537 8.716 1.00 88.88 345 LEU A C 1
ATOM 2760 O O . LEU A 1 345 ? 24.354 4.877 9.869 1.00 88.88 345 LEU A O 1
ATOM 2764 N N . ALA A 1 346 ? 24.780 3.511 8.145 1.00 83.88 346 ALA A N 1
ATOM 2765 C CA . ALA A 1 346 ? 25.760 2.703 8.873 1.00 83.88 346 ALA A CA 1
ATOM 2766 C C . ALA A 1 346 ? 26.987 3.530 9.305 1.00 83.88 346 ALA A C 1
ATOM 2768 O O . ALA A 1 346 ? 27.377 3.524 10.465 1.00 83.88 346 ALA A O 1
ATOM 2769 N N . SER A 1 347 ? 27.584 4.285 8.377 1.00 79.88 347 SER A N 1
ATOM 2770 C CA . SER A 1 347 ? 28.837 5.007 8.631 1.00 79.88 347 SER A CA 1
ATOM 2771 C C . SER A 1 347 ? 28.679 6.233 9.522 1.00 79.88 347 SER A C 1
ATOM 2773 O O . SER A 1 347 ? 29.610 6.561 10.253 1.00 79.88 347 SER A O 1
ATOM 2775 N N . TYR A 1 348 ? 27.548 6.937 9.435 1.00 70.75 348 TYR A N 1
ATOM 2776 C CA . TYR A 1 348 ? 27.333 8.146 10.219 1.00 70.75 348 TYR A CA 1
ATOM 2777 C C . TYR A 1 348 ? 26.635 7.855 11.543 1.00 70.75 348 TYR A C 1
ATOM 2779 O O . TYR A 1 348 ? 27.061 8.434 12.525 1.00 70.75 348 TYR A O 1
ATOM 2787 N N . CYS A 1 349 ? 25.651 6.952 11.635 1.00 67.00 349 CYS A N 1
ATOM 2788 C CA . CYS A 1 349 ? 24.942 6.710 12.902 1.00 67.00 349 CYS A CA 1
ATOM 2789 C C . CYS A 1 349 ? 25.704 5.801 13.879 1.00 67.00 349 CYS A C 1
ATOM 2791 O O . CYS A 1 349 ? 25.657 6.057 15.078 1.00 67.00 349 CYS A O 1
ATOM 2793 N N . GLY A 1 350 ? 26.449 4.802 13.389 1.00 62.12 350 GLY A N 1
ATOM 2794 C CA . GLY A 1 350 ? 27.247 3.889 14.221 1.00 62.12 350 GLY A CA 1
ATOM 2795 C C . GLY A 1 350 ? 28.220 4.553 15.223 1.00 62.12 350 GLY A C 1
ATOM 2796 O O . GLY A 1 350 ? 28.375 4.035 16.326 1.00 62.12 350 GLY A O 1
ATOM 2797 N N . PRO A 1 351 ? 28.876 5.691 14.906 1.00 60.62 351 PRO A N 1
ATOM 2798 C CA . PRO A 1 351 ? 29.763 6.383 15.850 1.00 60.62 351 PRO A CA 1
ATOM 2799 C C . PRO A 1 351 ? 29.095 7.403 16.797 1.00 60.62 351 PRO A C 1
ATOM 2801 O O . PRO A 1 351 ? 29.787 7.891 17.699 1.00 60.62 351 PRO A O 1
ATOM 2804 N N . PHE A 1 352 ? 27.817 7.774 16.626 1.00 62.66 352 PHE A N 1
ATOM 2805 C CA . PHE A 1 352 ? 27.178 8.766 17.507 1.00 62.66 352 PHE A CA 1
ATOM 2806 C C . PHE A 1 352 ? 26.774 8.146 18.839 1.00 62.66 352 PHE A C 1
ATOM 2808 O O . PHE A 1 352 ? 26.062 7.147 18.890 1.00 62.66 352 PHE A O 1
ATOM 2815 N N . ARG A 1 353 ? 27.239 8.762 19.930 1.00 64.62 353 ARG A N 1
ATOM 2816 C CA . ARG A 1 353 ? 26.996 8.254 21.280 1.00 64.62 353 ARG A CA 1
ATOM 2817 C C . ARG A 1 353 ? 25.590 8.588 21.770 1.00 64.62 353 ARG A C 1
ATOM 2819 O O . ARG A 1 353 ? 24.980 7.719 22.361 1.00 64.62 353 ARG A O 1
ATOM 2826 N N . ILE A 1 354 ? 25.055 9.782 21.511 1.00 84.44 354 ILE A N 1
ATOM 2827 C CA . ILE A 1 354 ? 23.791 10.240 22.117 1.00 84.44 354 ILE A CA 1
ATOM 2828 C C . ILE A 1 354 ? 22.614 10.031 21.150 1.00 84.44 354 ILE A C 1
ATOM 2830 O O . ILE A 1 354 ? 22.741 10.221 19.940 1.00 84.44 354 ILE A O 1
ATOM 2834 N N . CYS A 1 355 ? 21.454 9.632 21.681 1.00 86.81 355 CYS A N 1
ATOM 2835 C CA . CYS A 1 355 ? 20.259 9.282 20.904 1.00 86.81 355 CYS A CA 1
ATOM 2836 C C . CYS A 1 355 ? 19.754 10.429 20.005 1.00 86.81 355 CYS A C 1
ATOM 2838 O O . CYS A 1 355 ? 19.339 10.188 18.868 1.00 86.81 355 CYS A O 1
ATOM 2840 N N . VAL A 1 356 ? 19.833 11.679 20.475 1.00 90.69 356 VAL A N 1
ATOM 2841 C CA . VAL A 1 356 ? 19.430 12.849 19.679 1.00 90.69 356 VAL A CA 1
ATOM 2842 C C . VAL A 1 356 ? 20.325 13.065 18.455 1.00 90.69 356 VAL A C 1
ATOM 2844 O O . VAL A 1 356 ? 19.813 13.333 17.372 1.00 90.69 356 VAL A O 1
ATOM 2847 N N . ASP A 1 357 ? 21.639 12.861 18.572 1.00 88.75 357 ASP A N 1
ATOM 2848 C CA . ASP A 1 357 ? 22.557 13.005 17.436 1.00 88.75 357 ASP A CA 1
ATOM 2849 C C . ASP A 1 357 ? 22.262 11.952 16.360 1.00 88.75 357 ASP A C 1
ATOM 2851 O O . ASP A 1 357 ? 22.298 12.234 15.159 1.00 88.75 357 ASP A O 1
ATOM 2855 N N . ALA A 1 358 ? 21.916 10.730 16.784 1.00 88.25 358 ALA A N 1
ATOM 2856 C CA . ALA A 1 358 ? 21.476 9.681 15.874 1.00 88.25 358 ALA A CA 1
ATOM 2857 C C . ALA A 1 358 ? 20.166 10.068 15.163 1.00 88.25 358 ALA A C 1
ATOM 2859 O O . ALA A 1 358 ? 20.059 9.870 13.951 1.00 88.25 358 ALA A O 1
ATOM 2860 N N . PHE A 1 359 ? 19.205 10.665 15.881 1.00 92.25 359 PHE A N 1
ATOM 2861 C CA . PHE A 1 359 ? 17.974 11.215 15.300 1.00 92.25 359 PHE A CA 1
ATOM 2862 C C . PHE A 1 359 ? 18.278 12.274 14.240 1.00 92.25 359 PHE A C 1
ATOM 2864 O O . PHE A 1 359 ? 17.805 12.159 13.108 1.00 92.25 359 PHE A O 1
ATOM 2871 N N . ASP A 1 360 ? 19.108 13.260 14.574 1.00 91.69 360 ASP A N 1
ATOM 2872 C CA . ASP A 1 360 ? 19.455 14.363 13.678 1.00 91.69 360 ASP A CA 1
ATOM 2873 C C . ASP A 1 360 ? 20.230 13.877 12.450 1.00 91.69 360 ASP A C 1
ATOM 2875 O O . ASP A 1 360 ? 20.037 14.381 11.343 1.00 91.69 360 ASP A O 1
ATOM 2879 N N . MET A 1 361 ? 21.055 12.838 12.595 1.00 90.06 361 MET A N 1
ATOM 2880 C CA . MET A 1 361 ? 21.757 12.241 11.463 1.00 90.06 361 MET A CA 1
ATOM 2881 C C . MET A 1 361 ? 20.822 11.440 10.549 1.00 90.06 361 MET A C 1
ATOM 2883 O O . MET A 1 361 ? 20.932 11.526 9.320 1.00 90.06 361 MET A O 1
ATOM 2887 N N . VAL A 1 362 ? 19.881 10.681 11.120 1.00 91.75 362 VAL A N 1
ATOM 2888 C CA . VAL A 1 362 ? 18.836 10.011 10.334 1.00 91.75 362 VAL A CA 1
ATOM 2889 C C . VAL A 1 362 ? 18.016 11.048 9.576 1.00 91.75 362 VAL A C 1
ATOM 2891 O O . VAL A 1 362 ? 17.789 10.872 8.376 1.00 91.75 362 VAL A O 1
ATOM 2894 N N . ASP A 1 363 ? 17.629 12.141 10.234 1.00 93.19 363 ASP A N 1
ATOM 2895 C CA . ASP A 1 363 ? 16.922 13.239 9.589 1.00 93.19 363 ASP A CA 1
ATOM 2896 C C . ASP A 1 363 ? 17.755 13.872 8.470 1.00 93.19 363 ASP A C 1
ATOM 2898 O O . ASP A 1 363 ? 17.283 13.986 7.346 1.00 93.19 363 ASP A O 1
ATOM 2902 N N . TYR A 1 364 ? 19.030 14.171 8.703 1.00 90.81 364 TYR A N 1
ATOM 2903 C CA . TYR A 1 364 ? 19.910 14.730 7.678 1.00 90.81 364 TYR A CA 1
ATOM 2904 C C . TYR A 1 364 ? 20.032 13.828 6.435 1.00 90.81 364 TYR A C 1
ATOM 2906 O O . TYR A 1 364 ? 20.008 14.298 5.293 1.00 90.81 364 TYR A O 1
ATOM 2914 N N . ILE A 1 365 ? 20.152 12.511 6.627 1.00 89.75 365 ILE A N 1
ATOM 2915 C CA . ILE A 1 365 ? 20.303 11.552 5.524 1.00 89.75 365 ILE A CA 1
ATOM 2916 C C . ILE A 1 365 ? 18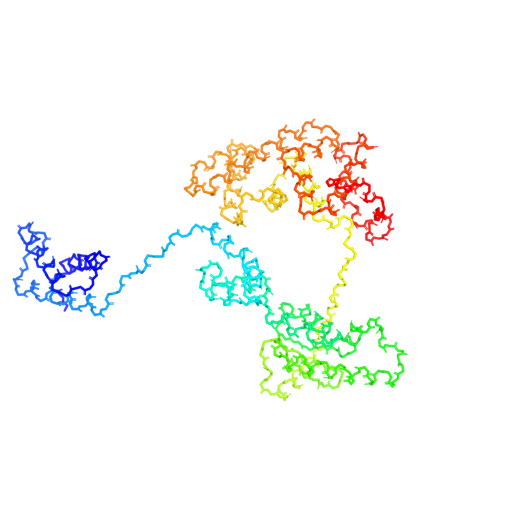.968 11.329 4.807 1.00 89.75 365 ILE A C 1
ATOM 2918 O O . ILE A 1 365 ? 18.924 11.227 3.569 1.00 89.75 365 ILE A O 1
ATOM 2922 N N . LEU A 1 366 ? 17.881 11.202 5.572 1.00 90.62 366 LEU A N 1
ATOM 2923 C CA . LEU A 1 366 ? 16.589 10.761 5.064 1.00 90.62 366 LEU A CA 1
ATOM 2924 C C . LEU A 1 366 ? 15.565 11.883 4.841 1.00 90.62 366 LEU A C 1
ATOM 2926 O O . LEU A 1 366 ? 14.572 11.657 4.148 1.00 90.62 366 LEU A O 1
ATOM 2930 N N . ASP A 1 367 ? 15.874 13.105 5.259 1.00 89.00 367 ASP A N 1
ATOM 2931 C CA . ASP A 1 367 ? 15.025 14.302 5.208 1.00 89.00 367 ASP A CA 1
ATOM 2932 C C . ASP A 1 367 ? 13.640 14.059 5.838 1.00 89.00 367 ASP A C 1
ATOM 2934 O O . ASP A 1 367 ? 12.595 14.364 5.256 1.00 89.00 367 ASP A O 1
ATOM 2938 N N . VAL A 1 368 ? 13.629 13.400 7.001 1.00 89.56 368 VAL A N 1
ATOM 2939 C CA . VAL A 1 368 ? 12.415 12.886 7.654 1.00 89.56 368 VAL A CA 1
ATOM 2940 C C . VAL A 1 368 ? 11.528 14.029 8.131 1.00 89.56 368 VAL A C 1
ATOM 2942 O O . VAL A 1 368 ? 10.326 14.028 7.858 1.00 89.56 368 VAL A O 1
ATOM 2945 N N . MET A 1 369 ? 12.110 15.011 8.812 1.00 90.19 369 MET A N 1
ATOM 2946 C CA . MET A 1 369 ? 11.422 16.155 9.391 1.00 90.19 369 MET A CA 1
ATOM 2947 C C . MET A 1 369 ? 10.868 17.069 8.304 1.00 90.19 369 MET A C 1
ATOM 2949 O O . MET A 1 369 ? 9.714 17.481 8.405 1.00 90.19 369 MET A O 1
ATOM 2953 N N . SER A 1 370 ? 11.605 17.319 7.217 1.00 82.62 370 SER A N 1
ATOM 2954 C CA . SER A 1 370 ? 11.075 18.077 6.073 1.00 82.62 370 SER A CA 1
ATOM 2955 C C . SER A 1 370 ? 9.916 17.343 5.399 1.00 82.62 370 SER A C 1
ATOM 2957 O O . SER A 1 370 ? 8.885 17.951 5.102 1.00 82.62 370 SER A O 1
ATOM 2959 N N . HIS A 1 371 ? 10.036 16.023 5.212 1.00 76.12 371 HIS A N 1
ATOM 2960 C CA . HIS A 1 371 ? 8.962 15.206 4.650 1.00 76.12 371 HIS A CA 1
ATOM 2961 C C . HIS A 1 371 ? 7.720 15.199 5.559 1.00 76.12 371 HIS A C 1
ATOM 2963 O O . HIS A 1 371 ? 6.595 15.373 5.088 1.00 76.12 371 HIS A O 1
ATOM 2969 N N . ALA A 1 372 ? 7.899 15.049 6.872 1.00 75.88 372 ALA A N 1
ATOM 2970 C CA . ALA A 1 372 ? 6.811 15.134 7.841 1.00 75.88 372 ALA A CA 1
ATOM 2971 C C . ALA A 1 372 ? 6.169 16.529 7.837 1.00 75.88 372 ALA A C 1
ATOM 2973 O O . ALA A 1 372 ? 4.949 16.637 7.745 1.00 75.88 372 ALA A O 1
ATOM 2974 N N . LYS A 1 373 ? 6.971 17.600 7.843 1.00 77.62 373 LYS A N 1
ATOM 2975 C CA . LYS A 1 373 ? 6.497 18.990 7.785 1.00 77.62 373 LYS A CA 1
ATOM 2976 C C . LYS A 1 373 ? 5.629 19.244 6.553 1.00 77.62 373 LYS A C 1
ATOM 2978 O O . LYS A 1 373 ? 4.601 19.907 6.661 1.00 77.62 373 LYS A O 1
ATOM 2983 N N . GLN A 1 374 ? 6.024 18.712 5.396 1.00 69.50 374 GLN A N 1
ATOM 2984 C CA . GLN A 1 374 ? 5.318 18.929 4.135 1.00 69.50 374 GLN A CA 1
ATOM 2985 C C . GLN A 1 374 ? 4.036 18.092 4.002 1.00 69.50 374 GLN A C 1
ATOM 2987 O O . GLN A 1 374 ? 3.029 18.604 3.515 1.00 69.50 374 GLN A O 1
ATOM 2992 N N . TYR A 1 375 ? 4.064 16.814 4.398 1.00 67.19 375 TYR A N 1
ATOM 2993 C CA . TYR A 1 375 ? 2.992 15.859 4.075 1.00 67.19 375 TYR A CA 1
ATOM 2994 C C . TYR A 1 375 ? 2.172 15.385 5.282 1.00 67.19 375 TYR A C 1
ATOM 2996 O O . TYR A 1 375 ? 1.052 14.909 5.099 1.00 67.19 375 TYR A O 1
ATOM 3004 N N . ALA A 1 376 ? 2.693 15.512 6.505 1.00 71.50 376 ALA A N 1
ATOM 3005 C CA . ALA A 1 376 ? 2.034 15.072 7.736 1.00 71.50 376 ALA A CA 1
ATOM 3006 C C . ALA A 1 376 ? 2.351 16.002 8.932 1.00 71.50 376 ALA A C 1
ATOM 3008 O O . ALA A 1 376 ? 3.039 15.586 9.868 1.00 71.50 376 ALA A O 1
ATOM 3009 N N . PRO A 1 377 ? 1.831 17.249 8.957 1.00 72.44 377 PRO A N 1
ATOM 3010 C CA . PRO A 1 377 ? 2.174 18.236 9.990 1.00 72.44 377 PRO A CA 1
ATOM 3011 C C . PRO A 1 377 ? 1.897 17.774 11.429 1.00 72.44 377 PRO A C 1
ATOM 3013 O O . PRO A 1 377 ? 2.633 18.126 12.343 1.00 72.44 377 PRO A O 1
ATOM 3016 N N . GLY A 1 378 ? 0.870 16.943 11.643 1.00 75.62 378 GLY A N 1
ATOM 3017 C CA . GLY A 1 378 ? 0.598 16.350 12.957 1.00 75.62 378 GLY A CA 1
ATOM 3018 C C . GLY A 1 378 ? 1.693 15.377 13.407 1.00 75.62 378 GLY A C 1
ATOM 3019 O O . GLY A 1 378 ? 2.142 15.440 14.549 1.00 75.62 378 GLY A O 1
ATOM 3020 N N . SER A 1 379 ? 2.175 14.525 12.501 1.00 83.81 379 SER A N 1
ATOM 3021 C CA . SER A 1 379 ? 3.297 13.618 12.764 1.00 83.81 379 SER A CA 1
ATOM 3022 C C . SER A 1 379 ? 4.622 14.375 12.893 1.00 83.81 379 SER A C 1
ATOM 3024 O O . SER A 1 379 ? 5.463 13.984 13.695 1.00 83.81 379 SER A O 1
ATOM 3026 N N . PHE A 1 380 ? 4.786 15.505 12.194 1.00 86.00 380 PHE A N 1
ATOM 3027 C CA . PHE A 1 380 ? 5.906 16.425 12.416 1.00 86.00 380 PHE A CA 1
ATOM 3028 C C . PHE A 1 380 ? 5.922 16.958 13.849 1.00 86.00 380 PHE A C 1
ATOM 3030 O O . PHE A 1 380 ? 6.948 16.856 14.508 1.00 86.00 380 PHE A O 1
ATOM 3037 N N . CYS A 1 381 ? 4.795 17.455 14.372 1.00 87.75 381 CYS A N 1
ATOM 3038 C CA . CYS A 1 381 ? 4.718 17.905 15.767 1.00 87.75 381 CYS A CA 1
ATOM 3039 C C . CYS A 1 381 ? 5.118 16.796 16.749 1.00 87.75 381 CYS A C 1
ATOM 3041 O O . CYS A 1 381 ? 5.831 17.052 17.716 1.00 87.75 381 CYS A O 1
ATOM 3043 N N . ARG A 1 382 ? 4.683 15.557 16.487 1.00 92.81 382 ARG A N 1
ATOM 3044 C CA . ARG A 1 382 ? 5.010 14.393 17.319 1.00 92.81 382 ARG A CA 1
ATOM 3045 C C . ARG A 1 382 ? 6.494 14.026 17.256 1.00 92.81 382 ARG A C 1
ATOM 3047 O O . ARG A 1 382 ? 7.101 13.804 18.298 1.00 92.81 382 ARG A O 1
ATOM 3054 N N . LEU A 1 383 ? 7.092 14.018 16.064 1.00 94.00 383 LEU A N 1
ATOM 3055 C CA . LEU A 1 383 ? 8.530 13.801 15.884 1.00 94.00 383 LEU A CA 1
ATOM 3056 C C . LEU A 1 383 ? 9.367 14.920 16.517 1.00 94.00 383 LEU A C 1
ATOM 3058 O O . LEU A 1 383 ? 10.367 14.631 17.164 1.00 94.00 383 LEU A O 1
ATOM 3062 N N . SER A 1 384 ? 8.947 16.179 16.384 1.00 93.94 384 SER A N 1
ATOM 3063 C CA . SER A 1 384 ? 9.604 17.326 17.020 1.00 93.94 384 SER A CA 1
ATOM 3064 C C . SER A 1 384 ? 9.541 17.239 18.543 1.00 93.94 384 SER A C 1
ATOM 3066 O O . SER A 1 384 ? 10.535 17.505 19.214 1.00 93.94 384 SER A O 1
ATOM 3068 N N . TYR A 1 385 ? 8.397 16.816 19.091 1.00 94.50 385 TYR A N 1
ATOM 3069 C CA . TYR A 1 385 ? 8.255 16.542 20.518 1.00 94.50 385 TYR A CA 1
ATOM 3070 C C . TYR A 1 385 ? 9.174 15.398 20.969 1.00 94.50 385 TYR A C 1
ATOM 3072 O O . TYR A 1 385 ? 9.873 15.539 21.968 1.00 94.50 385 TYR A O 1
ATOM 3080 N N . LEU A 1 386 ? 9.223 14.290 20.216 1.00 94.25 386 LEU A N 1
ATOM 3081 C CA . LEU A 1 386 ? 10.131 13.175 20.495 1.00 94.25 386 LEU A CA 1
ATOM 3082 C C . LEU A 1 386 ? 11.592 13.644 20.494 1.00 94.25 386 LEU A C 1
ATOM 3084 O O . LEU A 1 386 ? 12.305 13.395 21.458 1.00 94.25 386 LEU A O 1
ATOM 3088 N N . ARG A 1 387 ? 12.015 14.381 19.462 1.00 94.19 387 ARG A N 1
ATOM 3089 C CA . ARG A 1 387 ? 13.361 14.957 19.362 1.00 94.19 387 ARG A CA 1
ATOM 3090 C C . ARG A 1 387 ? 13.685 15.846 20.564 1.00 94.19 387 ARG A C 1
ATOM 3092 O O . ARG A 1 387 ? 14.718 15.648 21.186 1.00 94.19 387 ARG A O 1
ATOM 3099 N N . ALA A 1 388 ? 12.789 16.760 20.939 1.00 92.88 388 ALA A N 1
ATOM 3100 C CA . ALA A 1 388 ? 12.976 17.623 22.108 1.00 92.88 388 ALA A CA 1
ATOM 3101 C C . ALA A 1 388 ? 13.036 16.825 23.424 1.00 92.88 388 ALA A C 1
ATOM 3103 O O . ALA A 1 388 ? 13.779 17.171 24.340 1.00 92.88 388 ALA A O 1
ATOM 3104 N N . SER A 1 389 ? 12.277 15.731 23.537 1.00 90.69 389 SER A N 1
ATOM 3105 C CA . SER A 1 389 ? 12.383 14.826 24.683 1.00 90.69 389 SER A CA 1
ATOM 3106 C C . SER A 1 389 ? 13.734 14.111 24.727 1.00 90.69 389 SER A C 1
ATOM 3108 O O . SER A 1 389 ? 14.228 13.862 25.822 1.00 90.69 389 SER A O 1
ATOM 3110 N N . LEU A 1 390 ? 14.311 13.765 23.573 1.00 91.12 390 LEU A N 1
ATOM 3111 C CA . LEU A 1 390 ? 15.637 13.150 23.480 1.00 91.12 390 LEU A CA 1
ATOM 3112 C C . LEU A 1 390 ? 16.758 14.166 23.738 1.00 91.12 390 LEU A C 1
ATOM 3114 O O . LEU A 1 390 ? 17.734 13.807 24.372 1.00 91.12 390 LEU A O 1
ATOM 3118 N N . GLU A 1 391 ? 16.609 15.431 23.332 1.00 89.75 391 GLU A N 1
ATOM 3119 C CA . GLU A 1 391 ? 17.575 16.507 23.638 1.00 89.75 391 GLU A CA 1
ATOM 3120 C C . GLU A 1 391 ? 17.785 16.717 25.140 1.00 89.75 391 GLU A C 1
ATOM 3122 O O . GLU A 1 391 ? 18.863 17.112 25.568 1.00 89.75 391 GLU A O 1
ATOM 3127 N N . ASN A 1 392 ? 16.757 16.452 25.948 1.00 87.12 392 ASN A N 1
ATOM 3128 C CA . ASN A 1 392 ? 16.835 16.563 27.404 1.00 87.12 392 ASN A CA 1
ATOM 3129 C C . ASN A 1 392 ? 17.427 15.310 28.077 1.00 87.12 392 ASN A C 1
ATOM 3131 O O . ASN A 1 392 ? 17.459 15.242 29.307 1.00 87.12 392 ASN A O 1
ATOM 3135 N N . ARG A 1 393 ? 17.845 14.310 27.292 1.00 83.62 393 ARG A N 1
ATOM 3136 C CA . ARG A 1 393 ? 18.389 13.035 27.759 1.00 83.62 393 ARG A CA 1
ATOM 3137 C C . ARG A 1 393 ? 19.789 12.836 27.173 1.00 83.62 393 ARG A C 1
ATOM 3139 O O . ARG A 1 393 ? 19.942 12.662 25.970 1.00 83.62 393 ARG A O 1
ATOM 3146 N N . ASP A 1 394 ? 20.806 12.775 28.029 1.00 83.19 394 ASP A N 1
ATOM 3147 C CA . ASP A 1 394 ? 22.203 12.513 27.630 1.00 83.19 394 ASP A CA 1
ATOM 3148 C C . ASP A 1 394 ? 22.487 11.014 27.369 1.00 83.19 394 ASP A C 1
ATOM 3150 O O . ASP A 1 394 ? 23.627 10.553 27.442 1.00 83.19 394 ASP A O 1
ATOM 3154 N N . GLU A 1 395 ? 21.443 10.233 27.091 1.00 88.25 395 GLU A N 1
ATOM 3155 C CA . GLU A 1 395 ? 21.496 8.778 26.961 1.00 88.25 395 GLU A CA 1
ATOM 3156 C C . GLU A 1 395 ? 21.712 8.354 25.502 1.00 88.25 395 GLU A C 1
ATOM 3158 O O . GLU A 1 395 ? 21.257 8.983 24.536 1.00 88.25 395 GLU A O 1
ATOM 3163 N N . THR A 1 396 ? 22.411 7.240 25.334 1.00 86.25 396 THR A N 1
ATOM 3164 C CA . THR A 1 396 ? 22.597 6.588 24.041 1.00 86.25 396 THR A CA 1
ATOM 3165 C C . THR A 1 396 ? 21.298 5.925 23.570 1.00 86.25 396 THR A C 1
ATOM 3167 O O . THR A 1 396 ? 20.412 5.602 24.365 1.00 86.25 396 THR A O 1
ATOM 3170 N N . TYR A 1 397 ? 21.161 5.675 22.261 1.00 84.06 397 TYR A N 1
ATOM 3171 C CA . TYR A 1 397 ? 20.003 4.915 21.768 1.00 84.06 397 TYR A CA 1
ATOM 3172 C C . TYR A 1 397 ? 19.955 3.504 22.375 1.00 84.06 397 TYR A C 1
ATOM 3174 O O . TYR A 1 397 ? 18.871 3.003 22.659 1.00 84.06 397 TYR A O 1
ATOM 3182 N N . GLU A 1 398 ? 21.109 2.866 22.599 1.00 82.56 398 GLU A N 1
ATOM 3183 C CA . GLU A 1 398 ? 21.178 1.526 23.196 1.00 82.56 398 GLU A CA 1
ATOM 3184 C C . GLU A 1 398 ? 20.609 1.494 24.619 1.00 82.56 398 GLU A C 1
ATOM 3186 O O . GLU A 1 398 ? 19.886 0.557 24.959 1.00 82.56 398 GLU A O 1
ATOM 3191 N N . GLU A 1 399 ? 20.874 2.531 25.417 1.00 86.94 399 GLU A N 1
ATOM 3192 C CA . GLU A 1 399 ? 20.343 2.683 26.779 1.00 86.94 399 GLU A CA 1
ATOM 3193 C C . GLU A 1 399 ? 18.825 2.920 26.778 1.00 86.94 399 GLU A C 1
ATOM 3195 O O . GLU A 1 399 ? 18.107 2.342 27.593 1.00 86.94 399 GLU A O 1
ATOM 3200 N N . LEU A 1 400 ? 18.318 3.700 25.816 1.00 88.62 400 LEU A N 1
ATOM 3201 C CA . LEU A 1 400 ? 16.896 4.054 25.711 1.00 88.62 400 LEU A CA 1
ATOM 3202 C C . LEU A 1 400 ? 16.030 3.038 24.960 1.00 88.62 400 LEU A C 1
ATOM 3204 O O . LEU A 1 400 ? 14.800 3.115 25.005 1.00 88.62 400 LEU A O 1
ATOM 3208 N N . ARG A 1 401 ? 16.636 2.093 24.241 1.00 87.12 401 ARG A N 1
ATOM 3209 C CA . ARG A 1 401 ? 15.940 1.219 23.287 1.00 87.12 401 ARG A CA 1
ATOM 3210 C C . ARG A 1 401 ? 14.760 0.470 23.900 1.00 87.12 401 ARG A C 1
ATOM 3212 O O . ARG A 1 401 ? 13.690 0.416 23.295 1.00 87.12 401 ARG A O 1
ATOM 3219 N N . GLU A 1 402 ? 14.954 -0.132 25.070 1.00 88.31 402 GLU A N 1
ATOM 3220 C CA . GLU A 1 402 ? 13.915 -0.945 25.713 1.00 88.31 402 GLU A CA 1
ATOM 3221 C C . GLU A 1 402 ? 12.778 -0.082 26.278 1.00 88.31 402 GLU A C 1
ATOM 3223 O O . GLU A 1 402 ? 11.616 -0.473 26.174 1.00 88.31 402 GLU A O 1
ATOM 3228 N N . GLU A 1 403 ? 13.081 1.126 26.770 1.00 90.25 403 GLU A N 1
ATOM 3229 C CA . GLU A 1 403 ? 12.053 2.105 27.148 1.00 90.25 403 GLU A CA 1
ATOM 3230 C C . GLU A 1 403 ? 11.219 2.495 25.924 1.00 90.25 403 GLU A C 1
ATOM 3232 O O . GLU A 1 403 ? 10.001 2.318 25.928 1.00 90.25 403 GLU A O 1
ATOM 3237 N N . LEU A 1 404 ? 11.873 2.941 24.843 1.00 89.88 404 LEU A N 1
ATOM 3238 C CA . LEU A 1 404 ? 11.211 3.405 23.618 1.00 89.88 404 LEU A CA 1
ATOM 3239 C C . LEU A 1 404 ? 10.318 2.325 22.987 1.00 89.88 404 LEU A C 1
ATOM 3241 O O . LEU A 1 404 ? 9.227 2.631 22.507 1.00 89.88 404 LEU A O 1
ATOM 3245 N N . ARG A 1 405 ? 10.736 1.054 23.027 1.00 87.31 405 ARG A N 1
ATOM 3246 C CA . ARG A 1 405 ? 9.924 -0.089 22.570 1.00 87.31 405 ARG A CA 1
ATOM 3247 C C . ARG A 1 405 ? 8.701 -0.350 23.447 1.00 87.31 405 ARG A C 1
ATOM 3249 O O . ARG A 1 405 ? 7.678 -0.809 22.938 1.00 87.31 405 ARG A O 1
ATOM 3256 N N . GLY A 1 406 ? 8.798 -0.073 24.746 1.00 88.25 406 GLY A N 1
ATOM 3257 C CA . GLY A 1 406 ? 7.714 -0.251 25.712 1.00 88.25 406 GLY A CA 1
ATOM 3258 C C . GLY A 1 406 ? 6.650 0.850 25.675 1.00 88.25 406 GLY A C 1
ATOM 3259 O O . GLY A 1 406 ? 5.524 0.618 26.116 1.00 88.25 406 GLY A O 1
ATOM 3260 N N . MET A 1 407 ? 6.959 2.023 25.113 1.00 92.75 407 MET A N 1
ATOM 3261 C CA . MET A 1 407 ? 6.099 3.209 25.210 1.00 92.75 407 MET A CA 1
ATOM 3262 C C . MET A 1 407 ? 4.686 3.029 24.646 1.00 92.75 407 MET A C 1
ATOM 3264 O O . MET A 1 407 ? 3.728 3.522 25.239 1.00 92.75 407 MET A O 1
ATOM 3268 N N . LEU A 1 408 ? 4.520 2.286 23.547 1.00 89.75 408 LEU A N 1
ATOM 3269 C CA . LEU A 1 408 ? 3.187 2.012 22.996 1.00 89.75 408 LEU A CA 1
ATOM 3270 C C . LEU A 1 408 ? 2.324 1.197 23.969 1.00 89.75 408 LEU A C 1
ATOM 3272 O O . LEU A 1 408 ? 1.133 1.467 24.112 1.00 89.75 408 LEU A O 1
ATOM 3276 N N . ALA A 1 409 ? 2.915 0.215 24.654 1.00 87.94 409 ALA A N 1
ATOM 3277 C CA . ALA A 1 409 ? 2.199 -0.585 25.642 1.00 87.94 409 ALA A CA 1
ATOM 3278 C C . ALA A 1 409 ? 1.808 0.260 26.864 1.00 87.94 409 ALA A C 1
ATOM 3280 O O . ALA A 1 409 ? 0.692 0.123 27.361 1.00 87.94 409 ALA A O 1
ATOM 3281 N N . LEU A 1 410 ? 2.688 1.172 27.293 1.00 90.56 410 LEU A N 1
ATOM 3282 C CA . LEU A 1 410 ? 2.414 2.114 28.383 1.00 90.56 410 LEU A CA 1
ATOM 3283 C C . LEU A 1 410 ? 1.316 3.124 28.019 1.00 90.56 410 LEU A C 1
ATOM 3285 O O . LEU A 1 410 ? 0.479 3.455 28.858 1.00 90.56 410 LEU A O 1
ATOM 3289 N N . GLU A 1 411 ? 1.270 3.595 26.770 1.00 90.81 411 GLU A N 1
ATOM 3290 C CA . GLU A 1 411 ? 0.180 4.455 26.292 1.00 90.81 411 GLU A CA 1
ATOM 3291 C C . GLU A 1 411 ? -1.154 3.694 26.257 1.00 90.81 411 GLU A C 1
ATOM 3293 O O . GLU A 1 411 ? -2.191 4.217 26.664 1.00 90.81 411 GLU A O 1
ATOM 3298 N N . GLN A 1 412 ? -1.130 2.428 25.826 1.00 86.00 412 GLN A N 1
ATOM 3299 C CA . GLN A 1 412 ? -2.313 1.564 25.797 1.00 86.00 412 GLN A CA 1
ATOM 3300 C C . GLN A 1 412 ? -2.827 1.201 27.196 1.00 86.00 412 GLN A C 1
ATOM 3302 O O . GLN A 1 412 ? -4.042 1.096 27.379 1.00 86.00 412 GLN A O 1
ATOM 3307 N N . SER A 1 413 ? -1.937 1.010 28.178 1.00 86.31 413 SER A N 1
ATOM 3308 C CA . SER A 1 413 ? -2.324 0.767 29.575 1.00 86.31 413 SER A CA 1
ATOM 3309 C C . SER A 1 413 ? -2.746 2.045 30.310 1.00 86.31 413 SER A C 1
ATOM 3311 O O . SER A 1 413 ? -3.387 1.964 31.358 1.00 86.31 413 SER A O 1
ATOM 3313 N N . GLY A 1 414 ? -2.439 3.219 29.747 1.00 83.88 414 GLY A N 1
ATOM 3314 C CA . GLY A 1 414 ? -2.695 4.528 30.348 1.00 83.88 414 GLY A CA 1
ATOM 3315 C C . GLY A 1 414 ? -1.660 4.946 31.398 1.00 83.88 414 GLY A C 1
ATOM 3316 O O . GLY A 1 414 ? -1.841 5.979 32.042 1.00 83.88 414 GLY A O 1
ATOM 3317 N N . GLU A 1 415 ? -0.587 4.167 31.568 1.00 88.06 415 GLU A N 1
ATOM 3318 C CA . GLU A 1 415 ? 0.564 4.503 32.417 1.00 88.06 415 GLU A CA 1
ATOM 3319 C C . GLU A 1 415 ? 1.385 5.656 31.837 1.00 88.06 415 GLU A C 1
ATOM 3321 O O . GLU A 1 415 ? 1.987 6.430 32.581 1.00 88.06 415 GLU A O 1
ATOM 3326 N N . TRP A 1 416 ? 1.355 5.812 30.514 1.00 91.75 416 TRP A N 1
ATOM 3327 C CA . TRP A 1 416 ? 1.871 6.984 29.826 1.00 91.75 416 TRP A CA 1
ATOM 3328 C C . TRP A 1 416 ? 0.739 7.735 29.126 1.00 91.75 416 TRP A C 1
ATOM 3330 O O . TRP A 1 416 ? -0.143 7.136 28.512 1.00 91.75 416 TRP A O 1
ATOM 3340 N N . GLN A 1 417 ? 0.760 9.065 29.212 1.00 86.12 417 GLN A N 1
ATOM 3341 C CA . GLN A 1 417 ? -0.227 9.924 28.564 1.00 86.12 417 GLN A CA 1
ATOM 3342 C C . GLN A 1 417 ? 0.432 10.738 27.459 1.00 86.12 417 GLN A C 1
ATOM 3344 O O . GLN A 1 417 ? 1.452 11.389 27.682 1.00 86.12 417 GLN A O 1
ATOM 3349 N N . ALA A 1 418 ? -0.189 10.723 26.279 1.00 86.88 418 ALA A N 1
ATOM 3350 C CA . ALA A 1 418 ? 0.257 11.532 25.158 1.00 86.88 418 ALA A CA 1
ATOM 3351 C C . ALA A 1 418 ? 0.228 13.030 25.497 1.00 86.88 418 ALA A C 1
ATOM 3353 O O . ALA A 1 418 ? -0.701 13.478 26.181 1.00 86.88 418 ALA A O 1
ATOM 3354 N N . PRO A 1 419 ? 1.194 13.818 24.985 1.00 87.56 419 PRO A N 1
ATOM 3355 C CA . PRO A 1 419 ? 1.139 15.267 25.097 1.00 87.56 419 PRO A CA 1
ATOM 3356 C C . PRO A 1 419 ? -0.172 15.783 24.499 1.00 87.56 419 PRO A C 1
ATOM 3358 O O . PRO A 1 419 ? -0.644 15.298 23.464 1.00 87.56 419 PRO A O 1
ATOM 3361 N N . ASP A 1 420 ? -0.772 16.765 25.166 1.00 84.19 420 ASP A N 1
ATOM 3362 C CA . ASP A 1 420 ? -2.015 17.359 24.698 1.00 84.19 420 ASP A CA 1
ATOM 3363 C C . ASP A 1 420 ? -1.810 18.161 23.401 1.00 84.19 420 ASP A C 1
ATOM 3365 O O . ASP A 1 420 ? -0.696 18.480 22.971 1.00 84.19 420 ASP A O 1
ATOM 3369 N N . GLU A 1 421 ? -2.919 18.490 22.738 1.00 80.44 421 GLU A N 1
ATOM 3370 C CA . GLU A 1 421 ? -2.869 19.215 21.467 1.00 80.44 421 GLU A CA 1
ATOM 3371 C C . GLU A 1 421 ? -2.209 20.594 21.625 1.00 80.44 421 GLU A C 1
ATOM 3373 O O . GLU A 1 421 ? -1.556 21.075 20.703 1.00 80.44 421 GLU A O 1
ATOM 3378 N N . GLN A 1 422 ? -2.338 21.224 22.796 1.00 83.56 422 GLN A N 1
ATOM 3379 C CA . GLN A 1 422 ? -1.727 22.519 23.075 1.00 83.56 422 GLN A CA 1
ATOM 3380 C C . GLN A 1 422 ? -0.198 22.425 23.147 1.00 83.56 422 GLN A C 1
ATOM 3382 O O . GLN A 1 422 ? 0.480 23.263 22.556 1.00 83.56 422 GLN A O 1
ATOM 3387 N N . THR A 1 423 ? 0.338 21.383 23.784 1.00 87.06 423 THR A N 1
ATOM 3388 C CA . THR A 1 423 ? 1.777 21.095 23.829 1.00 87.06 423 THR A CA 1
ATOM 3389 C C . THR A 1 423 ? 2.317 20.789 22.433 1.00 87.06 423 THR A C 1
ATOM 3391 O O . THR A 1 423 ? 3.347 21.329 22.035 1.00 87.06 423 THR A O 1
ATOM 3394 N N . LEU A 1 424 ? 1.605 19.979 21.641 1.00 85.94 424 LEU A N 1
ATOM 3395 C CA . LEU A 1 424 ? 2.022 19.646 20.273 1.00 85.94 424 LEU A CA 1
ATOM 3396 C C . LEU A 1 424 ? 1.970 20.850 19.319 1.00 85.94 424 LEU A C 1
ATOM 3398 O O . LEU A 1 424 ? 2.792 20.943 18.406 1.00 85.94 424 LEU A O 1
ATOM 3402 N N . ARG A 1 425 ? 1.046 21.796 19.535 1.00 83.38 425 ARG A N 1
ATOM 3403 C CA . ARG A 1 425 ? 0.930 23.021 18.725 1.00 83.38 425 ARG A CA 1
ATOM 3404 C C . ARG A 1 425 ? 2.165 23.915 18.794 1.00 83.38 425 ARG A C 1
ATOM 3406 O O . ARG A 1 425 ? 2.432 24.603 17.814 1.00 83.38 425 ARG A O 1
ATOM 3413 N N . CYS A 1 426 ? 2.935 23.874 19.883 1.00 87.88 426 CYS A N 1
ATOM 3414 C CA . CYS A 1 426 ? 4.209 24.595 19.993 1.00 87.88 426 CYS A CA 1
ATOM 3415 C C . CYS A 1 426 ? 5.240 24.154 18.940 1.00 87.88 426 CYS A C 1
ATOM 3417 O O . CYS A 1 426 ? 6.174 24.892 18.652 1.00 87.88 426 CYS A O 1
ATOM 3419 N N . TYR A 1 427 ? 5.057 22.967 18.357 1.00 84.94 427 TYR A N 1
ATOM 3420 C CA . TYR A 1 427 ? 5.924 22.403 17.326 1.00 84.94 427 TYR A CA 1
ATOM 3421 C C . TYR A 1 427 ? 5.324 22.496 15.922 1.00 84.94 427 TYR A C 1
ATOM 3423 O O . TYR A 1 427 ? 5.825 21.846 15.006 1.00 84.94 427 TYR A O 1
ATOM 3431 N N . LEU A 1 428 ? 4.225 23.233 15.729 1.00 76.94 428 LEU A N 1
ATOM 3432 C CA . LEU A 1 428 ? 3.690 23.435 14.387 1.00 76.94 428 LEU A CA 1
ATOM 3433 C C . LEU A 1 428 ? 4.698 24.219 13.537 1.00 76.94 428 LEU A C 1
ATOM 3435 O O . LEU A 1 428 ? 5.298 25.180 14.018 1.00 76.94 428 LEU A O 1
ATOM 3439 N N . PRO A 1 429 ? 4.884 23.838 12.265 1.00 66.50 429 PRO A N 1
ATOM 3440 C CA . PRO A 1 429 ? 5.725 24.606 11.370 1.00 66.50 429 PRO A CA 1
ATOM 3441 C C . PRO A 1 429 ? 5.114 25.995 11.156 1.00 66.50 429 PRO A C 1
ATOM 3443 O O . PRO A 1 429 ? 3.981 26.097 10.689 1.00 66.50 429 PRO A O 1
ATOM 3446 N N . GLU A 1 430 ? 5.862 27.052 11.476 1.00 64.06 430 GLU A N 1
ATOM 3447 C CA . GLU A 1 430 ? 5.489 28.419 11.098 1.00 64.06 430 GLU A CA 1
ATOM 3448 C C . GLU A 1 430 ? 5.320 28.492 9.569 1.00 64.06 430 GLU A C 1
ATOM 3450 O O . GLU A 1 430 ? 6.135 27.928 8.823 1.00 64.06 430 GLU A O 1
ATOM 3455 N N . HIS A 1 431 ? 4.209 29.092 9.129 1.00 48.50 431 HIS A N 1
ATOM 3456 C CA . HIS A 1 431 ? 3.810 29.194 7.723 1.00 48.50 431 HIS A CA 1
ATOM 3457 C C . HIS A 1 431 ? 4.603 30.244 6.953 1.00 48.50 431 HIS A C 1
ATOM 3459 O O . HIS A 1 431 ? 4.764 31.363 7.489 1.00 48.50 431 HIS A O 1
#

pLDDT: mean 83.16, std 9.42, range [45.03, 94.5]

Solvent-accessible surface area (backbone atoms only — not comparable to full-atom values): 24078 Å² total; per-residue (Å²): 131,75,97,49,63,67,52,50,55,54,51,46,50,54,53,51,54,46,38,66,77,70,44,86,47,72,67,64,50,46,48,54,48,50,54,50,52,53,52,37,54,74,70,53,76,61,59,100,68,53,74,68,55,52,52,52,50,46,55,51,47,48,54,44,43,65,75,67,59,71,76,78,76,80,67,78,90,68,54,70,52,60,55,34,44,64,35,70,47,36,60,57,27,25,52,52,16,25,72,76,67,75,43,57,34,60,66,44,15,14,64,71,67,75,44,54,50,70,57,44,47,51,32,27,51,74,70,72,50,47,64,74,54,54,57,54,47,72,72,42,57,70,70,42,41,51,48,50,46,26,50,50,57,52,37,66,94,42,60,61,48,34,32,49,44,64,55,53,50,22,60,71,67,76,44,77,68,80,88,57,56,69,69,59,52,52,51,50,53,54,50,50,54,51,37,52,52,50,48,39,73,65,70,75,42,45,35,72,49,77,57,92,64,34,32,33,39,27,48,73,52,73,73,95,40,71,64,56,47,48,52,48,45,52,53,29,59,76,65,72,54,65,50,76,78,38,68,59,73,68,87,62,81,78,50,70,64,72,31,68,67,51,48,29,49,55,51,45,49,51,25,19,56,70,60,53,63,69,60,69,74,62,43,49,38,59,40,70,66,59,50,69,50,82,49,57,72,83,48,47,67,51,53,55,49,14,62,75,33,90,85,44,95,45,43,22,58,30,24,41,70,51,20,79,76,43,83,54,68,65,60,18,52,29,36,42,52,50,14,51,51,46,42,47,35,38,69,58,29,50,76,47,66,36,33,38,58,35,50,54,49,50,29,69,76,51,43,46,59,62,50,24,52,74,77,35,51,70,56,24,12,51,48,50,50,51,48,56,58,32,67,78,40,95,46,28,50,80,76,44,45,66,56,66,69,43,44,47,59,31,44,73,73,59,81,38,78,72,80,50,72,70,66,37,54,77,46,51,80,85,130

Mean predicted aligned error: 17.25 Å